Protein AF-A0A2J6X5A3-F1 (afdb_monomer)

Sequence (420 aa):
MADDEDIPESSTTSNNNDIIYSRIQQGRSIARWHLDIMNSETIDYETFIHMIHYLGEWKISQASPTNELNWMNQILEMYKSWKNWNDNGVYTPTQIQQNILNDPEIVADLKLRYLYGFEKTIKNLHPDVYDAILSYKKPNYMPFDYYSDKFWLHWATGGTSGIISGLKGSGKTSFALLLAEIAKRYGKIILTNIRIIDKDWEDSYFYSFSQLMEKLCDKALHIYEERQKGHDIPGILIIFDEMTVAGVRKKKAMSGKSLNIDEFDRLTRKFYADSLYIWHYEREIPTDIMESVNFLAHKFGDTTSSGVRKRKTGMFTFIEGNNREIYYIKEIPNTNLKYITEESAFFKMDINMSTIIDNLQNIEQEYRDAGDEFRMVRDIVRKLRTESETNEEFDENDIEPDVGAQEAMKIARNFKERGK

pLDDT: mean 76.78, std 16.76, range [34.88, 97.31]

Mean predicted aligned error: 15.99 Å

Foldseek 3Di:
DDDDDDDDPPPPVVVVVVVLVVLLVLLLVLLVLLVCLVPDQFAALVSLVVLLVQLDDPVLVPPPPPDVPVNQVVVVVVVCVVPVDPDPDDDDSVCCRPVARPDRVNSVVSSVSSVVSVVVVLVPDDPSSSVSSVPHDPADADAPVVDALCRLCVQLQALAEAEEEAAAPLQRVQVVLVNVVSCVVVQAAAAELWAFPDPVCPLRHDFEPLSVLLSLLVVLLVCQVVVVVVDHHRYYEYEYEDLVVQQQFPVRPPPLSHPPVVLVSVVRNLSRYYYYYYDHHPNRHDPVCVVRHQKYKYRFFHPDPVRVQRSQWIWIWGDDPPDIDIHIYGRRDGNPIDTDDPDDSHYGHQARPVVLVVVLVVCVVVDDDSSVSSVVSSVVSVVRNVVSVVVVVPPPPPCPPDPVVVVVVVVVVVVVVVVD

Nearest PDB structures (foldseek):
  2g88-assembly1_A  TM=3.783E-01  e=1.750E-05  Mycolicibacterium smegmatis
  8j4u-assembly1_R  TM=5.311E-01  e=4.872E-02  Escherichia coli
  4l16-assembly1_A  TM=5.020E-01  e=4.872E-02  Caenorhabditis elegans
  8xau-assembly1_E  TM=4.426E-01  e=2.444E-02  Escherichia coli
  7f6d-assembly1_F  TM=4.333E-01  e=4.600E-02  Deinococcus radiodurans R1 = ATCC 13939 = DSM 20539

Structure (mmCIF, N/CA/C/O backbone):
data_AF-A0A2J6X5A3-F1
#
_entry.id   AF-A0A2J6X5A3-F1
#
loop_
_atom_site.group_PDB
_atom_site.id
_atom_site.type_symbol
_atom_site.label_atom_id
_atom_site.label_alt_id
_atom_site.label_comp_id
_atom_site.label_asym_id
_atom_site.label_entity_id
_atom_site.label_seq_id
_atom_site.pdbx_PDB_ins_code
_atom_site.Cartn_x
_atom_site.Cartn_y
_atom_site.Cartn_z
_atom_site.occupancy
_atom_site.B_iso_or_equiv
_atom_site.auth_seq_id
_atom_site.auth_comp_id
_atom_site.auth_asym_id
_atom_site.auth_atom_id
_atom_site.pdbx_PDB_model_num
ATOM 1 N N . MET A 1 1 ? 44.557 7.732 37.537 1.00 43.28 1 MET A N 1
ATOM 2 C CA . MET A 1 1 ? 44.724 6.761 36.440 1.00 43.28 1 MET A CA 1
ATOM 3 C C . MET A 1 1 ? 43.416 6.832 35.699 1.00 43.28 1 MET A C 1
ATOM 5 O O . MET A 1 1 ? 42.404 6.541 36.314 1.00 43.28 1 MET A O 1
ATOM 9 N N . ALA A 1 2 ? 43.448 7.486 34.542 1.00 34.88 2 ALA A N 1
ATOM 10 C CA . ALA A 1 2 ? 42.262 7.883 33.803 1.00 34.88 2 ALA A CA 1
ATOM 11 C C . 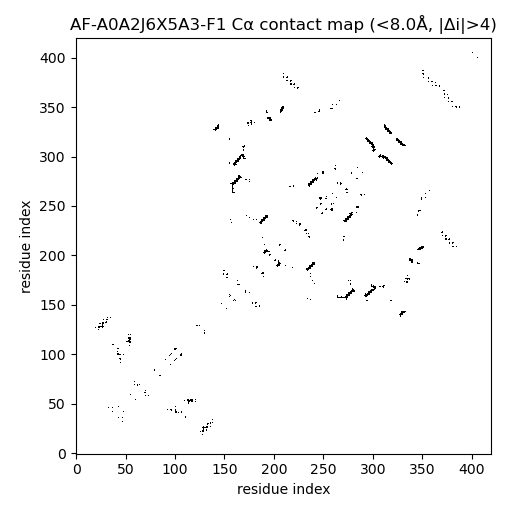ALA A 1 2 ? 41.751 6.701 32.980 1.00 34.88 2 ALA A C 1
ATOM 13 O O . ALA A 1 2 ? 42.557 5.948 32.432 1.00 34.88 2 ALA A O 1
ATOM 14 N N . ASP A 1 3 ? 40.431 6.573 32.976 1.00 42.34 3 ASP A N 1
ATOM 15 C CA . ASP A 1 3 ? 39.640 5.709 32.116 1.00 42.34 3 ASP A CA 1
ATOM 16 C C . ASP A 1 3 ? 39.803 6.164 30.659 1.00 42.34 3 ASP A C 1
ATOM 18 O O . ASP A 1 3 ? 39.672 7.357 30.380 1.00 42.34 3 ASP A O 1
ATOM 22 N N . ASP A 1 4 ? 40.092 5.230 29.751 1.00 40.94 4 ASP A N 1
ATOM 23 C CA . ASP A 1 4 ? 39.981 5.459 28.309 1.00 40.94 4 ASP A CA 1
ATOM 24 C C . ASP A 1 4 ? 38.660 4.853 27.824 1.00 40.94 4 ASP A C 1
ATOM 26 O O . ASP A 1 4 ? 38.344 3.689 28.081 1.00 40.94 4 ASP A O 1
ATOM 30 N N . GLU A 1 5 ? 37.885 5.716 27.177 1.00 42.09 5 GLU A N 1
ATOM 31 C CA . GLU A 1 5 ? 36.509 5.545 26.731 1.00 42.09 5 GLU A CA 1
ATOM 32 C C . GLU A 1 5 ? 36.398 4.596 25.524 1.00 42.09 5 GLU A C 1
ATOM 34 O O . GLU A 1 5 ? 37.063 4.777 24.501 1.00 42.09 5 GLU A O 1
ATOM 39 N N . ASP A 1 6 ? 35.480 3.630 25.614 1.00 43.91 6 ASP A N 1
ATOM 40 C CA . ASP A 1 6 ? 34.982 2.861 24.473 1.00 43.91 6 ASP A CA 1
ATOM 41 C C . ASP A 1 6 ? 34.108 3.760 23.581 1.00 43.91 6 ASP A C 1
ATOM 43 O O . ASP A 1 6 ? 33.018 4.197 23.963 1.00 43.91 6 ASP A O 1
ATOM 47 N N . ILE A 1 7 ? 34.573 4.021 22.359 1.00 46.97 7 ILE A N 1
ATOM 48 C CA . ILE A 1 7 ? 33.803 4.710 21.315 1.00 46.97 7 ILE A CA 1
ATOM 49 C C . ILE A 1 7 ? 32.896 3.679 20.612 1.00 46.97 7 ILE A C 1
ATOM 51 O O . ILE A 1 7 ? 33.401 2.663 20.132 1.00 46.97 7 ILE A O 1
ATOM 55 N N . PRO A 1 8 ? 31.574 3.909 20.479 1.00 42.66 8 PRO A N 1
ATOM 56 C CA . PRO A 1 8 ? 30.668 2.927 19.885 1.00 42.66 8 PRO A CA 1
ATOM 57 C C . PRO A 1 8 ? 30.732 2.914 18.343 1.00 42.66 8 PRO A C 1
ATOM 59 O O . PRO A 1 8 ? 30.451 3.913 17.681 1.00 42.66 8 PRO A O 1
ATOM 62 N N . GLU A 1 9 ? 31.015 1.742 17.761 1.00 44.84 9 GLU A N 1
ATOM 63 C CA . GLU A 1 9 ? 31.088 1.451 16.311 1.00 44.84 9 GLU A CA 1
ATOM 64 C C . GLU A 1 9 ? 29.723 1.420 15.567 1.00 44.84 9 GLU A C 1
ATOM 66 O O . GLU A 1 9 ? 29.628 0.914 14.450 1.00 44.84 9 GLU A O 1
ATOM 71 N N . SER A 1 10 ? 28.626 1.940 16.129 1.00 44.41 10 SER A N 1
ATOM 72 C CA . SER A 1 10 ? 27.273 1.658 15.603 1.00 44.41 10 SER A CA 1
ATOM 73 C C . SER A 1 10 ? 26.739 2.606 14.513 1.00 44.41 10 SER A C 1
ATOM 75 O O . SER A 1 10 ? 25.638 2.384 14.014 1.00 44.41 10 SER A O 1
ATOM 77 N N . SER A 1 11 ? 27.478 3.643 14.098 1.00 41.97 11 SER A N 1
ATOM 78 C CA . SER A 1 11 ? 26.962 4.680 13.176 1.00 41.97 11 SER A CA 1
ATOM 79 C C . SER A 1 11 ? 27.403 4.551 11.707 1.00 41.97 11 SER A C 1
ATOM 81 O O . SER A 1 11 ? 26.872 5.245 10.839 1.00 41.97 11 SER A O 1
ATOM 83 N N . THR A 1 12 ? 28.336 3.651 11.381 1.00 44.81 12 THR A N 1
ATOM 84 C CA . THR A 1 12 ? 28.878 3.475 10.015 1.00 44.81 12 THR A CA 1
ATOM 85 C C . THR A 1 12 ? 28.204 2.355 9.214 1.00 44.81 12 THR A C 1
ATOM 87 O O . THR A 1 12 ? 28.234 2.372 7.983 1.00 44.81 12 THR A O 1
ATOM 90 N N . THR A 1 13 ? 27.546 1.401 9.872 1.00 47.22 13 THR A N 1
ATOM 91 C CA . THR A 1 13 ? 26.927 0.220 9.243 1.00 47.22 13 THR A CA 1
ATOM 92 C C . THR A 1 13 ? 25.618 0.522 8.505 1.00 47.22 13 THR A C 1
ATOM 94 O O . THR A 1 13 ? 25.398 -0.030 7.428 1.00 47.22 13 THR A O 1
ATOM 97 N N . SER A 1 14 ? 24.782 1.438 9.010 1.00 49.19 14 SER A N 1
ATOM 98 C CA . SER A 1 14 ? 23.513 1.832 8.361 1.00 49.19 14 SER A CA 1
ATOM 99 C C . SER A 1 14 ? 23.738 2.488 6.987 1.00 49.19 14 SER A C 1
ATOM 101 O O . SER A 1 14 ? 23.137 2.068 5.998 1.00 49.19 14 SER A O 1
ATOM 103 N N . ASN A 1 15 ? 24.686 3.428 6.883 1.00 55.97 15 ASN A N 1
ATOM 104 C CA . ASN A 1 15 ? 25.014 4.089 5.612 1.00 55.97 15 ASN A CA 1
ATOM 105 C C . ASN A 1 15 ? 25.591 3.118 4.569 1.00 55.97 15 ASN A C 1
ATOM 107 O O . ASN A 1 15 ? 25.338 3.266 3.373 1.00 55.97 15 ASN A O 1
ATOM 111 N N . ASN A 1 16 ? 26.354 2.112 5.004 1.00 61.06 16 ASN A N 1
ATOM 112 C CA . ASN A 1 16 ? 26.926 1.121 4.095 1.00 61.06 16 ASN A CA 1
ATOM 113 C C . ASN A 1 16 ? 25.851 0.211 3.488 1.00 61.06 16 ASN A C 1
ATOM 115 O O . ASN A 1 16 ? 25.919 -0.089 2.296 1.00 61.06 16 ASN A O 1
ATOM 119 N N . ASN A 1 17 ? 24.830 -0.166 4.260 1.00 59.62 17 ASN A N 1
ATOM 120 C CA . ASN A 1 17 ? 23.730 -0.994 3.761 1.00 59.62 17 ASN A CA 1
ATOM 121 C C . ASN A 1 17 ? 22.896 -0.271 2.694 1.00 59.62 17 ASN A C 1
ATOM 123 O O . ASN A 1 17 ? 22.568 -0.872 1.670 1.00 59.62 17 ASN A O 1
ATOM 127 N N . ASP A 1 18 ? 22.627 1.025 2.870 1.00 62.00 18 ASP A N 1
ATOM 128 C CA . ASP A 1 18 ? 21.898 1.831 1.882 1.00 62.00 18 ASP A CA 1
ATOM 129 C C . ASP A 1 18 ? 22.688 2.008 0.577 1.00 62.00 18 ASP A C 1
ATOM 131 O O . ASP A 1 18 ? 22.131 1.931 -0.525 1.00 62.00 18 ASP A O 1
ATOM 135 N N . ILE A 1 19 ? 24.008 2.193 0.680 1.00 71.75 19 ILE A N 1
ATOM 136 C CA . ILE A 1 19 ? 24.904 2.289 -0.479 1.00 71.75 19 ILE A CA 1
ATOM 137 C C . ILE A 1 19 ? 24.942 0.961 -1.244 1.00 71.75 19 ILE A C 1
ATOM 139 O O . ILE A 1 19 ? 24.826 0.957 -2.473 1.00 71.75 19 ILE A O 1
ATOM 143 N N . ILE A 1 20 ? 25.070 -0.164 -0.535 1.00 71.44 20 ILE A N 1
ATOM 144 C CA . ILE A 1 20 ? 25.062 -1.505 -1.133 1.00 71.44 20 ILE A CA 1
ATOM 145 C C . ILE A 1 20 ? 23.710 -1.773 -1.805 1.00 71.44 20 ILE A C 1
ATOM 147 O O . ILE A 1 20 ? 23.671 -2.186 -2.965 1.00 71.44 20 ILE A O 1
ATOM 151 N N . TYR A 1 21 ? 22.594 -1.473 -1.135 1.00 65.69 21 TYR A N 1
ATOM 152 C CA . TYR A 1 21 ? 21.255 -1.643 -1.700 1.00 65.69 21 TYR A CA 1
ATOM 153 C C . TYR A 1 21 ? 21.066 -0.821 -2.983 1.00 65.69 21 TYR A C 1
ATOM 155 O O . TYR A 1 21 ? 20.619 -1.353 -4.002 1.00 65.69 21 TYR A O 1
ATOM 163 N N . SER A 1 22 ? 21.471 0.451 -2.968 1.00 75.00 22 SER A N 1
ATOM 164 C CA . SER A 1 22 ? 21.430 1.331 -4.141 1.00 75.00 22 SER A CA 1
ATOM 165 C C . SER A 1 22 ? 22.234 0.762 -5.321 1.00 75.00 22 SER A C 1
ATOM 167 O O . SER A 1 22 ? 21.741 0.713 -6.451 1.00 75.00 22 SER A O 1
ATOM 169 N N . ARG A 1 23 ? 23.437 0.232 -5.061 1.00 83.62 23 ARG A N 1
ATOM 170 C CA . ARG A 1 23 ? 24.288 -0.419 -6.073 1.00 83.62 23 ARG A CA 1
ATOM 171 C C . ARG A 1 23 ? 23.672 -1.700 -6.631 1.00 83.62 23 ARG A C 1
ATOM 173 O O . ARG A 1 23 ? 23.696 -1.912 -7.843 1.00 83.62 23 ARG A O 1
ATOM 180 N N . ILE A 1 24 ? 23.060 -2.527 -5.786 1.00 76.62 24 ILE A N 1
ATOM 181 C CA . ILE A 1 24 ? 22.346 -3.730 -6.234 1.00 76.62 24 ILE A CA 1
ATOM 182 C C . ILE A 1 24 ? 21.180 -3.346 -7.157 1.00 76.62 24 ILE A C 1
ATOM 184 O O . ILE A 1 24 ? 20.997 -3.959 -8.211 1.00 76.62 24 ILE A O 1
ATOM 188 N N . GLN A 1 25 ? 20.406 -2.313 -6.806 1.00 75.75 25 GLN A N 1
ATOM 189 C CA . GLN A 1 25 ? 19.311 -1.826 -7.652 1.00 75.75 25 GLN A CA 1
ATOM 190 C C . GLN A 1 25 ? 19.819 -1.255 -8.980 1.00 75.75 25 GLN A C 1
ATOM 192 O O . GLN A 1 25 ? 19.233 -1.525 -10.032 1.00 75.75 25 GLN A O 1
ATOM 197 N N . GLN A 1 26 ? 20.943 -0.534 -8.958 1.00 84.12 26 GLN A N 1
ATOM 198 C CA . GLN A 1 26 ? 21.616 -0.073 -10.169 1.00 84.12 26 GLN A CA 1
ATOM 199 C C . GLN A 1 26 ? 22.000 -1.254 -11.074 1.00 84.12 26 GLN A C 1
ATOM 201 O O . GLN A 1 26 ? 21.656 -1.243 -12.255 1.00 84.12 26 GLN A O 1
ATOM 206 N N . GLY A 1 27 ? 22.645 -2.292 -10.533 1.00 86.25 27 GLY A N 1
ATOM 207 C CA . GLY A 1 27 ? 23.051 -3.473 -11.303 1.00 86.25 27 GLY A CA 1
ATOM 208 C C . GLY A 1 27 ? 21.863 -4.216 -11.915 1.00 86.25 27 GLY A C 1
ATOM 209 O O . GLY A 1 27 ? 21.856 -4.509 -13.110 1.00 86.25 27 GLY A O 1
ATOM 210 N N . ARG A 1 28 ? 20.790 -4.421 -11.142 1.00 84.31 28 ARG A N 1
ATOM 211 C CA . ARG A 1 28 ? 19.542 -5.023 -11.645 1.00 84.31 28 ARG A CA 1
ATOM 212 C C . ARG A 1 28 ? 18.885 -4.191 -12.746 1.00 84.31 28 ARG A C 1
ATOM 214 O O . ARG A 1 28 ? 18.347 -4.760 -13.692 1.00 84.31 28 ARG A O 1
ATOM 221 N N . SER A 1 29 ? 18.919 -2.863 -12.634 1.00 82.69 29 SER A N 1
ATOM 222 C CA . SER A 1 29 ? 18.402 -1.955 -13.665 1.00 82.69 29 SER A CA 1
ATOM 223 C C . SER A 1 29 ? 19.201 -2.076 -14.966 1.00 82.69 29 SER A C 1
ATOM 225 O O . SER A 1 29 ? 18.613 -2.262 -16.029 1.00 82.69 29 SER A O 1
ATOM 227 N N . ILE A 1 30 ? 20.536 -2.065 -14.879 1.00 87.88 30 ILE A N 1
ATOM 228 C CA . ILE A 1 30 ? 21.437 -2.246 -16.028 1.00 87.88 30 ILE A CA 1
ATOM 229 C C . ILE A 1 30 ? 21.191 -3.604 -16.704 1.00 87.88 30 ILE A C 1
ATOM 231 O O . ILE A 1 30 ? 21.038 -3.671 -17.923 1.00 87.88 30 ILE A O 1
ATOM 235 N N . ALA A 1 31 ? 21.089 -4.683 -15.925 1.00 87.25 31 ALA A N 1
ATOM 236 C CA . ALA A 1 31 ? 20.830 -6.020 -16.453 1.00 87.25 31 ALA A CA 1
ATOM 237 C C . ALA A 1 31 ? 19.436 -6.165 -17.083 1.00 87.25 31 ALA A C 1
ATOM 239 O O . ALA A 1 31 ? 19.283 -6.843 -18.099 1.00 87.25 31 ALA A O 1
ATOM 240 N N . ARG A 1 32 ? 18.422 -5.491 -16.525 1.00 83.94 32 ARG A N 1
ATOM 241 C CA . ARG A 1 32 ? 17.085 -5.413 -17.125 1.00 83.94 32 ARG A CA 1
ATOM 242 C C . ARG A 1 32 ? 17.127 -4.727 -18.485 1.00 83.94 32 ARG A C 1
ATOM 244 O O . ARG A 1 32 ? 16.601 -5.285 -19.441 1.00 83.94 32 ARG A O 1
ATOM 251 N N . TRP A 1 33 ? 17.759 -3.555 -18.568 1.00 86.81 33 TRP A N 1
ATOM 252 C CA . TRP A 1 33 ? 17.927 -2.834 -19.830 1.00 86.81 33 TRP A CA 1
ATOM 253 C C . TRP A 1 33 ? 18.632 -3.694 -20.869 1.00 86.81 33 TRP A C 1
ATOM 255 O O . TRP A 1 33 ? 18.141 -3.817 -21.985 1.00 86.81 33 TRP A O 1
ATOM 265 N N . HIS A 1 34 ? 19.724 -4.353 -20.480 1.00 89.38 34 HIS A N 1
ATOM 266 C CA . HIS A 1 34 ? 20.427 -5.292 -21.344 1.00 89.38 34 HIS A CA 1
ATOM 267 C C . HIS A 1 34 ? 19.504 -6.392 -21.875 1.00 89.38 34 HIS A C 1
ATOM 269 O O . HIS A 1 34 ? 19.431 -6.616 -23.081 1.00 89.38 34 HIS A O 1
ATOM 275 N N . LEU A 1 35 ? 18.749 -7.047 -20.992 1.00 84.50 35 LEU A N 1
ATOM 276 C CA . LEU A 1 35 ? 17.830 -8.109 -21.383 1.00 84.50 35 LEU A CA 1
ATOM 277 C C . LEU A 1 35 ? 16.715 -7.608 -22.314 1.00 84.50 35 LEU A C 1
ATOM 279 O O . LEU A 1 35 ? 16.378 -8.291 -23.284 1.00 84.50 35 LEU A O 1
ATOM 283 N N . ASP A 1 36 ? 16.137 -6.444 -22.019 1.00 84.88 36 ASP A N 1
ATOM 284 C CA . ASP A 1 36 ? 15.068 -5.838 -22.813 1.00 84.88 36 ASP A CA 1
ATOM 285 C C . ASP A 1 36 ? 15.594 -5.437 -24.207 1.00 84.88 36 ASP A C 1
ATOM 287 O O . ASP A 1 36 ? 14.977 -5.789 -25.214 1.00 84.88 36 ASP A O 1
ATOM 291 N N . ILE A 1 37 ? 16.780 -4.819 -24.289 1.00 88.19 37 ILE A N 1
ATOM 292 C CA . ILE A 1 37 ? 17.462 -4.481 -25.551 1.00 88.19 37 ILE A CA 1
ATOM 293 C C . ILE A 1 37 ? 17.698 -5.738 -26.384 1.00 88.19 37 ILE A C 1
ATOM 295 O O . ILE A 1 37 ? 17.312 -5.789 -27.552 1.00 88.19 37 ILE A O 1
ATOM 299 N N . MET A 1 38 ? 18.311 -6.771 -25.801 1.00 88.38 38 MET A N 1
ATOM 300 C CA . MET A 1 38 ? 18.695 -7.961 -26.560 1.00 88.38 38 MET A CA 1
ATOM 301 C C . MET A 1 38 ? 17.477 -8.715 -27.106 1.00 88.38 38 MET A C 1
ATOM 303 O O . MET A 1 38 ? 17.526 -9.175 -28.246 1.00 88.38 38 MET A O 1
ATOM 307 N N . ASN A 1 39 ? 16.361 -8.748 -26.370 1.00 82.25 39 ASN A N 1
ATOM 308 C CA . ASN A 1 39 ? 15.148 -9.471 -26.771 1.00 82.25 39 ASN A CA 1
ATOM 309 C C . ASN A 1 39 ? 14.130 -8.652 -27.585 1.00 82.25 39 ASN A C 1
ATOM 311 O O . ASN A 1 39 ? 13.175 -9.232 -28.094 1.00 82.25 39 ASN A O 1
ATOM 315 N N . SER A 1 40 ? 14.280 -7.331 -27.701 1.00 82.88 40 SER A N 1
ATOM 316 C CA . SER A 1 40 ? 13.308 -6.501 -28.429 1.00 82.88 40 SER A CA 1
ATOM 317 C C . SER A 1 40 ? 13.497 -6.570 -29.947 1.00 82.88 40 SER A C 1
ATOM 319 O O . SER A 1 40 ? 14.611 -6.412 -30.423 1.00 82.88 40 SER A O 1
ATOM 321 N N . GLU A 1 41 ? 12.448 -6.735 -30.748 1.00 78.31 41 GLU A N 1
ATOM 322 C CA . GLU A 1 41 ? 12.577 -6.701 -32.220 1.00 78.31 41 GLU A CA 1
ATOM 323 C C . GLU A 1 41 ? 12.857 -5.289 -32.761 1.00 78.31 41 GLU A C 1
ATOM 325 O O . GLU A 1 41 ? 13.479 -5.129 -33.807 1.00 78.31 41 GLU A O 1
ATOM 330 N N . THR A 1 42 ? 12.447 -4.260 -32.017 1.00 83.62 42 THR A N 1
ATOM 331 C CA . THR A 1 42 ? 12.604 -2.844 -32.378 1.00 83.62 42 THR A CA 1
ATOM 332 C C . THR A 1 42 ? 13.297 -2.073 -31.263 1.00 83.62 42 THR A C 1
ATOM 334 O O . THR A 1 42 ? 13.144 -2.412 -30.090 1.00 83.62 42 THR A O 1
ATOM 337 N N . ILE A 1 43 ? 13.994 -0.991 -31.593 1.00 83.19 43 ILE A N 1
ATOM 338 C CA . ILE A 1 43 ? 14.584 -0.087 -30.601 1.00 83.19 43 ILE A CA 1
ATOM 339 C C . ILE A 1 43 ? 13.828 1.240 -30.661 1.00 83.19 43 ILE A C 1
ATOM 341 O O . ILE A 1 43 ? 13.664 1.821 -31.732 1.00 83.19 43 ILE A O 1
ATOM 345 N N . ASP A 1 44 ? 13.316 1.708 -29.525 1.00 83.88 44 ASP A N 1
ATOM 346 C CA . ASP A 1 44 ? 12.771 3.061 -29.434 1.00 83.88 44 ASP A CA 1
ATOM 347 C C . ASP A 1 44 ? 13.872 4.072 -29.087 1.00 83.88 44 ASP A C 1
ATOM 349 O O . ASP A 1 44 ? 14.975 3.712 -28.669 1.00 83.88 44 ASP A O 1
ATOM 353 N N . TYR A 1 45 ? 13.586 5.356 -29.290 1.00 77.56 45 TYR A N 1
ATOM 354 C CA . TYR A 1 45 ? 14.547 6.430 -29.052 1.00 77.56 45 TYR A CA 1
ATOM 355 C C . TYR A 1 45 ? 15.119 6.423 -27.626 1.00 77.56 45 TYR A C 1
ATOM 357 O O . TYR A 1 45 ? 16.315 6.630 -27.447 1.00 77.56 45 TYR A O 1
ATOM 365 N N . GLU A 1 46 ? 14.302 6.144 -26.609 1.00 78.31 46 GLU A N 1
ATOM 366 C CA . GLU A 1 46 ? 14.748 6.103 -25.210 1.00 78.31 46 GLU A CA 1
ATOM 367 C C . GLU A 1 46 ? 15.732 4.948 -24.966 1.00 78.31 46 GLU A C 1
ATOM 369 O O . GLU A 1 46 ? 16.807 5.146 -24.394 1.00 78.31 46 GLU A O 1
ATOM 374 N N . THR A 1 47 ? 15.410 3.760 -25.480 1.00 82.06 47 THR A N 1
ATOM 375 C CA . THR A 1 47 ? 16.288 2.585 -25.449 1.00 82.06 47 THR A CA 1
ATOM 376 C C . THR A 1 47 ? 17.588 2.858 -26.198 1.00 82.06 47 THR A C 1
ATOM 378 O O . THR A 1 47 ? 18.665 2.499 -25.725 1.00 82.06 47 THR A O 1
ATOM 381 N N . PHE A 1 48 ? 17.511 3.545 -27.338 1.00 81.38 48 PHE A N 1
ATOM 382 C CA . PHE A 1 48 ? 18.685 3.944 -28.099 1.00 81.38 48 PHE A CA 1
ATOM 383 C C . PHE A 1 48 ? 19.602 4.886 -27.301 1.00 81.38 48 PHE A C 1
ATOM 385 O O . PHE A 1 48 ? 20.804 4.630 -27.219 1.00 81.38 48 PHE A O 1
ATOM 392 N N . ILE A 1 49 ? 19.058 5.921 -26.650 1.00 78.81 49 ILE A N 1
ATOM 393 C CA . ILE A 1 49 ? 19.839 6.814 -25.774 1.00 78.81 49 ILE A CA 1
ATOM 394 C C . ILE A 1 49 ? 20.535 6.021 -24.662 1.00 78.81 49 ILE A C 1
ATOM 396 O O . ILE A 1 49 ? 21.715 6.247 -24.392 1.00 78.81 49 ILE A O 1
ATOM 400 N N . HIS A 1 50 ? 19.850 5.038 -24.073 1.00 81.56 50 HIS A N 1
ATOM 401 C CA . HIS A 1 50 ? 20.468 4.152 -23.091 1.00 81.56 50 HIS A CA 1
ATOM 402 C C . HIS A 1 50 ? 21.622 3.327 -23.686 1.00 81.56 50 HIS A C 1
ATOM 404 O O . HIS A 1 50 ? 22.698 3.250 -23.088 1.00 81.56 50 HIS A O 1
ATOM 410 N N . MET A 1 51 ? 21.423 2.723 -24.864 1.00 82.75 51 MET A N 1
ATOM 411 C CA . MET A 1 51 ? 22.426 1.890 -25.540 1.00 82.75 51 MET A CA 1
ATOM 412 C C . MET A 1 51 ? 23.729 2.646 -25.810 1.00 82.75 51 MET A C 1
ATOM 414 O O . MET A 1 51 ? 24.803 2.066 -25.652 1.00 82.75 51 MET A O 1
ATOM 418 N N . ILE A 1 52 ? 23.653 3.931 -26.175 1.00 74.69 52 ILE A N 1
ATOM 419 C CA . ILE A 1 52 ? 24.818 4.752 -26.547 1.00 74.69 52 ILE A CA 1
ATOM 420 C C . ILE A 1 52 ? 25.887 4.789 -25.455 1.00 74.69 52 ILE A C 1
ATOM 422 O O . ILE A 1 52 ? 27.076 4.738 -25.773 1.00 74.69 52 ILE A O 1
ATOM 426 N N . HIS A 1 53 ? 25.493 4.800 -24.179 1.00 73.88 53 HIS A N 1
ATOM 427 C CA . HIS A 1 53 ? 26.437 4.779 -23.056 1.00 73.88 53 HIS A CA 1
ATOM 428 C C . HIS A 1 53 ? 27.371 3.558 -23.066 1.00 73.88 53 HIS A C 1
ATOM 430 O O . HIS A 1 53 ? 28.435 3.595 -22.453 1.00 73.88 53 HIS A O 1
ATOM 436 N N . TYR A 1 54 ? 26.991 2.502 -23.787 1.00 77.75 54 TYR A N 1
ATOM 437 C CA . TYR A 1 54 ? 27.701 1.233 -23.862 1.00 77.75 54 TYR A CA 1
ATOM 438 C C . TYR A 1 54 ? 28.226 0.908 -25.263 1.00 77.75 54 TYR A C 1
ATOM 440 O O . TYR A 1 54 ? 28.827 -0.142 -25.424 1.00 77.75 54 TYR A O 1
ATOM 448 N N . LEU A 1 55 ? 28.057 1.767 -26.279 1.00 71.25 55 LEU A N 1
ATOM 449 C CA . LEU A 1 55 ? 28.552 1.494 -27.644 1.00 71.25 55 LEU A CA 1
ATOM 450 C C . LEU A 1 55 ? 30.086 1.578 -27.775 1.00 71.25 55 LEU A C 1
ATOM 452 O O . LEU A 1 55 ? 30.644 1.177 -28.794 1.00 71.25 55 LEU A O 1
ATOM 456 N N . GLY A 1 56 ? 30.787 2.045 -26.737 1.00 55.19 56 GLY A N 1
ATOM 457 C CA . GLY A 1 56 ? 32.227 1.825 -26.594 1.00 55.19 56 GLY A CA 1
ATOM 458 C C . GLY A 1 56 ? 33.135 2.581 -27.570 1.00 55.19 56 GLY A C 1
ATOM 459 O O . GLY A 1 56 ? 34.291 2.183 -27.730 1.00 55.19 56 GLY A O 1
ATOM 460 N N . GLU A 1 57 ? 32.692 3.672 -28.202 1.00 54.41 57 GLU A N 1
ATOM 461 C CA . GLU A 1 57 ? 33.613 4.488 -28.994 1.00 54.41 57 GLU A CA 1
ATOM 462 C C . GLU A 1 57 ? 34.589 5.245 -28.083 1.00 54.41 57 GLU A C 1
ATOM 464 O O . GLU A 1 57 ? 34.244 6.212 -27.407 1.00 54.41 57 GLU A O 1
ATOM 469 N N . TRP A 1 58 ? 35.852 4.818 -28.115 1.00 41.72 58 TRP A N 1
ATOM 470 C CA . TRP A 1 58 ? 36.992 5.411 -27.404 1.00 41.72 58 TRP A CA 1
ATOM 471 C C . TRP A 1 58 ? 37.104 6.946 -27.559 1.00 41.72 58 TRP A C 1
ATOM 473 O O . TRP A 1 58 ? 37.633 7.624 -26.677 1.00 41.72 58 TRP A O 1
ATOM 483 N N . LYS A 1 59 ? 36.579 7.514 -28.658 1.00 42.56 59 LYS A N 1
ATOM 484 C CA . LYS A 1 59 ? 36.515 8.967 -28.901 1.00 42.56 59 LYS A CA 1
ATOM 485 C C . LYS A 1 59 ? 35.418 9.682 -28.093 1.00 42.56 59 LYS A C 1
ATOM 487 O O . LYS A 1 59 ? 35.653 10.805 -27.656 1.00 42.56 59 LYS A O 1
ATOM 492 N N . ILE A 1 60 ? 34.289 9.021 -27.820 1.00 46.28 60 ILE A N 1
ATOM 493 C CA . ILE A 1 60 ? 33.183 9.553 -27.005 1.00 46.28 60 ILE A CA 1
ATOM 494 C C . ILE A 1 60 ? 33.553 9.519 -25.517 1.00 46.28 60 ILE A C 1
ATOM 496 O O . ILE A 1 60 ? 33.268 10.464 -24.787 1.00 46.28 60 ILE A O 1
ATOM 500 N N . SER A 1 61 ? 34.282 8.491 -25.067 1.00 41.59 61 SER A N 1
ATOM 501 C CA . SER A 1 61 ? 34.725 8.368 -23.668 1.00 41.59 61 SER A CA 1
ATOM 502 C C . SER A 1 61 ? 35.788 9.387 -23.224 1.00 41.59 61 SER A C 1
ATOM 504 O O . SER A 1 61 ? 36.025 9.516 -22.027 1.00 41.59 61 SER A O 1
ATOM 506 N N . GLN A 1 62 ? 36.441 10.102 -24.153 1.00 42.31 62 GLN A N 1
ATOM 507 C CA . GLN A 1 62 ? 37.367 11.201 -23.828 1.00 42.31 62 GLN A CA 1
ATOM 508 C C . GLN A 1 62 ? 36.719 12.594 -23.875 1.00 42.31 62 GLN A C 1
ATOM 510 O O . GLN A 1 62 ? 37.339 13.571 -23.454 1.00 42.31 62 GLN A O 1
ATOM 515 N N . ALA A 1 63 ? 35.484 12.716 -24.369 1.00 40.03 63 ALA A N 1
ATOM 516 C CA . ALA A 1 63 ? 34.767 13.981 -24.352 1.00 40.03 63 ALA A CA 1
ATOM 517 C C . ALA A 1 63 ? 34.165 14.199 -22.958 1.00 40.03 63 ALA A C 1
ATOM 519 O O . ALA A 1 63 ? 33.436 13.353 -22.446 1.00 40.03 63 ALA A O 1
ATOM 520 N N . SER A 1 64 ? 34.499 15.328 -22.332 1.00 41.66 64 SER A N 1
ATOM 521 C CA . SER A 1 64 ? 34.041 15.679 -20.986 1.00 41.66 64 SER A CA 1
ATOM 522 C C . SER A 1 64 ? 32.521 15.465 -20.833 1.00 41.66 64 SER A C 1
ATOM 524 O O . SER A 1 64 ? 31.763 16.061 -21.604 1.00 41.66 64 SER A O 1
ATOM 526 N N . PRO A 1 65 ? 32.051 14.693 -19.832 1.00 46.44 65 PRO A N 1
ATOM 527 C CA . PRO A 1 65 ? 30.631 14.362 -19.633 1.00 46.44 65 PRO A CA 1
ATOM 528 C C . PRO A 1 65 ? 29.732 15.565 -19.281 1.00 46.44 65 PRO A C 1
ATOM 530 O O . PRO A 1 65 ? 28.544 15.407 -19.029 1.00 46.44 65 PRO A O 1
ATOM 533 N N . THR A 1 66 ? 30.285 16.777 -19.258 1.00 46.84 66 THR A N 1
ATOM 534 C CA . THR A 1 66 ? 29.622 18.026 -18.867 1.00 46.84 66 THR A CA 1
ATOM 535 C C . THR A 1 66 ? 29.049 18.835 -20.036 1.00 46.84 66 THR A C 1
ATOM 537 O O . THR A 1 66 ? 28.490 19.901 -19.793 1.00 46.84 66 THR A O 1
ATOM 540 N N . ASN A 1 67 ? 29.169 18.379 -21.292 1.00 52.09 67 ASN A N 1
ATOM 541 C CA . ASN A 1 67 ? 28.684 19.131 -22.458 1.00 52.09 67 ASN A CA 1
ATOM 542 C C . ASN A 1 67 ? 27.851 18.265 -23.425 1.00 52.09 67 ASN A C 1
ATOM 544 O O . ASN A 1 67 ? 28.363 17.686 -24.385 1.00 52.09 67 ASN A O 1
ATOM 548 N N . GLU A 1 68 ? 26.545 18.210 -23.160 1.00 50.19 68 GLU A N 1
ATOM 549 C CA . GLU A 1 68 ? 25.511 17.439 -23.871 1.00 50.19 68 GLU A CA 1
ATOM 550 C C . GLU A 1 68 ? 25.489 17.698 -25.396 1.00 50.19 68 GLU A C 1
ATOM 552 O O . GLU A 1 68 ? 25.263 16.784 -26.191 1.00 50.19 68 GLU A O 1
ATOM 557 N N . LEU A 1 69 ? 25.842 18.917 -25.828 1.00 48.97 69 LEU A N 1
ATOM 558 C CA . LEU A 1 69 ? 25.878 19.318 -27.240 1.00 48.97 69 LEU A CA 1
ATOM 559 C C . LEU A 1 69 ? 27.022 18.645 -28.025 1.00 48.97 69 LEU A C 1
ATOM 561 O O . LEU A 1 69 ? 26.843 18.220 -29.165 1.00 48.97 69 LEU A O 1
ATOM 565 N N . ASN A 1 70 ? 28.201 18.508 -27.408 1.00 51.38 70 ASN A N 1
ATOM 566 C CA . ASN A 1 70 ? 29.338 17.799 -28.012 1.00 51.38 70 ASN A CA 1
ATOM 567 C C . ASN A 1 70 ? 29.083 16.292 -28.089 1.00 51.38 70 ASN A C 1
ATOM 569 O O . ASN A 1 70 ? 29.541 15.632 -29.021 1.00 51.38 70 ASN A O 1
ATOM 573 N N . TRP A 1 71 ? 28.334 15.767 -27.122 1.00 52.38 71 TRP A N 1
ATOM 574 C CA . TRP A 1 71 ? 27.954 14.365 -27.054 1.00 52.38 71 TRP A CA 1
ATOM 575 C C . TRP A 1 71 ? 26.969 13.996 -28.176 1.00 52.38 71 TRP A C 1
ATOM 577 O O . TRP A 1 71 ? 27.210 13.047 -28.922 1.00 52.38 71 TRP A O 1
ATOM 587 N N . MET A 1 72 ? 25.940 14.825 -28.401 1.00 53.25 72 MET A N 1
ATOM 588 C CA . MET A 1 72 ? 25.028 14.698 -29.546 1.00 53.25 72 MET A CA 1
ATOM 589 C C . MET A 1 72 ? 25.744 14.794 -30.901 1.00 53.25 72 MET A C 1
ATOM 591 O O . MET A 1 72 ? 25.470 13.994 -31.791 1.00 53.25 72 MET A O 1
ATOM 595 N N . ASN A 1 73 ? 26.686 15.727 -31.069 1.00 55.25 73 ASN A N 1
ATOM 596 C CA . ASN A 1 73 ? 27.403 15.892 -32.339 1.00 55.25 73 ASN A CA 1
ATOM 597 C C . ASN A 1 73 ? 28.248 14.663 -32.722 1.00 55.25 73 ASN A C 1
ATOM 599 O O . ASN A 1 73 ? 28.350 14.346 -33.904 1.00 55.25 73 ASN A O 1
ATOM 603 N N . GLN A 1 74 ? 28.816 13.940 -31.75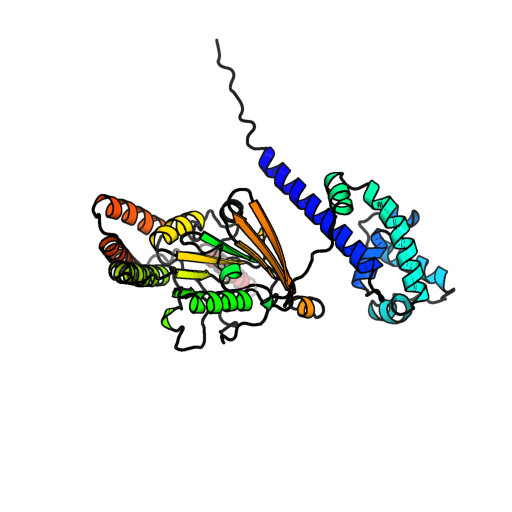2 1.00 57.38 74 GLN A N 1
ATOM 604 C CA . GLN A 1 74 ? 29.587 12.720 -32.029 1.00 57.38 74 GLN A CA 1
ATOM 605 C C . GLN A 1 74 ? 28.697 11.521 -32.374 1.00 57.38 74 GLN A C 1
ATOM 607 O O . GLN A 1 74 ? 29.030 10.757 -33.277 1.00 57.38 74 GLN A O 1
ATOM 612 N N . ILE A 1 75 ? 27.533 11.404 -31.728 1.00 57.75 75 ILE A N 1
ATOM 613 C CA . ILE A 1 75 ? 26.498 10.435 -32.115 1.00 57.75 75 ILE A CA 1
ATOM 614 C C . ILE A 1 75 ? 26.080 10.685 -33.574 1.00 57.75 75 ILE A C 1
ATOM 616 O O . ILE A 1 75 ? 25.995 9.751 -34.366 1.00 57.75 75 ILE A O 1
ATOM 620 N N . LEU A 1 76 ? 25.891 11.951 -33.960 1.00 57.50 76 LEU A N 1
ATOM 621 C CA . LEU A 1 76 ? 25.551 12.339 -35.333 1.00 57.50 76 LEU A CA 1
ATOM 622 C C . LEU A 1 76 ? 26.681 12.063 -36.344 1.00 57.50 76 LEU A C 1
ATOM 624 O O . LEU A 1 76 ? 26.398 11.646 -37.464 1.00 57.50 76 LEU A O 1
ATOM 628 N N . GLU A 1 77 ? 27.949 12.246 -35.972 1.00 58.00 77 GLU A N 1
ATOM 629 C CA . GLU A 1 77 ? 29.111 11.888 -36.807 1.00 58.00 77 GLU A CA 1
ATOM 630 C C . GLU A 1 77 ? 29.223 10.370 -37.038 1.00 58.00 77 GLU A C 1
ATOM 632 O O . GLU A 1 77 ? 29.452 9.939 -38.172 1.00 58.00 77 GLU A O 1
ATOM 637 N N . MET A 1 78 ? 28.985 9.552 -36.002 1.00 60.69 78 MET A N 1
ATOM 638 C CA . MET A 1 78 ? 28.896 8.089 -36.124 1.00 60.69 78 MET A CA 1
ATOM 639 C C . MET A 1 78 ? 27.830 7.705 -37.163 1.00 60.69 78 MET A C 1
ATOM 641 O O . MET A 1 78 ? 28.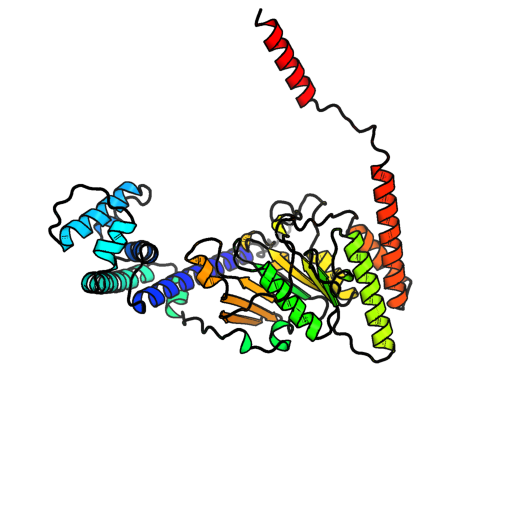084 6.886 -38.047 1.00 60.69 78 MET A O 1
ATOM 645 N N . TYR A 1 79 ? 26.679 8.382 -37.140 1.00 60.31 79 TYR A N 1
ATOM 646 C CA . TYR A 1 79 ? 25.597 8.153 -38.096 1.00 60.31 79 TYR A CA 1
ATOM 647 C C . TYR A 1 79 ? 25.902 8.587 -39.532 1.00 60.31 79 TYR A C 1
ATOM 649 O O . TYR A 1 79 ? 25.529 7.876 -40.467 1.00 60.31 79 TYR A O 1
ATOM 657 N N . LYS A 1 80 ? 26.624 9.697 -39.740 1.00 58.91 80 LYS A N 1
ATOM 658 C CA . LYS A 1 80 ? 27.065 10.115 -41.087 1.00 58.91 80 LYS A CA 1
ATOM 659 C C . LYS A 1 80 ? 27.905 9.032 -41.770 1.00 58.91 80 LYS A C 1
ATOM 661 O O . LYS A 1 80 ? 27.780 8.826 -42.979 1.00 58.91 80 LYS A O 1
ATOM 666 N N . SER A 1 81 ? 28.719 8.314 -40.991 1.00 57.31 81 SER A N 1
ATOM 667 C CA . SER A 1 81 ? 29.608 7.265 -41.499 1.00 57.31 81 SER A CA 1
ATOM 668 C C . SER A 1 81 ? 28.882 5.998 -41.974 1.00 57.31 81 SER A C 1
ATOM 670 O O . SER A 1 81 ? 29.395 5.300 -42.844 1.00 57.31 81 SER A O 1
ATOM 672 N N . TRP A 1 82 ? 27.679 5.709 -41.464 1.00 58.03 82 TRP A N 1
ATOM 673 C CA . TRP A 1 82 ? 26.953 4.468 -41.773 1.00 58.03 82 TRP A CA 1
ATOM 674 C C . TRP A 1 82 ? 26.200 4.491 -43.107 1.00 58.03 82 TRP A C 1
ATOM 676 O O . TRP A 1 82 ? 25.857 3.428 -43.620 1.00 58.03 82 TRP A O 1
ATOM 686 N N . LYS A 1 83 ? 25.965 5.667 -43.710 1.00 51.06 83 LYS A N 1
ATOM 687 C CA . LYS A 1 83 ? 25.212 5.757 -44.978 1.00 51.06 83 LYS A CA 1
ATOM 688 C C . LYS A 1 83 ? 25.745 6.736 -46.028 1.00 51.06 83 LYS A C 1
ATOM 690 O O . LYS A 1 83 ? 25.057 6.957 -47.021 1.00 51.06 83 LYS A O 1
ATOM 695 N N . ASN A 1 84 ? 26.939 7.317 -45.848 1.00 50.38 84 ASN A N 1
ATOM 696 C CA . ASN A 1 84 ? 27.419 8.436 -46.683 1.00 50.38 84 ASN A CA 1
ATOM 697 C C . ASN A 1 84 ? 26.360 9.556 -46.790 1.00 50.38 84 ASN A C 1
ATOM 699 O O . ASN A 1 84 ? 26.093 10.093 -47.867 1.00 50.38 84 ASN A O 1
ATOM 703 N N . TRP A 1 85 ? 25.692 9.866 -45.676 1.00 51.56 85 TRP A N 1
ATOM 704 C CA . TRP A 1 85 ? 24.622 10.860 -45.649 1.00 51.56 85 TRP A CA 1
ATOM 705 C C . TRP A 1 85 ? 25.195 12.275 -45.543 1.00 51.56 85 TRP A C 1
ATOM 707 O O . TRP A 1 85 ? 25.723 12.682 -44.510 1.00 51.56 85 TRP A O 1
ATOM 717 N N . ASN A 1 86 ? 25.074 13.021 -46.642 1.00 49.41 86 ASN A N 1
ATOM 718 C CA . ASN A 1 86 ? 25.493 14.415 -46.777 1.00 49.41 86 ASN A CA 1
ATOM 719 C C . ASN A 1 86 ? 24.388 15.369 -46.309 1.00 49.41 86 ASN A C 1
ATOM 721 O O . ASN A 1 86 ? 23.814 16.082 -47.131 1.00 49.41 86 ASN A O 1
ATOM 725 N N . ASP A 1 87 ? 24.084 15.395 -45.012 1.00 53.09 87 ASP A N 1
ATOM 726 C CA . ASP A 1 87 ? 23.197 16.432 -44.481 1.00 53.09 87 ASP A CA 1
ATOM 727 C C . ASP A 1 87 ? 23.764 17.090 -43.216 1.00 53.09 87 ASP A C 1
ATOM 729 O O . ASP A 1 87 ? 24.234 16.424 -42.290 1.00 53.09 87 ASP A O 1
ATOM 733 N N . ASN A 1 88 ? 23.746 18.425 -43.203 1.00 51.59 88 ASN A N 1
ATOM 734 C CA . ASN A 1 88 ? 24.365 19.284 -42.181 1.00 51.59 88 ASN A CA 1
ATOM 735 C C . ASN A 1 88 ? 23.381 19.673 -41.051 1.00 51.59 88 ASN A C 1
ATOM 737 O O . ASN A 1 88 ? 23.622 20.638 -40.327 1.00 51.59 88 ASN A O 1
ATOM 741 N N . GLY A 1 89 ? 22.251 18.970 -40.922 1.00 54.66 89 GLY A N 1
ATOM 742 C CA . GLY A 1 89 ? 21.157 19.320 -40.009 1.00 54.66 89 GLY A CA 1
ATOM 743 C C . GLY A 1 89 ? 21.199 18.645 -38.630 1.00 54.66 89 GLY A C 1
ATOM 744 O O . GLY A 1 89 ? 21.753 17.561 -38.458 1.00 54.66 89 GLY A O 1
ATOM 745 N N . VAL A 1 90 ? 20.557 19.287 -37.646 1.00 56.81 90 VAL A N 1
ATOM 746 C CA . VAL A 1 90 ? 20.232 18.705 -36.330 1.00 56.81 90 VAL A CA 1
ATOM 747 C C . VAL A 1 90 ? 19.023 17.781 -36.492 1.00 56.81 90 VAL A C 1
ATOM 749 O O . VAL A 1 90 ? 17.977 18.215 -36.974 1.00 56.81 90 VAL A O 1
ATOM 752 N N . TYR A 1 91 ? 19.148 16.521 -36.079 1.00 62.44 91 TYR A N 1
ATOM 753 C CA . TYR A 1 91 ? 18.070 15.538 -36.188 1.00 62.44 91 TYR A CA 1
ATOM 754 C C . TYR A 1 91 ? 17.148 15.593 -34.969 1.00 62.44 91 TYR A C 1
ATOM 756 O O . TYR A 1 91 ? 17.597 15.609 -33.824 1.00 62.44 91 TYR A O 1
ATOM 764 N N . THR A 1 92 ? 15.841 15.584 -35.215 1.00 70.88 92 THR A N 1
ATOM 765 C CA . THR A 1 92 ? 14.822 15.444 -34.168 1.00 70.88 92 THR A CA 1
ATOM 766 C C . THR A 1 92 ? 14.684 13.978 -33.727 1.00 70.88 92 THR A C 1
ATOM 768 O O . THR A 1 92 ? 14.933 13.074 -34.531 1.00 70.88 92 THR A O 1
ATOM 771 N N . PRO A 1 93 ? 14.213 13.701 -32.494 1.00 69.69 93 PRO A N 1
ATOM 772 C CA . PRO A 1 93 ? 13.942 12.335 -32.030 1.00 69.69 93 PRO A CA 1
ATOM 773 C C . PRO A 1 93 ? 13.050 11.529 -32.985 1.00 69.69 93 PRO A C 1
ATOM 775 O O . PRO A 1 93 ? 13.291 10.349 -33.226 1.00 69.69 93 PRO A O 1
ATOM 778 N N . THR A 1 94 ? 12.057 12.181 -33.597 1.00 73.50 94 THR A N 1
ATOM 779 C CA . THR A 1 94 ? 11.160 11.564 -34.584 1.00 73.50 94 THR A CA 1
ATOM 780 C C . THR A 1 94 ? 11.900 11.137 -35.849 1.00 73.50 94 THR A C 1
ATOM 782 O O . THR A 1 94 ? 11.666 10.040 -36.348 1.00 73.50 94 THR A O 1
ATOM 785 N N . GLN A 1 95 ? 12.821 11.967 -36.349 1.00 72.50 95 GLN A N 1
ATOM 786 C CA . GLN A 1 95 ? 13.647 11.622 -37.509 1.00 72.50 95 GLN A CA 1
ATOM 787 C C . GLN A 1 95 ? 14.604 10.472 -37.190 1.00 72.50 95 GLN A C 1
ATOM 789 O O . GLN A 1 95 ? 14.780 9.593 -38.026 1.00 72.50 95 GLN A O 1
ATOM 794 N N . ILE A 1 96 ? 15.175 10.432 -35.982 1.00 72.50 96 ILE A N 1
ATOM 795 C CA . ILE A 1 96 ? 16.024 9.315 -35.536 1.00 72.50 96 ILE A CA 1
ATOM 796 C C . ILE A 1 96 ? 15.204 8.022 -35.476 1.00 72.50 96 ILE A C 1
ATOM 798 O O . ILE A 1 96 ? 15.616 7.003 -36.025 1.00 72.50 96 ILE A O 1
ATOM 802 N N . GLN A 1 97 ? 14.004 8.061 -34.892 1.00 79.69 97 GLN A N 1
ATOM 803 C CA . GLN A 1 97 ? 13.132 6.890 -34.853 1.00 79.69 97 GLN A CA 1
ATOM 804 C C . GLN A 1 97 ? 12.776 6.397 -36.264 1.00 79.69 97 GLN A C 1
ATOM 806 O O . GLN A 1 97 ? 12.923 5.217 -36.561 1.00 79.69 97 GLN A O 1
ATOM 811 N N . GLN A 1 98 ? 12.324 7.298 -37.138 1.00 76.62 98 GLN A N 1
ATOM 812 C CA . GLN A 1 98 ? 11.813 6.941 -38.464 1.00 76.62 98 GLN A CA 1
ATOM 813 C C . GLN A 1 98 ? 12.904 6.487 -39.431 1.00 76.62 98 GLN A C 1
ATOM 815 O O . GLN A 1 98 ? 12.685 5.541 -40.183 1.00 76.62 98 GLN A O 1
ATOM 820 N N . ASN A 1 99 ? 14.058 7.151 -39.412 1.00 71.62 99 ASN A N 1
ATOM 821 C CA . ASN A 1 99 ? 15.085 6.970 -40.434 1.00 71.62 99 ASN A CA 1
ATOM 822 C C . ASN A 1 99 ? 16.188 5.988 -40.022 1.00 71.62 99 ASN A C 1
ATOM 824 O O . ASN A 1 99 ? 16.958 5.568 -40.883 1.00 71.62 99 ASN A O 1
ATOM 828 N N . ILE A 1 100 ? 16.297 5.669 -38.727 1.00 73.00 100 ILE A N 1
ATOM 829 C CA . ILE A 1 100 ? 17.403 4.877 -38.173 1.00 73.00 100 ILE A CA 1
ATOM 830 C C . ILE A 1 100 ? 16.861 3.692 -37.376 1.00 73.00 100 ILE A C 1
ATOM 832 O O . ILE A 1 100 ? 17.128 2.546 -37.714 1.00 73.00 100 ILE A O 1
ATOM 836 N N . LEU A 1 101 ? 16.079 3.950 -36.327 1.00 80.25 101 LEU A N 1
ATOM 837 C CA . LEU A 1 101 ? 15.707 2.903 -35.367 1.00 80.25 101 LEU A CA 1
ATOM 838 C C . LEU A 1 101 ? 14.594 1.961 -35.860 1.00 80.25 101 LEU A C 1
ATOM 840 O O . LEU A 1 101 ? 14.324 0.943 -35.226 1.00 80.25 101 LEU A O 1
ATOM 844 N N . ASN A 1 102 ? 13.973 2.283 -36.996 1.00 81.31 102 ASN A N 1
ATOM 845 C CA . ASN A 1 102 ? 13.028 1.413 -37.693 1.00 81.31 102 ASN A CA 1
ATOM 846 C C . ASN A 1 102 ? 13.694 0.530 -38.769 1.00 81.31 102 ASN A C 1
ATOM 848 O O . ASN A 1 102 ? 13.007 -0.308 -39.350 1.00 81.31 102 ASN A O 1
ATOM 852 N N . ASP A 1 103 ? 14.989 0.714 -39.056 1.00 82.06 103 ASP A N 1
ATOM 853 C CA . ASP A 1 103 ? 15.740 -0.107 -40.014 1.00 82.06 103 ASP A CA 1
ATOM 854 C C . ASP A 1 103 ? 16.285 -1.374 -39.312 1.00 82.06 103 ASP A C 1
ATOM 856 O O . ASP A 1 103 ? 17.129 -1.258 -38.415 1.00 82.06 103 ASP A O 1
ATOM 860 N N . PRO A 1 104 ? 15.827 -2.589 -39.681 1.00 84.06 104 PRO A N 1
ATOM 861 C CA . PRO A 1 104 ? 16.218 -3.822 -38.996 1.00 84.06 104 PRO A CA 1
ATOM 862 C C . PRO A 1 104 ? 17.717 -4.135 -39.068 1.00 84.06 104 PRO A C 1
ATOM 864 O O . PRO A 1 104 ? 18.260 -4.701 -38.117 1.00 84.06 104 PRO A O 1
ATOM 867 N N . GLU A 1 105 ? 18.396 -3.771 -40.162 1.00 81.56 105 GLU A N 1
ATOM 868 C CA . GLU A 1 105 ? 19.835 -4.026 -40.314 1.00 81.56 105 GLU A CA 1
ATOM 869 C C . GLU A 1 105 ? 20.642 -3.133 -39.366 1.00 81.56 105 GLU A C 1
ATOM 871 O O . GLU A 1 105 ? 21.558 -3.603 -38.686 1.00 81.56 105 GLU A O 1
ATOM 876 N N . ILE A 1 106 ? 20.244 -1.862 -39.245 1.00 78.88 106 ILE A N 1
ATOM 877 C CA . ILE A 1 106 ? 20.866 -0.908 -38.318 1.00 78.88 106 ILE A CA 1
ATOM 878 C C . ILE A 1 106 ? 20.609 -1.322 -36.867 1.00 78.88 106 ILE A C 1
ATOM 880 O O . ILE A 1 106 ? 21.520 -1.280 -36.042 1.00 78.88 106 ILE A O 1
ATOM 884 N N . VAL A 1 107 ? 19.388 -1.756 -36.541 1.00 82.75 107 VAL A N 1
ATOM 885 C CA . VAL A 1 107 ? 19.054 -2.250 -35.197 1.00 82.75 107 VAL A CA 1
ATOM 886 C C . VAL A 1 107 ? 19.897 -3.473 -34.828 1.00 82.75 107 VAL A C 1
ATOM 888 O O . VAL A 1 107 ? 20.390 -3.558 -33.699 1.00 82.75 107 VAL A O 1
ATOM 891 N N . ALA A 1 108 ? 20.103 -4.403 -35.763 1.00 81.25 108 ALA A N 1
ATOM 892 C CA . ALA A 1 108 ? 20.951 -5.569 -35.539 1.00 81.25 108 ALA A CA 1
ATOM 893 C C . ALA A 1 108 ? 22.419 -5.177 -35.276 1.00 81.25 108 ALA A C 1
ATOM 895 O O . ALA A 1 108 ? 23.008 -5.659 -34.304 1.00 81.25 108 ALA A O 1
ATOM 896 N N . ASP A 1 109 ? 22.989 -4.264 -36.072 1.00 80.12 109 ASP A N 1
ATOM 897 C CA . ASP A 1 109 ? 24.359 -3.762 -35.872 1.00 80.12 109 ASP A CA 1
ATOM 898 C C . ASP A 1 109 ? 24.506 -2.996 -34.544 1.00 80.12 109 ASP A C 1
ATOM 900 O O . ASP A 1 109 ? 25.445 -3.228 -33.778 1.00 80.12 109 ASP A O 1
ATOM 904 N N . LEU A 1 110 ? 23.533 -2.144 -34.202 1.00 81.62 110 LEU A N 1
ATOM 905 C CA . LEU A 1 110 ? 23.497 -1.411 -32.934 1.00 81.62 110 LEU A CA 1
ATOM 906 C C . LEU A 1 110 ? 23.509 -2.348 -31.728 1.00 81.62 110 LEU A C 1
ATOM 908 O O . LEU A 1 110 ? 24.257 -2.117 -30.777 1.00 81.62 110 LEU A O 1
ATOM 912 N N . LYS A 1 111 ? 22.704 -3.413 -31.757 1.00 86.50 111 LYS A N 1
ATOM 913 C CA . LYS A 1 111 ? 22.681 -4.422 -30.691 1.00 86.50 111 LYS A CA 1
ATOM 914 C C . LYS A 1 111 ? 24.001 -5.164 -30.569 1.00 86.50 111 LYS A C 1
ATOM 916 O O . LYS A 1 111 ? 24.453 -5.404 -29.453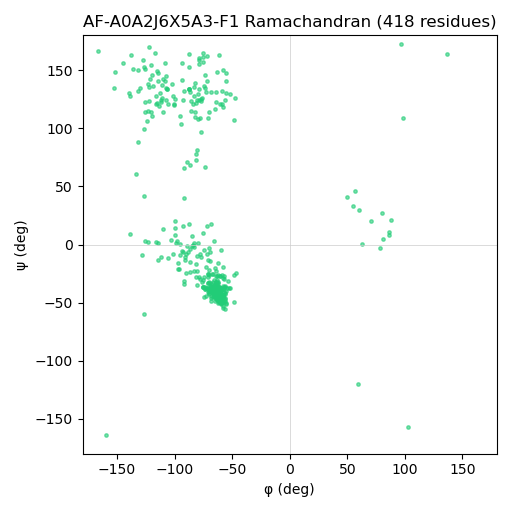 1.00 86.50 111 LYS A O 1
ATOM 921 N N . LEU A 1 112 ? 24.621 -5.509 -31.696 1.00 81.12 112 LEU A N 1
ATOM 922 C CA . LEU A 1 112 ? 25.916 -6.179 -31.710 1.00 81.12 112 LEU A CA 1
ATOM 923 C C . LEU A 1 112 ? 26.989 -5.295 -31.054 1.00 81.12 112 LEU A C 1
ATOM 925 O O . LEU A 1 112 ? 27.695 -5.736 -30.148 1.00 81.12 112 LEU A O 1
ATOM 929 N N . ARG A 1 113 ? 27.076 -4.022 -31.457 1.00 78.81 113 ARG A N 1
ATOM 930 C CA . ARG A 1 113 ? 28.007 -3.043 -30.868 1.00 78.81 113 ARG A CA 1
ATOM 931 C C . ARG A 1 113 ? 27.734 -2.808 -29.389 1.00 78.81 113 ARG A C 1
ATOM 933 O O . ARG A 1 113 ? 28.671 -2.775 -28.592 1.00 78.81 113 ARG A O 1
ATOM 940 N N . TYR A 1 114 ? 26.459 -2.679 -29.031 1.00 85.88 114 TYR A N 1
ATOM 941 C CA . TYR A 1 114 ? 26.019 -2.554 -27.649 1.00 85.88 114 TYR A CA 1
ATOM 942 C C . TYR A 1 114 ? 26.488 -3.745 -26.820 1.00 85.88 114 TYR A C 1
ATOM 944 O O . TYR A 1 114 ? 27.099 -3.531 -25.783 1.00 85.88 114 TYR A O 1
ATOM 952 N N . LEU A 1 115 ? 26.276 -4.979 -27.285 1.00 83.25 115 LEU A N 1
ATOM 953 C CA . LEU A 1 115 ? 26.700 -6.190 -26.582 1.00 83.25 115 LEU A CA 1
ATOM 954 C C . LEU A 1 115 ? 28.209 -6.172 -26.295 1.00 83.25 115 LEU A C 1
ATOM 956 O O . LEU A 1 115 ? 28.620 -6.359 -25.149 1.00 83.25 115 LEU A O 1
ATOM 960 N N . TYR A 1 116 ? 29.026 -5.865 -27.307 1.00 78.38 116 TYR A N 1
ATOM 961 C CA . TYR A 1 116 ? 30.481 -5.806 -27.154 1.00 78.38 116 TYR A CA 1
ATOM 962 C C . TYR A 1 116 ? 30.940 -4.743 -26.154 1.00 78.38 116 TYR A C 1
ATOM 964 O O . TYR A 1 116 ? 31.797 -5.007 -25.305 1.00 78.38 116 TYR A O 1
ATOM 972 N N . GLY A 1 117 ? 30.408 -3.524 -26.249 1.00 78.88 117 GLY A N 1
ATOM 973 C CA . GLY A 1 117 ? 30.818 -2.466 -25.335 1.00 78.88 117 GLY A CA 1
ATOM 974 C C . GLY A 1 117 ? 30.211 -2.628 -23.938 1.00 78.88 117 GLY A C 1
ATOM 975 O O . GLY A 1 117 ? 30.880 -2.319 -22.950 1.00 78.88 117 GLY A O 1
ATOM 976 N N . PHE A 1 118 ? 29.014 -3.205 -23.823 1.00 84.88 118 PHE A N 1
ATOM 977 C CA . PHE A 1 118 ? 28.366 -3.537 -22.556 1.00 84.88 118 PHE A CA 1
ATOM 978 C C . PHE A 1 118 ? 29.232 -4.480 -21.724 1.00 84.88 118 PHE A C 1
ATOM 980 O O . PHE A 1 118 ? 29.605 -4.119 -20.610 1.00 84.88 118 PHE A O 1
ATOM 987 N N . GLU A 1 119 ? 29.653 -5.622 -22.278 1.00 81.81 119 GLU A N 1
ATOM 988 C CA . GLU A 1 119 ? 30.511 -6.590 -21.574 1.00 81.81 119 GLU A CA 1
ATOM 989 C C . GLU A 1 119 ? 31.826 -5.976 -21.078 1.00 81.81 119 GLU A C 1
ATOM 991 O O . GLU A 1 119 ? 32.323 -6.318 -20.002 1.00 81.81 119 GLU A O 1
ATOM 996 N N . LYS A 1 120 ? 32.401 -5.051 -21.853 1.00 81.12 120 LYS A N 1
ATOM 997 C CA . LYS A 1 120 ? 33.618 -4.331 -21.469 1.00 81.12 120 LYS A CA 1
ATOM 998 C C . LYS A 1 120 ? 33.356 -3.305 -20.365 1.00 81.12 120 LYS A C 1
ATOM 1000 O O . LYS A 1 120 ? 34.201 -3.120 -19.493 1.00 81.12 120 LYS A O 1
ATOM 1005 N N . THR A 1 121 ? 32.207 -2.638 -20.408 1.00 82.88 121 THR A N 1
ATOM 1006 C CA . THR A 1 121 ? 31.847 -1.557 -19.484 1.00 82.88 121 THR A CA 1
ATOM 1007 C C . THR A 1 121 ? 31.482 -2.111 -18.115 1.00 82.88 121 THR A C 1
ATOM 1009 O O . THR A 1 121 ? 31.983 -1.614 -17.109 1.00 82.88 121 THR A O 1
ATOM 1012 N N . ILE A 1 122 ? 30.680 -3.181 -18.065 1.00 86.50 122 ILE A N 1
ATOM 1013 C CA . ILE A 1 122 ? 30.199 -3.742 -16.797 1.00 86.50 122 ILE A CA 1
ATOM 1014 C C . ILE A 1 122 ? 31.334 -4.267 -15.912 1.00 86.50 122 ILE A C 1
ATOM 1016 O O . ILE A 1 122 ? 31.241 -4.169 -14.695 1.00 86.50 122 ILE A O 1
ATOM 1020 N N . LYS A 1 123 ? 32.436 -4.742 -16.509 1.00 84.75 123 LYS A N 1
ATOM 1021 C CA . LYS A 1 123 ? 33.625 -5.221 -15.781 1.00 84.75 123 LYS A CA 1
ATOM 1022 C C . LYS A 1 123 ? 34.346 -4.124 -14.994 1.00 84.75 123 LYS A C 1
ATOM 1024 O O . LYS A 1 123 ? 35.109 -4.442 -14.091 1.00 84.75 123 LYS A O 1
ATOM 1029 N N . ASN A 1 124 ? 34.119 -2.856 -15.341 1.00 84.88 124 ASN A N 1
ATOM 1030 C CA . ASN A 1 124 ? 34.699 -1.702 -14.650 1.00 84.88 124 ASN A CA 1
ATOM 1031 C C . ASN A 1 124 ? 33.729 -1.069 -13.639 1.00 84.88 124 ASN A C 1
ATOM 1033 O O . ASN A 1 124 ? 34.058 -0.048 -13.036 1.00 84.88 124 ASN A O 1
ATOM 1037 N N . LEU A 1 125 ? 32.523 -1.624 -13.478 1.00 88.38 125 LEU A N 1
ATOM 1038 C CA . LEU A 1 125 ? 31.579 -1.168 -12.463 1.00 88.38 125 LEU A CA 1
ATOM 1039 C C . LEU A 1 125 ? 32.005 -1.659 -11.077 1.00 88.38 125 LEU A C 1
ATOM 1041 O O . LEU A 1 125 ? 32.830 -2.558 -10.930 1.00 88.38 125 LEU A O 1
ATOM 1045 N N . HIS A 1 126 ? 31.418 -1.060 -10.044 1.00 92.50 126 HIS A N 1
ATOM 1046 C CA . HIS A 1 126 ? 31.615 -1.516 -8.672 1.00 92.50 126 HIS A CA 1
ATOM 1047 C C . HIS A 1 126 ? 31.249 -3.013 -8.538 1.00 92.50 126 HIS A C 1
ATOM 1049 O O . HIS A 1 126 ? 30.229 -3.406 -9.111 1.00 92.50 126 HIS A O 1
ATOM 1055 N N . PRO A 1 127 ? 31.998 -3.830 -7.763 1.00 92.50 127 PRO A N 1
ATOM 1056 C CA . PRO A 1 127 ? 31.734 -5.265 -7.607 1.00 92.50 127 PRO A CA 1
ATOM 1057 C C . PRO A 1 127 ? 30.268 -5.608 -7.306 1.00 92.50 127 PRO A C 1
ATOM 1059 O O . PRO A 1 127 ? 29.672 -6.368 -8.056 1.00 92.50 127 PRO A O 1
ATOM 1062 N N . ASP A 1 128 ? 29.638 -4.944 -6.326 1.00 87.31 128 ASP A N 1
ATOM 1063 C CA . ASP A 1 128 ? 28.206 -5.139 -6.014 1.00 87.31 128 ASP A CA 1
ATOM 1064 C C . ASP A 1 128 ? 27.272 -4.947 -7.224 1.00 87.31 128 ASP A C 1
ATOM 1066 O O . ASP A 1 128 ? 26.271 -5.647 -7.371 1.00 87.31 128 ASP A O 1
ATOM 1070 N N . VAL A 1 129 ? 27.581 -3.978 -8.095 1.00 88.25 129 VAL A N 1
ATOM 1071 C CA . VAL A 1 129 ? 26.797 -3.685 -9.304 1.00 88.25 129 VAL A CA 1
ATOM 1072 C C . VAL A 1 129 ? 27.032 -4.781 -10.341 1.00 88.25 129 VAL A C 1
ATOM 1074 O O . VAL A 1 129 ? 26.078 -5.264 -10.947 1.00 88.25 129 VAL A O 1
ATOM 1077 N N . TYR A 1 130 ? 28.288 -5.187 -10.533 1.00 90.31 130 TYR A N 1
ATOM 1078 C CA . TYR A 1 130 ? 28.676 -6.246 -11.461 1.00 90.31 130 TYR A CA 1
ATOM 1079 C C . TYR A 1 130 ? 28.069 -7.602 -11.074 1.00 90.31 130 TYR A C 1
ATOM 1081 O O . TYR A 1 130 ? 27.422 -8.245 -11.901 1.00 90.31 130 TYR A O 1
ATOM 1089 N N . ASP A 1 131 ? 28.171 -7.996 -9.807 1.00 87.06 131 ASP A N 1
ATOM 1090 C CA . ASP A 1 131 ? 27.594 -9.240 -9.294 1.00 87.06 131 ASP A CA 1
ATOM 1091 C C . ASP A 1 131 ? 26.061 -9.223 -9.371 1.00 87.06 131 ASP A C 1
ATOM 1093 O O . ASP A 1 131 ? 25.433 -10.226 -9.728 1.00 87.06 131 ASP A O 1
ATOM 1097 N N . ALA A 1 132 ? 25.431 -8.071 -9.115 1.00 85.19 132 ALA A N 1
ATOM 1098 C CA . ALA A 1 132 ? 23.993 -7.893 -9.314 1.00 85.19 132 ALA A CA 1
ATOM 1099 C C . ALA A 1 132 ? 23.576 -8.024 -10.790 1.00 85.19 132 ALA A C 1
ATOM 1101 O O . ALA A 1 132 ? 22.479 -8.515 -11.062 1.00 85.19 132 ALA A O 1
ATOM 1102 N N . ILE A 1 133 ? 24.432 -7.624 -11.739 1.00 86.56 133 ILE A N 1
ATOM 1103 C CA . ILE A 1 133 ? 24.195 -7.833 -13.174 1.00 86.56 133 ILE A CA 1
ATOM 1104 C C . ILE A 1 133 ? 24.283 -9.321 -13.520 1.00 86.56 133 ILE A C 1
ATOM 1106 O O . ILE A 1 133 ? 23.376 -9.850 -14.159 1.00 86.56 133 ILE A O 1
ATOM 1110 N N . LEU A 1 134 ? 25.337 -10.012 -13.075 1.00 85.25 134 LEU A N 1
ATOM 1111 C CA . LEU A 1 134 ? 25.548 -11.435 -13.374 1.00 85.25 134 LEU A CA 1
ATOM 1112 C C . LEU A 1 134 ? 24.487 -12.347 -12.748 1.00 85.25 134 LEU A C 1
ATOM 1114 O O . LEU A 1 134 ? 24.099 -13.355 -13.336 1.00 85.25 134 LEU A O 1
ATOM 1118 N N . SER A 1 135 ? 24.015 -12.002 -11.552 1.00 80.75 135 SER A N 1
ATOM 1119 C CA . SER A 1 135 ? 22.979 -12.755 -10.836 1.00 80.75 135 SER A CA 1
ATOM 1120 C C . SER A 1 135 ? 21.554 -12.409 -11.279 1.00 80.75 135 SER A C 1
ATOM 1122 O O . SER A 1 135 ? 20.592 -13.013 -10.789 1.00 80.75 135 SER A O 1
ATOM 1124 N N . TYR A 1 136 ? 21.391 -11.456 -12.203 1.00 79.56 136 TYR A N 1
ATOM 1125 C CA . TYR A 1 136 ? 20.082 -11.013 -12.652 1.00 79.56 136 TYR A CA 1
ATOM 1126 C C . TYR A 1 136 ? 19.319 -12.141 -13.352 1.00 79.56 136 TYR A C 1
ATOM 1128 O O . TYR A 1 136 ? 19.731 -12.683 -14.377 1.00 79.56 136 TYR A O 1
ATOM 1136 N N . LYS A 1 137 ? 18.136 -12.444 -12.820 1.00 71.44 137 LYS A N 1
ATOM 1137 C CA . LYS A 1 137 ? 17.113 -13.247 -13.489 1.00 71.44 137 LYS A CA 1
ATOM 1138 C C . LYS A 1 137 ? 15.946 -12.333 -13.823 1.00 71.44 137 LYS A C 1
ATOM 1140 O O . LYS A 1 137 ? 15.548 -11.521 -12.983 1.00 71.44 137 LYS A O 1
ATOM 1145 N N . LYS A 1 138 ? 15.389 -12.471 -15.032 1.00 67.38 138 LYS A N 1
ATOM 1146 C CA . LYS A 1 138 ? 14.200 -11.710 -15.434 1.00 67.38 138 LYS A CA 1
ATOM 1147 C C . LYS A 1 138 ? 13.112 -11.890 -14.368 1.00 67.38 138 LYS A C 1
ATOM 1149 O O . LYS A 1 138 ? 12.810 -13.033 -14.019 1.00 67.38 138 LYS A O 1
ATOM 1154 N N . PRO A 1 139 ? 12.507 -10.802 -13.868 1.00 68.81 139 PRO A N 1
ATOM 1155 C CA . PRO A 1 139 ? 11.343 -10.904 -13.012 1.00 68.81 139 PRO A CA 1
ATOM 1156 C C . PRO A 1 139 ? 10.236 -11.691 -13.715 1.00 68.81 139 PRO A C 1
ATOM 1158 O O . PRO A 1 139 ? 9.815 -11.330 -14.818 1.00 68.81 139 PRO A O 1
ATOM 1161 N N . ASN A 1 140 ? 9.764 -12.761 -13.080 1.00 75.06 140 ASN A N 1
ATOM 1162 C CA . ASN A 1 140 ? 8.607 -13.503 -13.559 1.00 75.06 140 ASN A CA 1
ATOM 1163 C C . ASN A 1 140 ? 7.346 -12.750 -13.138 1.00 75.06 140 ASN A C 1
ATOM 1165 O O . ASN A 1 140 ? 7.011 -12.713 -11.957 1.00 75.06 140 ASN A O 1
ATOM 1169 N N . TYR A 1 141 ? 6.674 -12.132 -14.110 1.00 83.25 141 TYR A N 1
ATOM 1170 C CA . TYR A 1 141 ? 5.410 -11.446 -13.874 1.00 83.25 141 TYR A CA 1
ATOM 1171 C C . TYR A 1 141 ? 4.262 -12.444 -13.889 1.00 83.25 141 TYR A C 1
ATOM 1173 O O . TYR A 1 141 ? 3.930 -12.989 -14.946 1.00 83.25 141 TYR A O 1
ATOM 1181 N N . MET A 1 142 ? 3.619 -12.616 -12.743 1.00 86.12 142 MET A N 1
ATOM 1182 C CA . MET A 1 142 ? 2.388 -13.392 -12.646 1.00 86.12 142 MET A CA 1
ATOM 1183 C C . MET A 1 142 ? 1.167 -12.464 -12.776 1.00 86.12 142 MET A C 1
ATOM 1185 O O . MET A 1 142 ? 1.218 -11.323 -12.305 1.00 86.12 142 MET A O 1
ATOM 1189 N N . PRO A 1 143 ? 0.085 -12.886 -13.457 1.00 92.50 143 PRO A N 1
ATOM 1190 C CA . PRO A 1 143 ? -1.173 -12.137 -13.481 1.00 92.50 143 PRO A CA 1
ATOM 1191 C C . PRO A 1 143 ? -1.738 -11.911 -12.074 1.00 92.50 143 PRO A C 1
ATOM 1193 O O . PRO A 1 143 ? -1.545 -12.745 -11.195 1.00 92.50 143 PRO A O 1
ATOM 1196 N N . PHE A 1 144 ? -2.467 -10.814 -11.869 1.00 94.12 144 PHE A N 1
ATOM 1197 C CA . PHE A 1 144 ? -3.110 -10.495 -10.590 1.00 94.12 144 PHE A CA 1
ATOM 1198 C C . PHE A 1 144 ? -4.044 -11.618 -10.111 1.00 94.12 144 PHE A C 1
ATOM 1200 O O . PHE A 1 144 ? -3.923 -12.070 -8.975 1.00 94.12 144 PHE A O 1
ATOM 1207 N N . ASP A 1 145 ? -4.883 -12.135 -11.013 1.00 92.81 145 ASP A N 1
ATOM 1208 C CA . ASP A 1 145 ? -5.877 -13.183 -10.727 1.00 92.81 145 ASP A CA 1
ATOM 1209 C C . ASP A 1 145 ? -5.258 -14.560 -10.429 1.00 92.81 145 ASP A C 1
ATOM 1211 O O . ASP A 1 145 ? -5.958 -15.492 -10.041 1.00 92.81 145 ASP A O 1
ATOM 1215 N N . TYR A 1 146 ? -3.938 -14.710 -10.590 1.00 92.12 146 TYR A N 1
ATOM 1216 C CA . TYR A 1 146 ? -3.223 -15.903 -10.131 1.00 92.12 146 TYR A CA 1
ATOM 1217 C C . TYR A 1 146 ? -3.212 -16.005 -8.596 1.00 92.12 146 TYR A C 1
ATOM 1219 O O . TYR A 1 146 ? -3.081 -17.096 -8.040 1.00 92.12 146 TYR A O 1
ATOM 1227 N N . TYR A 1 147 ? -3.339 -14.872 -7.904 1.00 92.50 147 TYR A N 1
ATOM 1228 C CA . TYR A 1 147 ? -3.251 -14.783 -6.454 1.00 92.50 147 TYR A CA 1
ATOM 1229 C C . TYR A 1 147 ? -4.634 -14.667 -5.818 1.00 92.50 147 TYR A C 1
ATOM 1231 O O . TYR A 1 147 ? -5.495 -13.925 -6.281 1.00 92.50 147 TYR A O 1
ATOM 1239 N N . SER A 1 148 ? -4.832 -15.385 -4.714 1.00 93.44 148 SER A N 1
ATOM 1240 C CA . SER A 1 148 ? -6.081 -15.334 -3.944 1.00 93.44 148 SER A CA 1
ATOM 1241 C C . SER A 1 148 ? -6.212 -14.051 -3.114 1.00 93.44 148 SER A C 1
ATOM 1243 O O . SER A 1 148 ? -5.213 -13.429 -2.758 1.00 93.44 148 SER A O 1
ATOM 1245 N N . ASP A 1 149 ? -7.432 -13.715 -2.689 1.00 92.25 149 ASP A N 1
ATOM 1246 C CA . ASP A 1 149 ? -7.683 -12.628 -1.726 1.00 92.25 149 ASP A CA 1
ATOM 1247 C C . ASP A 1 149 ? -6.832 -12.784 -0.447 1.00 92.25 149 ASP A C 1
ATOM 1249 O O . ASP A 1 149 ? -6.272 -11.812 0.059 1.00 92.25 149 ASP A O 1
ATOM 1253 N N . LYS A 1 150 ? -6.634 -14.024 0.028 1.00 92.06 150 LYS A N 1
ATOM 1254 C CA . LYS A 1 150 ? -5.785 -14.320 1.193 1.00 92.06 150 LYS A CA 1
ATOM 1255 C C . LYS A 1 150 ? -4.320 -13.942 0.962 1.00 92.06 150 LYS A C 1
ATOM 1257 O O . LYS A 1 150 ? -3.669 -13.468 1.885 1.00 92.06 150 LYS A O 1
ATOM 1262 N N . PHE A 1 151 ? -3.803 -14.113 -0.255 1.00 93.75 151 PHE A N 1
ATOM 1263 C CA . PHE A 1 151 ? -2.450 -13.663 -0.589 1.00 93.75 151 PHE A CA 1
ATOM 1264 C C . PHE A 1 151 ? -2.326 -12.142 -0.462 1.00 93.75 151 PHE A C 1
ATOM 1266 O O . PHE A 1 151 ? -1.332 -11.653 0.052 1.00 93.75 151 PHE A O 1
ATOM 1273 N N . TRP A 1 152 ? -3.332 -11.372 -0.861 1.00 94.88 152 TRP A N 1
ATOM 1274 C CA . TRP A 1 152 ? -3.258 -9.910 -0.778 1.00 94.88 152 TRP A CA 1
ATOM 1275 C C . TRP A 1 152 ? -3.371 -9.358 0.646 1.00 94.88 152 TRP A C 1
ATOM 1277 O O . TRP A 1 152 ? -2.957 -8.226 0.894 1.00 94.88 152 TRP A O 1
ATOM 1287 N N . LEU A 1 153 ? -3.901 -10.156 1.575 1.00 94.44 153 LEU A N 1
ATOM 1288 C CA . LEU A 1 153 ? -4.183 -9.746 2.951 1.00 94.44 153 LEU A CA 1
ATOM 1289 C C . LEU A 1 153 ? -3.340 -10.462 4.008 1.00 94.44 153 LEU A C 1
ATOM 1291 O O . LEU A 1 153 ? -3.534 -10.189 5.187 1.00 94.44 153 LEU A O 1
ATOM 1295 N N . HIS A 1 154 ? -2.423 -11.365 3.643 1.00 92.12 154 HIS A N 1
ATOM 1296 C CA . HIS A 1 154 ? -1.691 -12.149 4.650 1.00 92.12 154 HIS A CA 1
ATOM 1297 C C . HIS A 1 154 ? -0.791 -11.303 5.557 1.00 92.12 154 HIS A C 1
ATOM 1299 O O . HIS A 1 154 ? -0.513 -11.718 6.674 1.00 92.12 154 HIS A O 1
ATOM 1305 N N . TRP A 1 155 ? -0.388 -10.113 5.111 1.00 93.25 155 TRP A N 1
ATOM 1306 C CA . TRP A 1 155 ? 0.318 -9.147 5.949 1.00 93.25 155 TRP A CA 1
ATOM 1307 C C . TRP A 1 155 ? -0.592 -8.513 7.012 1.00 93.25 155 TRP A C 1
ATOM 1309 O O . TRP A 1 155 ? -0.129 -8.247 8.114 1.00 93.25 155 TRP A O 1
ATOM 1319 N N . ALA A 1 156 ? -1.881 -8.316 6.706 1.00 93.25 156 ALA A N 1
ATOM 1320 C CA . ALA A 1 156 ? -2.846 -7.555 7.502 1.00 93.25 156 ALA A CA 1
ATOM 1321 C C . ALA A 1 156 ? -3.418 -8.390 8.663 1.00 93.25 156 ALA A C 1
ATOM 1323 O O . ALA A 1 156 ? -4.564 -8.859 8.629 1.00 93.25 156 ALA A O 1
ATOM 1324 N N . THR A 1 157 ? -2.590 -8.613 9.683 1.00 86.81 157 THR A N 1
ATOM 1325 C CA . THR A 1 157 ? -2.864 -9.527 10.810 1.00 86.81 157 THR A CA 1
ATOM 1326 C C . THR A 1 157 ? -3.284 -8.833 12.111 1.00 86.81 157 THR A C 1
ATOM 1328 O O . THR A 1 157 ? -3.527 -9.506 13.112 1.00 86.81 157 THR A O 1
ATOM 1331 N N . GLY A 1 158 ? -3.446 -7.509 12.095 1.00 82.88 158 GLY A N 1
ATOM 1332 C CA . GLY A 1 158 ? -3.803 -6.677 13.241 1.00 82.88 158 GLY A CA 1
ATOM 1333 C C . GLY A 1 158 ? -2.577 -6.014 13.871 1.00 82.88 158 GLY A C 1
ATOM 1334 O O . GLY A 1 158 ? -1.776 -6.662 14.549 1.00 82.88 158 GLY A O 1
ATOM 1335 N N . GLY A 1 159 ? -2.461 -4.696 13.700 1.00 83.69 159 GLY A N 1
ATOM 1336 C CA . GLY A 1 159 ? -1.320 -3.897 14.148 1.00 83.69 159 GLY A CA 1
ATOM 1337 C C . GLY A 1 159 ? -0.117 -3.979 13.213 1.00 83.69 159 GLY A C 1
ATOM 1338 O O . GLY A 1 159 ? 1.016 -3.874 13.680 1.00 83.69 159 GLY A O 1
ATOM 1339 N N . THR A 1 160 ? -0.358 -4.236 11.927 1.00 90.69 160 THR A N 1
ATOM 1340 C CA . THR A 1 160 ? 0.671 -4.234 10.880 1.00 90.69 160 THR A CA 1
ATOM 1341 C C . THR A 1 160 ? 0.514 -3.030 9.969 1.00 90.69 160 THR A C 1
ATOM 1343 O O . THR A 1 160 ? -0.583 -2.481 9.828 1.00 90.69 160 THR A O 1
ATOM 1346 N N . SER A 1 161 ? 1.606 -2.636 9.321 1.00 92.31 161 SER A N 1
ATOM 1347 C CA . SER A 1 161 ? 1.595 -1.529 8.375 1.00 92.31 161 SER A CA 1
ATOM 1348 C C . SER A 1 161 ? 2.009 -1.963 6.974 1.00 92.31 161 SER A C 1
ATOM 1350 O O . SER A 1 161 ? 2.820 -2.869 6.761 1.00 92.31 161 SER A O 1
ATOM 1352 N N . GLY A 1 162 ? 1.398 -1.311 5.995 1.00 94.75 162 GLY A N 1
ATOM 1353 C CA . GLY A 1 162 ? 1.627 -1.499 4.579 1.00 94.75 162 GLY A CA 1
ATOM 1354 C C . GLY A 1 162 ? 1.823 -0.159 3.887 1.00 94.75 162 GLY A C 1
ATOM 1355 O O . GLY A 1 162 ? 1.269 0.865 4.286 1.00 94.75 162 GLY A O 1
ATOM 1356 N N . ILE A 1 163 ? 2.601 -0.157 2.813 1.00 94.50 163 ILE A N 1
ATOM 1357 C CA . ILE A 1 163 ? 2.922 1.039 2.040 1.00 94.50 163 ILE A CA 1
ATOM 1358 C C . ILE A 1 163 ? 2.673 0.771 0.566 1.00 94.50 163 ILE A C 1
ATOM 1360 O O . ILE A 1 163 ? 3.130 -0.229 0.019 1.00 94.50 163 ILE A O 1
ATOM 1364 N N . ILE A 1 164 ? 2.021 1.716 -0.106 1.00 95.38 164 ILE A N 1
ATOM 1365 C CA . ILE A 1 164 ? 1.927 1.773 -1.560 1.00 95.38 164 ILE A CA 1
ATOM 1366 C C . ILE A 1 164 ? 2.686 3.003 -2.059 1.00 95.38 164 ILE A C 1
ATOM 1368 O O . ILE A 1 164 ? 2.336 4.143 -1.760 1.00 95.38 164 ILE A O 1
ATOM 1372 N N . SER A 1 165 ? 3.705 2.778 -2.880 1.00 92.12 165 SER A N 1
ATOM 1373 C CA . SER A 1 165 ? 4.563 3.802 -3.468 1.00 92.12 165 SER A CA 1
ATOM 1374 C C . SER A 1 165 ? 4.456 3.826 -4.999 1.00 92.12 165 SER A C 1
ATOM 1376 O O . SER A 1 165 ? 3.900 2.926 -5.640 1.00 92.12 165 SER A O 1
ATOM 1378 N N . GLY A 1 166 ? 4.950 4.903 -5.615 1.00 87.56 166 GLY A N 1
ATOM 1379 C CA . GLY A 1 166 ? 5.012 5.053 -7.070 1.00 87.56 166 GLY A CA 1
ATOM 1380 C C . GLY A 1 166 ? 4.599 6.437 -7.567 1.00 87.56 166 GLY A C 1
ATOM 1381 O O . GLY A 1 166 ? 3.945 7.220 -6.872 1.00 87.56 166 GLY A O 1
ATOM 1382 N N . LEU A 1 167 ? 4.941 6.730 -8.820 1.00 86.56 167 LEU A N 1
ATOM 1383 C CA . LEU A 1 167 ? 4.752 8.052 -9.421 1.00 86.56 167 LEU A CA 1
ATOM 1384 C C . LEU A 1 167 ? 3.277 8.489 -9.481 1.00 86.56 167 LEU A C 1
ATOM 1386 O O . LEU A 1 167 ? 2.334 7.698 -9.339 1.00 86.56 167 LEU A O 1
ATOM 1390 N N . LYS A 1 168 ? 3.045 9.791 -9.680 1.00 85.50 168 LYS A N 1
ATOM 1391 C CA . LYS A 1 168 ? 1.692 10.314 -9.923 1.00 85.50 168 LYS A CA 1
ATOM 1392 C C . LYS A 1 168 ? 1.102 9.635 -11.166 1.00 85.50 168 LYS A C 1
ATOM 1394 O O . LYS A 1 168 ? 1.763 9.516 -12.193 1.00 85.50 168 LYS A O 1
ATOM 1399 N N . GLY A 1 169 ? -0.139 9.161 -11.060 1.00 83.88 169 GLY A N 1
ATOM 1400 C CA . GLY A 1 169 ? -0.816 8.444 -12.147 1.00 83.88 169 GLY A CA 1
ATOM 1401 C C . GLY A 1 169 ? -0.456 6.958 -12.293 1.00 83.88 169 GLY A C 1
ATOM 1402 O O . GLY A 1 169 ? -0.966 6.325 -13.211 1.00 83.88 169 GLY A O 1
ATOM 1403 N N . SER A 1 170 ? 0.348 6.366 -11.399 1.00 89.25 170 SER A N 1
ATOM 1404 C CA . SER A 1 170 ? 0.695 4.929 -11.448 1.00 89.25 170 SER A CA 1
ATOM 1405 C C . SER A 1 170 ? -0.430 3.970 -11.007 1.00 89.25 170 SER A C 1
ATOM 1407 O O . SER A 1 170 ? -0.285 2.747 -11.092 1.00 89.25 170 SER A O 1
ATOM 1409 N N . GLY A 1 171 ? -1.558 4.512 -10.528 1.00 91.12 171 GLY A N 1
ATOM 1410 C CA . GLY A 1 171 ? -2.720 3.742 -10.069 1.00 91.12 171 GLY A CA 1
ATOM 1411 C C . GLY A 1 171 ? -2.693 3.320 -8.594 1.00 91.12 171 GLY A C 1
ATOM 1412 O O . GLY A 1 171 ? -3.391 2.379 -8.244 1.00 91.12 171 GLY A O 1
ATOM 1413 N N . LYS A 1 172 ? -1.908 3.984 -7.728 1.00 93.44 172 LYS A N 1
ATOM 1414 C CA . LYS A 1 172 ? -1.814 3.664 -6.284 1.00 93.44 172 LYS A CA 1
ATOM 1415 C C . LYS A 1 172 ? -3.154 3.701 -5.558 1.00 93.44 172 LYS A C 1
ATOM 1417 O O . LYS A 1 172 ? -3.538 2.690 -4.994 1.00 93.44 172 LYS A O 1
ATOM 1422 N N . THR A 1 173 ? -3.874 4.822 -5.630 1.00 93.25 173 THR A N 1
ATOM 1423 C CA . THR A 1 173 ? -5.186 4.995 -4.989 1.00 93.25 173 THR A CA 1
ATOM 1424 C C . THR A 1 173 ? -6.177 3.938 -5.475 1.00 93.25 173 THR A C 1
ATOM 1426 O O . THR A 1 173 ? -6.800 3.258 -4.670 1.00 93.25 173 THR A O 1
ATOM 1429 N N . SER A 1 174 ? -6.236 3.693 -6.791 1.00 94.44 174 SER A N 1
ATOM 1430 C CA . SER A 1 174 ? -7.066 2.617 -7.351 1.00 94.44 174 SER A CA 1
ATOM 1431 C C . SER A 1 174 ? -6.665 1.236 -6.828 1.00 94.44 174 SER A C 1
ATOM 1433 O O . SER A 1 174 ? -7.533 0.392 -6.649 1.00 94.44 174 SER A O 1
ATOM 1435 N N . PHE A 1 175 ? -5.374 0.971 -6.629 1.00 96.56 175 PHE A N 1
ATOM 1436 C CA . PHE A 1 175 ? -4.912 -0.304 -6.090 1.00 96.56 175 PHE A CA 1
ATOM 1437 C C . PHE A 1 175 ? -5.202 -0.433 -4.586 1.00 96.56 175 PHE A C 1
ATOM 1439 O O . PHE A 1 175 ? -5.613 -1.496 -4.139 1.00 96.56 175 PHE A O 1
ATOM 1446 N N . ALA A 1 176 ? -5.057 0.644 -3.813 1.00 96.75 176 ALA A N 1
ATOM 1447 C CA . ALA A 1 176 ? -5.425 0.673 -2.399 1.00 96.75 176 ALA A CA 1
ATOM 1448 C C . ALA A 1 176 ? -6.923 0.396 -2.206 1.00 96.75 176 ALA A C 1
ATOM 1450 O O . ALA A 1 176 ? -7.304 -0.397 -1.353 1.00 96.75 176 ALA A O 1
ATOM 1451 N N . LEU A 1 177 ? -7.769 0.983 -3.053 1.00 96.38 177 LEU A N 1
ATOM 1452 C CA . LEU A 1 177 ? -9.207 0.723 -3.061 1.00 96.38 177 LEU A CA 1
ATOM 1453 C C . LEU A 1 177 ? -9.552 -0.690 -3.550 1.00 96.38 177 LEU A C 1
ATOM 1455 O O . LEU A 1 177 ? -10.468 -1.308 -3.019 1.00 96.38 177 LEU A O 1
ATOM 1459 N N . LEU A 1 178 ? -8.780 -1.253 -4.483 1.00 97.00 178 LEU A N 1
ATOM 1460 C CA . LEU A 1 178 ? -8.903 -2.668 -4.842 1.00 97.00 178 LEU A CA 1
ATOM 1461 C C . LEU A 1 178 ? -8.570 -3.578 -3.644 1.00 97.00 178 LEU A C 1
ATOM 1463 O O . LEU A 1 178 ? -9.295 -4.537 -3.383 1.00 97.00 178 LEU A O 1
ATOM 1467 N N . LEU A 1 179 ? -7.516 -3.262 -2.879 1.00 97.31 179 LEU A N 1
ATOM 1468 C CA . LEU A 1 179 ? -7.216 -3.950 -1.619 1.00 97.31 179 LEU A CA 1
ATOM 1469 C C . LEU A 1 179 ? -8.331 -3.758 -0.585 1.00 97.31 179 LEU A C 1
ATOM 1471 O O . LEU A 1 179 ? -8.637 -4.701 0.136 1.00 97.31 179 LEU A O 1
ATOM 1475 N N . ALA A 1 180 ? -8.979 -2.592 -0.544 1.00 97.00 180 ALA A N 1
ATOM 1476 C CA . ALA A 1 180 ? -10.142 -2.353 0.307 1.00 97.00 180 ALA A CA 1
ATOM 1477 C C . ALA A 1 180 ? -11.323 -3.262 -0.066 1.00 97.00 180 ALA A C 1
ATOM 1479 O O . ALA A 1 180 ? -11.950 -3.844 0.817 1.00 97.00 180 ALA A O 1
ATOM 1480 N N . GLU A 1 181 ? -11.619 -3.426 -1.360 1.00 96.25 181 GLU A N 1
ATOM 1481 C CA . GLU A 1 181 ? -12.647 -4.363 -1.836 1.00 96.25 181 GLU A CA 1
ATOM 1482 C C . GLU A 1 181 ? -12.320 -5.805 -1.427 1.00 96.25 181 GLU A C 1
ATOM 1484 O O . GLU A 1 181 ? -13.196 -6.526 -0.950 1.00 96.25 181 GLU A O 1
ATOM 1489 N N . ILE A 1 182 ? -11.057 -6.216 -1.586 1.00 96.62 182 ILE A N 1
ATOM 1490 C CA . ILE A 1 182 ? -10.561 -7.536 -1.172 1.00 96.62 182 ILE A CA 1
ATOM 1491 C C . ILE A 1 182 ? -10.709 -7.722 0.346 1.00 96.62 182 ILE A C 1
ATOM 1493 O O . ILE A 1 182 ? -11.272 -8.717 0.800 1.00 96.62 182 ILE A O 1
ATOM 1497 N N . ALA A 1 183 ? -10.275 -6.741 1.138 1.00 96.06 183 ALA A N 1
ATOM 1498 C CA . ALA A 1 183 ? -10.382 -6.741 2.594 1.00 96.06 183 ALA A CA 1
ATOM 1499 C C . ALA A 1 183 ? -11.841 -6.814 3.067 1.00 96.06 183 ALA A C 1
ATOM 1501 O O . ALA A 1 183 ? -12.154 -7.602 3.961 1.00 96.06 183 ALA A O 1
ATOM 1502 N N . LYS A 1 184 ? -12.749 -6.074 2.420 1.00 94.31 184 LYS A N 1
ATOM 1503 C CA . LYS A 1 184 ? -14.188 -6.109 2.714 1.00 94.31 184 LYS A CA 1
ATOM 1504 C C . LYS A 1 184 ? -14.799 -7.480 2.411 1.00 94.31 184 LYS A C 1
ATOM 1506 O O . LYS A 1 184 ? -15.564 -7.984 3.229 1.00 94.31 184 LYS A O 1
ATOM 1511 N N . ARG A 1 185 ? -14.429 -8.130 1.296 1.00 93.56 185 ARG A N 1
ATOM 1512 C CA . ARG A 1 185 ? -14.849 -9.520 1.002 1.00 93.56 185 ARG A CA 1
ATOM 1513 C C . ARG A 1 185 ? -14.343 -10.520 2.037 1.00 93.56 185 ARG A C 1
ATOM 1515 O O . ARG A 1 185 ? -15.030 -11.494 2.323 1.00 93.56 185 ARG A O 1
ATOM 1522 N N . TYR A 1 186 ? -13.170 -10.261 2.609 1.00 90.81 186 TYR A N 1
ATOM 1523 C CA . TYR A 1 186 ? -12.605 -11.055 3.696 1.00 90.81 186 TYR A CA 1
ATOM 1524 C C . TYR A 1 186 ? -13.205 -10.714 5.074 1.00 90.81 186 TYR A C 1
ATOM 1526 O O . TYR A 1 186 ? -12.803 -11.298 6.070 1.00 90.81 186 TYR A O 1
ATOM 1534 N N . GLY A 1 187 ? -14.162 -9.781 5.156 1.00 91.81 187 GLY A N 1
ATOM 1535 C CA . GLY A 1 187 ? -14.857 -9.419 6.394 1.00 91.81 187 GLY A CA 1
ATOM 1536 C C . GLY A 1 187 ? -14.164 -8.352 7.245 1.00 91.81 187 GLY A C 1
ATOM 1537 O O . GLY A 1 187 ? -14.611 -8.097 8.363 1.00 91.81 187 GLY A O 1
ATOM 1538 N N . LYS A 1 188 ? -13.092 -7.710 6.756 1.00 94.69 188 LYS A N 1
ATOM 1539 C CA . LYS A 1 188 ? -12.493 -6.560 7.451 1.00 94.69 188 LYS A CA 1
ATOM 1540 C C . LYS A 1 188 ? -13.372 -5.319 7.300 1.00 94.69 188 LYS A C 1
ATOM 1542 O O . LYS A 1 188 ? -13.982 -5.078 6.256 1.00 94.69 188 LYS A O 1
ATOM 1547 N N . ILE A 1 189 ? -13.382 -4.495 8.341 1.00 95.75 189 ILE A N 1
ATOM 1548 C CA . ILE A 1 189 ? -14.001 -3.167 8.325 1.00 95.75 189 ILE A CA 1
ATOM 1549 C C . ILE A 1 189 ? -13.004 -2.180 7.711 1.00 95.75 189 ILE A C 1
ATOM 1551 O O . ILE A 1 189 ? -11.829 -2.204 8.066 1.00 95.75 189 ILE A O 1
ATOM 1555 N N . ILE A 1 190 ? -13.447 -1.304 6.807 1.00 96.75 190 ILE A N 1
ATOM 1556 C CA . ILE A 1 190 ? -12.555 -0.342 6.143 1.00 96.75 190 ILE A CA 1
ATOM 1557 C C . ILE A 1 190 ? -12.791 1.070 6.668 1.00 96.75 190 ILE A C 1
ATOM 1559 O O . ILE A 1 190 ? -13.939 1.511 6.747 1.00 96.75 190 ILE A O 1
ATOM 1563 N N . LEU A 1 191 ? -11.703 1.785 6.952 1.00 96.12 191 LEU A N 1
ATOM 1564 C CA . LEU A 1 191 ? -11.671 3.224 7.208 1.00 96.12 191 LEU A CA 1
ATOM 1565 C C . LEU A 1 191 ? -10.720 3.878 6.196 1.00 96.12 191 LEU A C 1
ATOM 1567 O O . LEU A 1 191 ? -9.632 3.365 5.958 1.00 96.12 191 LEU A O 1
ATOM 1571 N N . THR A 1 192 ? -11.090 4.999 5.580 1.00 94.00 192 THR A N 1
ATOM 1572 C CA . THR A 1 192 ? -10.223 5.681 4.605 1.00 94.00 192 THR A CA 1
ATOM 1573 C C . THR A 1 192 ? -10.458 7.189 4.534 1.00 94.00 192 THR A C 1
ATOM 1575 O O . THR A 1 192 ? -11.586 7.649 4.681 1.00 94.00 192 THR A O 1
ATOM 1578 N N . ASN A 1 193 ? -9.411 7.966 4.243 1.00 91.56 193 ASN A N 1
ATOM 1579 C CA . ASN A 1 193 ? -9.539 9.384 3.879 1.00 91.56 193 ASN A CA 1
ATOM 1580 C C . ASN A 1 193 ? -9.826 9.617 2.384 1.00 91.56 193 ASN A C 1
ATOM 1582 O O . ASN A 1 193 ? -9.832 10.758 1.924 1.00 91.56 193 ASN A O 1
ATOM 1586 N N . ILE A 1 194 ? -10.069 8.556 1.611 1.00 91.19 194 ILE A N 1
ATOM 1587 C CA . ILE A 1 194 ? -10.491 8.645 0.213 1.00 91.19 194 ILE A CA 1
ATOM 1588 C C . ILE A 1 194 ? -12.018 8.618 0.167 1.00 91.19 194 ILE A C 1
ATOM 1590 O O . ILE A 1 194 ? -12.654 7.680 0.648 1.00 91.19 194 ILE A O 1
ATOM 1594 N N . ARG A 1 195 ? -12.634 9.630 -0.446 1.00 89.81 195 ARG A N 1
ATOM 1595 C CA . ARG A 1 195 ? -14.094 9.711 -0.534 1.00 89.81 195 ARG A CA 1
ATOM 1596 C C . ARG A 1 195 ? -14.635 8.786 -1.626 1.00 89.81 195 ARG A C 1
ATOM 1598 O O . ARG A 1 195 ? -14.477 9.054 -2.819 1.00 89.81 195 ARG A O 1
ATOM 1605 N N . ILE A 1 196 ? -15.293 7.709 -1.204 1.00 91.56 196 ILE A N 1
ATOM 1606 C CA . ILE A 1 196 ? -15.931 6.713 -2.075 1.00 91.56 196 ILE A CA 1
ATOM 1607 C C . ILE A 1 196 ? -17.396 7.107 -2.307 1.00 91.56 196 ILE A C 1
ATOM 1609 O O . ILE A 1 196 ? -18.124 7.435 -1.373 1.00 91.56 196 ILE A O 1
ATOM 1613 N N . ILE A 1 197 ? -17.834 7.083 -3.565 1.00 90.81 197 ILE A N 1
ATOM 1614 C CA . ILE A 1 197 ? -19.191 7.435 -4.001 1.00 90.81 197 ILE A CA 1
ATOM 1615 C C . ILE A 1 197 ? -20.045 6.162 -4.019 1.00 90.81 197 ILE A C 1
ATOM 1617 O O . ILE A 1 197 ? -20.453 5.674 -5.075 1.00 90.81 197 ILE A O 1
ATOM 1621 N N . ASP A 1 198 ? -20.261 5.597 -2.836 1.00 89.38 198 ASP A N 1
ATOM 1622 C CA . ASP A 1 198 ? -21.068 4.399 -2.615 1.00 89.38 198 ASP A CA 1
ATOM 1623 C C . ASP A 1 198 ? -21.647 4.433 -1.192 1.00 89.38 198 ASP A C 1
ATOM 1625 O O . ASP A 1 198 ? -20.934 4.734 -0.234 1.00 89.38 198 ASP A O 1
ATOM 1629 N N . LYS A 1 199 ? -22.941 4.126 -1.054 1.00 86.19 199 LYS A N 1
ATOM 1630 C CA . LYS A 1 199 ? -23.645 4.141 0.237 1.00 86.19 199 LYS A CA 1
ATOM 1631 C C . LYS A 1 199 ? -23.080 3.107 1.203 1.00 86.19 199 LYS A C 1
ATOM 1633 O O . LYS A 1 199 ? -23.002 3.368 2.397 1.00 86.19 199 LYS A O 1
ATOM 1638 N N . ASP A 1 200 ? -22.603 1.976 0.685 1.00 87.19 200 ASP A N 1
ATOM 1639 C CA . ASP A 1 200 ? -22.041 0.900 1.508 1.00 87.19 200 ASP A CA 1
ATOM 1640 C C . ASP A 1 200 ? -20.682 1.267 2.136 1.00 87.19 200 ASP A C 1
ATOM 1642 O O . ASP A 1 200 ? -20.090 0.455 2.856 1.00 87.19 200 ASP A O 1
ATOM 1646 N N . TRP A 1 201 ? -20.157 2.455 1.822 1.00 91.25 201 TRP A N 1
ATOM 1647 C CA . TRP A 1 201 ? -18.853 2.968 2.245 1.00 91.25 201 TRP A CA 1
ATOM 1648 C C . TRP A 1 201 ? -18.939 4.334 2.935 1.00 91.25 201 TRP A C 1
ATOM 1650 O O . TRP A 1 201 ? -17.908 4.895 3.302 1.00 91.25 201 TRP A O 1
ATOM 1660 N N . GLU A 1 202 ? -20.142 4.875 3.140 1.00 85.50 202 GLU A N 1
ATOM 1661 C CA . GLU A 1 202 ? -20.335 6.209 3.724 1.00 85.50 202 GLU A CA 1
ATOM 1662 C C . GLU A 1 202 ? -19.726 6.307 5.135 1.00 85.50 202 GLU A C 1
ATOM 1664 O O . GLU A 1 202 ? -19.017 7.261 5.460 1.00 85.50 202 GLU A O 1
ATOM 1669 N N . ASP A 1 203 ? -19.876 5.248 5.934 1.00 87.88 203 ASP A N 1
ATOM 1670 C CA . ASP A 1 203 ? -19.301 5.156 7.278 1.00 87.88 203 ASP A CA 1
ATOM 1671 C C . ASP A 1 203 ? -17.773 4.986 7.301 1.00 87.88 203 ASP A C 1
ATOM 1673 O O . ASP A 1 203 ? -17.163 5.156 8.362 1.00 87.88 203 ASP A O 1
ATOM 1677 N N . SER A 1 204 ? -17.140 4.673 6.168 1.00 91.75 204 SER A N 1
ATOM 1678 C CA . SER A 1 204 ? -15.693 4.451 6.079 1.00 91.75 204 SER A CA 1
ATOM 1679 C C . SER A 1 204 ? -14.887 5.746 6.007 1.00 91.75 204 SER A C 1
ATOM 1681 O O . SER A 1 204 ? -13.707 5.732 6.348 1.00 91.75 204 SER A O 1
ATOM 1683 N N . TYR A 1 205 ? -15.490 6.853 5.568 1.00 92.56 205 TYR A N 1
ATOM 1684 C CA . TYR A 1 205 ? -14.757 8.091 5.310 1.00 92.56 205 TYR A CA 1
ATOM 1685 C C . TYR A 1 205 ? -14.346 8.823 6.597 1.00 92.56 205 TYR A C 1
ATOM 1687 O O . TYR A 1 205 ? -15.160 8.975 7.512 1.00 92.56 205 TYR A O 1
ATOM 1695 N N . PHE A 1 206 ? -13.108 9.323 6.648 1.00 91.25 206 PHE A N 1
ATOM 1696 C CA . PHE A 1 206 ? -12.631 10.254 7.675 1.00 91.25 206 PHE A CA 1
ATOM 1697 C C . PHE A 1 206 ? -11.796 11.398 7.077 1.00 91.25 206 PHE A C 1
ATOM 1699 O O . PHE A 1 206 ? -11.132 11.216 6.062 1.00 91.25 206 PHE A O 1
ATOM 1706 N N . TYR A 1 207 ? -11.789 12.570 7.718 1.00 87.12 207 TYR A N 1
ATOM 1707 C CA . TYR A 1 207 ? -11.001 13.739 7.281 1.00 87.12 207 TYR A CA 1
ATOM 1708 C C . TYR A 1 207 ? -10.116 14.348 8.383 1.00 87.12 207 TYR A C 1
ATOM 1710 O O . TYR A 1 207 ? -9.283 15.216 8.110 1.00 87.12 207 TYR A O 1
ATOM 1718 N N . SER A 1 208 ? -10.267 13.909 9.634 1.00 85.81 208 SER A N 1
ATOM 1719 C CA . SER A 1 208 ? -9.440 14.357 10.757 1.00 85.81 208 SER A CA 1
ATOM 1720 C C . SER A 1 208 ? -9.043 13.209 11.677 1.00 85.81 208 SER A C 1
ATOM 1722 O O . SER A 1 208 ? -9.633 12.124 11.638 1.00 85.81 208 SER A O 1
ATOM 1724 N N . PHE A 1 209 ? -8.024 13.447 12.500 1.00 86.56 209 PHE A N 1
ATOM 1725 C CA . PHE A 1 209 ? -7.518 12.458 13.439 1.00 86.56 209 PHE A CA 1
ATOM 1726 C C . PHE A 1 209 ? -8.540 12.138 14.538 1.00 86.56 209 PHE A C 1
ATOM 1728 O O . PHE A 1 209 ? -8.762 10.962 14.819 1.00 86.56 209 PHE A O 1
ATOM 1735 N N . SER A 1 210 ? -9.241 13.135 15.090 1.00 88.19 210 SER A N 1
ATOM 1736 C CA . SER A 1 210 ? -10.321 12.895 16.059 1.00 88.19 210 SER A CA 1
ATOM 1737 C C . SER A 1 210 ? -11.437 12.018 15.480 1.00 88.19 210 SER A C 1
ATOM 1739 O O . SER A 1 210 ? -11.838 11.031 16.098 1.00 88.19 210 SER A O 1
ATOM 1741 N N . GLN A 1 211 ? -11.884 12.304 14.252 1.00 91.69 211 GLN A N 1
ATOM 1742 C CA . GLN A 1 211 ? -12.931 11.530 13.589 1.00 91.69 211 GLN A CA 1
ATOM 1743 C C . GLN A 1 211 ? -12.483 10.092 13.295 1.00 91.69 211 GLN A C 1
ATOM 1745 O O . GLN A 1 211 ? -13.266 9.155 13.469 1.00 91.69 211 GLN A O 1
ATOM 1750 N N . LEU A 1 212 ? -11.230 9.913 12.862 1.00 92.56 212 LEU A N 1
ATOM 1751 C CA . LEU A 1 212 ? -10.633 8.593 12.690 1.00 92.56 212 LEU A CA 1
ATOM 1752 C C . LEU A 1 212 ? -10.648 7.819 14.010 1.00 92.56 212 LEU A C 1
ATOM 1754 O O . LEU A 1 212 ? -11.110 6.682 14.030 1.00 92.56 212 LEU A O 1
ATOM 1758 N N . MET A 1 213 ? -10.181 8.430 15.100 1.00 91.62 213 MET A N 1
ATOM 1759 C CA . MET A 1 213 ? -10.094 7.772 16.402 1.00 91.62 213 MET A CA 1
ATOM 1760 C C . MET A 1 213 ? -11.468 7.403 16.966 1.00 91.62 213 MET A C 1
ATOM 1762 O O . MET A 1 213 ? -11.623 6.300 17.486 1.00 91.62 213 MET A O 1
ATOM 1766 N N . GLU A 1 214 ? -12.485 8.258 16.817 1.00 92.69 214 GLU A N 1
ATOM 1767 C CA . GLU A 1 214 ? -13.857 7.916 17.215 1.00 92.69 214 GLU A CA 1
ATOM 1768 C C . GLU A 1 214 ? -14.380 6.694 16.455 1.00 92.69 214 GLU A C 1
ATOM 1770 O O . GLU A 1 214 ? -14.830 5.725 17.069 1.00 92.69 214 GLU A O 1
ATOM 1775 N N . LYS A 1 215 ? -14.259 6.706 15.120 1.00 94.50 215 LYS A N 1
ATOM 1776 C CA . LYS A 1 215 ? -14.672 5.574 14.279 1.00 94.50 215 LYS A CA 1
ATOM 1777 C C . LYS A 1 215 ? -13.887 4.315 14.629 1.00 94.50 215 LYS A C 1
ATOM 1779 O O . LYS A 1 215 ? -14.472 3.239 14.712 1.00 94.50 215 LYS A O 1
ATOM 1784 N N . LEU A 1 216 ? -12.582 4.439 14.851 1.00 93.81 216 LEU A N 1
ATOM 1785 C CA . LEU A 1 216 ? -11.715 3.329 15.219 1.00 93.81 216 LEU A CA 1
ATOM 1786 C C . LEU A 1 216 ? -12.168 2.685 16.537 1.00 93.81 216 LEU A C 1
ATOM 1788 O O . LEU A 1 216 ? -12.328 1.468 16.583 1.00 93.81 216 LEU A O 1
ATOM 1792 N N . CYS A 1 217 ? -12.462 3.491 17.562 1.00 92.94 217 CYS A N 1
ATOM 1793 C CA . CYS A 1 217 ? -12.974 3.005 18.845 1.00 92.94 217 CYS A CA 1
ATOM 1794 C C . CYS A 1 217 ? -14.343 2.325 18.697 1.00 92.94 217 CYS A C 1
ATOM 1796 O O . CYS A 1 217 ? -14.538 1.229 19.218 1.00 92.94 217 CYS A O 1
ATOM 1798 N N . ASP A 1 218 ? -15.277 2.925 17.951 1.00 93.94 218 ASP A N 1
ATOM 1799 C CA . ASP A 1 218 ? -16.613 2.351 17.739 1.00 93.94 218 ASP A CA 1
ATOM 1800 C C . ASP A 1 218 ? -16.545 0.996 17.012 1.00 93.94 218 ASP A C 1
ATOM 1802 O O . ASP A 1 218 ? -17.243 0.044 17.374 1.00 93.94 218 ASP A O 1
ATOM 1806 N N . LYS A 1 219 ? -15.684 0.875 15.994 1.00 94.94 219 LYS A N 1
ATOM 1807 C CA . LYS A 1 219 ? -15.509 -0.383 15.252 1.00 94.94 219 LYS A CA 1
ATOM 1808 C C . LYS A 1 219 ? -14.739 -1.429 16.062 1.00 94.94 219 LYS A C 1
ATOM 1810 O O . LYS A 1 219 ? -15.094 -2.604 15.989 1.00 94.94 219 LYS A O 1
ATOM 1815 N N . ALA A 1 220 ? -13.745 -1.028 16.855 1.00 93.44 220 ALA A N 1
ATOM 1816 C CA . ALA A 1 220 ? -13.026 -1.931 17.753 1.00 93.44 220 ALA A CA 1
ATOM 1817 C C . ALA A 1 220 ? -13.942 -2.491 18.853 1.00 93.44 220 ALA A C 1
ATOM 1819 O O . ALA A 1 220 ? -13.920 -3.697 19.104 1.00 93.44 220 ALA A O 1
ATOM 1820 N N . LEU A 1 221 ? -14.813 -1.655 19.430 1.00 93.19 221 LEU A N 1
ATOM 1821 C CA . LEU A 1 221 ? -15.836 -2.085 20.384 1.00 93.19 221 LEU A CA 1
ATOM 1822 C C . LEU A 1 221 ? -16.803 -3.093 19.753 1.00 93.19 221 LEU A C 1
ATOM 1824 O O . LEU A 1 221 ? -17.044 -4.150 20.329 1.00 93.19 221 LEU A O 1
ATOM 1828 N N . HIS A 1 222 ? -17.298 -2.815 18.544 1.00 93.25 222 HIS A N 1
ATOM 1829 C CA . HIS A 1 222 ? -18.140 -3.761 17.812 1.00 93.25 222 HIS A CA 1
ATOM 1830 C C . HIS A 1 222 ? -17.428 -5.106 17.578 1.00 93.25 222 HIS A C 1
ATOM 1832 O O . HIS A 1 222 ? -18.007 -6.162 17.819 1.00 93.25 222 HIS A O 1
ATOM 1838 N N . ILE A 1 223 ? -16.158 -5.088 17.154 1.00 93.25 223 ILE A N 1
ATOM 1839 C CA . ILE A 1 223 ? -15.353 -6.310 16.985 1.00 93.25 223 ILE A CA 1
ATOM 1840 C C . ILE A 1 223 ? -15.241 -7.083 18.300 1.00 93.25 223 ILE A C 1
ATOM 1842 O O . ILE A 1 223 ? -15.403 -8.302 18.304 1.00 93.25 223 ILE A O 1
ATOM 1846 N N . TYR A 1 224 ? -14.966 -6.390 19.404 1.00 91.88 224 TYR A N 1
ATOM 1847 C CA . TYR A 1 224 ? -14.872 -7.003 20.724 1.00 91.88 224 TYR A CA 1
ATOM 1848 C C . TYR A 1 224 ? -16.185 -7.685 21.123 1.00 91.88 224 TYR A C 1
ATOM 1850 O O . TYR A 1 224 ? -16.185 -8.870 21.451 1.00 91.88 224 TYR A O 1
ATOM 1858 N N . GLU A 1 225 ? -17.310 -6.975 21.025 1.00 92.94 225 GLU A N 1
ATOM 1859 C CA . GLU A 1 225 ? -18.634 -7.491 21.385 1.00 92.94 225 GLU A CA 1
ATOM 1860 C C . GLU A 1 225 ? -19.045 -8.701 20.530 1.00 92.94 225 GLU A C 1
ATOM 1862 O O . GLU A 1 225 ? -19.602 -9.668 21.050 1.00 92.94 225 GLU A O 1
ATOM 1867 N N . GLU A 1 226 ? -18.743 -8.693 19.232 1.00 93.81 226 GLU A N 1
ATOM 1868 C CA . GLU A 1 226 ? -19.031 -9.816 18.334 1.00 93.81 226 GLU A CA 1
ATOM 1869 C C . GLU A 1 226 ? -18.130 -11.029 18.617 1.00 93.81 226 GLU A C 1
ATOM 1871 O O . GLU A 1 226 ? -18.611 -12.166 18.631 1.00 93.81 226 GLU A O 1
ATOM 1876 N N . ARG A 1 227 ? -16.855 -10.809 18.963 1.00 92.50 227 ARG A N 1
ATOM 1877 C CA . ARG A 1 227 ? -15.949 -11.884 19.403 1.00 92.50 227 ARG A CA 1
ATOM 1878 C C . ARG A 1 227 ? -16.401 -12.530 20.708 1.00 92.50 227 ARG A C 1
ATOM 1880 O O . ARG A 1 227 ? -16.323 -13.751 20.826 1.00 92.50 227 ARG A O 1
ATOM 1887 N N . GLN A 1 228 ? -16.948 -11.757 21.649 1.00 90.94 228 GLN A N 1
ATOM 1888 C CA . GLN A 1 228 ? -17.552 -12.305 22.874 1.00 90.94 228 GLN A CA 1
ATOM 1889 C C . GLN A 1 228 ? -18.775 -13.192 22.583 1.00 90.94 228 GLN A C 1
ATOM 1891 O O . GLN A 1 228 ? -19.063 -14.121 23.335 1.00 90.94 228 GLN A O 1
ATOM 1896 N N . LYS A 1 229 ? -19.474 -12.956 21.464 1.00 93.69 229 LYS A N 1
ATOM 1897 C CA . LYS A 1 229 ? -20.579 -13.804 20.979 1.00 93.69 229 LYS A CA 1
ATOM 1898 C C . LYS A 1 229 ? -20.102 -15.007 20.151 1.00 93.69 229 LYS A C 1
ATOM 1900 O O . LYS A 1 229 ? -20.929 -15.805 19.718 1.00 93.69 229 LYS A O 1
ATOM 1905 N N . GLY A 1 230 ? -18.793 -15.158 19.940 1.00 92.06 230 GLY A N 1
ATOM 1906 C CA . GLY A 1 230 ? -18.195 -16.240 19.156 1.00 92.06 230 GLY A CA 1
ATOM 1907 C C . GLY A 1 230 ? -18.102 -15.970 17.651 1.00 92.06 230 GLY A C 1
ATOM 1908 O O . GLY A 1 230 ? -17.806 -16.894 16.896 1.00 92.06 230 GLY A O 1
ATOM 1909 N N . HIS A 1 231 ? -18.348 -14.738 17.196 1.00 90.69 231 HIS A N 1
ATOM 1910 C CA . HIS A 1 231 ? -18.145 -14.353 15.800 1.00 90.69 231 HIS A CA 1
ATOM 1911 C C . HIS A 1 231 ? -16.699 -13.896 15.573 1.00 90.69 231 HIS A C 1
ATOM 1913 O O . HIS A 1 231 ? -16.162 -13.089 16.331 1.00 90.69 231 HIS A O 1
ATOM 1919 N N . ASP A 1 232 ? -16.063 -14.381 14.508 1.00 87.25 232 ASP A N 1
ATOM 1920 C CA . ASP A 1 232 ? -14.699 -13.981 14.162 1.00 87.25 232 ASP A CA 1
ATOM 1921 C C . ASP A 1 232 ? -14.712 -12.830 13.152 1.00 87.25 232 ASP A C 1
ATOM 1923 O O . ASP A 1 232 ? -14.994 -13.022 11.968 1.00 87.25 232 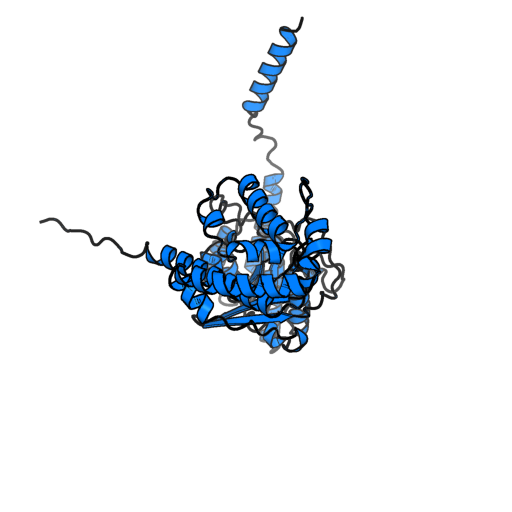ASP A O 1
ATOM 1927 N N . ILE A 1 233 ? -14.428 -11.617 13.635 1.00 87.81 233 ILE A N 1
ATOM 1928 C CA . ILE A 1 233 ? -14.230 -10.444 12.779 1.00 87.81 233 ILE A CA 1
ATOM 1929 C C . ILE A 1 233 ? -12.717 -10.199 12.616 1.00 87.81 233 ILE A C 1
ATOM 1931 O O . ILE A 1 233 ? -12.036 -9.933 13.615 1.00 87.81 233 ILE A O 1
ATOM 1935 N N . PRO A 1 234 ? -12.177 -10.224 11.381 1.00 84.44 234 PRO A N 1
ATOM 1936 C CA . PRO A 1 234 ? -10.734 -10.174 11.109 1.00 84.44 234 PRO A CA 1
ATOM 1937 C C . PRO A 1 234 ? -10.070 -8.794 11.282 1.00 84.44 234 PRO A C 1
ATOM 1939 O O . PRO A 1 234 ? -8.905 -8.613 10.918 1.00 84.44 234 PRO A O 1
ATOM 1942 N N . GLY A 1 235 ? -10.779 -7.817 11.850 1.00 93.62 235 GLY A N 1
ATOM 1943 C CA . GLY A 1 235 ? -10.230 -6.513 12.221 1.00 93.62 235 GLY A CA 1
ATOM 1944 C C . GLY A 1 235 ? -10.581 -5.379 11.259 1.00 93.62 235 GLY A C 1
ATOM 1945 O O . GLY A 1 235 ? -11.584 -5.425 10.541 1.00 93.62 235 GLY A O 1
ATOM 1946 N N . ILE A 1 236 ? -9.748 -4.341 11.279 1.00 96.69 236 ILE A N 1
ATOM 1947 C CA . ILE A 1 236 ? -9.952 -3.074 10.571 1.00 96.69 236 ILE A CA 1
ATOM 1948 C C . ILE A 1 236 ? -8.770 -2.832 9.622 1.00 96.69 236 ILE A C 1
ATOM 1950 O O . ILE A 1 236 ? -7.633 -3.129 9.971 1.00 96.69 236 ILE A O 1
ATOM 1954 N N . LEU A 1 237 ? -9.018 -2.283 8.434 1.00 97.06 237 LEU A N 1
ATOM 1955 C CA . LEU A 1 237 ? -7.984 -1.748 7.545 1.00 97.06 237 LEU A CA 1
ATOM 1956 C C . LEU A 1 237 ? -8.186 -0.238 7.391 1.00 97.06 237 LEU A C 1
ATOM 1958 O O . LEU A 1 237 ? -9.245 0.204 6.938 1.00 97.06 237 LEU A O 1
ATOM 1962 N N . ILE A 1 238 ? -7.171 0.541 7.754 1.00 96.25 238 ILE A N 1
ATOM 1963 C CA . ILE A 1 238 ? -7.145 1.998 7.639 1.00 96.25 238 ILE A CA 1
ATOM 1964 C C . ILE A 1 238 ? -6.320 2.369 6.408 1.00 96.25 238 ILE A C 1
ATOM 1966 O O . ILE A 1 238 ? -5.186 1.924 6.275 1.00 96.25 238 ILE A O 1
ATOM 1970 N N . ILE A 1 239 ? -6.861 3.189 5.510 1.00 95.06 239 ILE A N 1
ATOM 1971 C CA . ILE A 1 239 ? -6.164 3.637 4.298 1.00 95.06 239 ILE A CA 1
ATOM 1972 C C . ILE A 1 239 ? -5.961 5.147 4.344 1.00 95.06 239 ILE A C 1
ATOM 1974 O O . ILE A 1 239 ? -6.936 5.903 4.364 1.00 95.06 239 ILE A O 1
ATOM 1978 N N . PHE A 1 240 ? -4.701 5.565 4.278 1.00 90.94 240 PHE A N 1
ATOM 1979 C CA . PHE A 1 240 ? -4.297 6.961 4.171 1.00 90.94 240 PHE A CA 1
ATOM 1980 C C . PHE A 1 240 ? -3.721 7.254 2.784 1.00 90.94 240 PHE A C 1
ATOM 1982 O O . PHE A 1 240 ? -2.647 6.759 2.433 1.00 90.94 240 PHE A O 1
ATOM 1989 N N . ASP A 1 241 ? -4.408 8.087 2.004 1.00 86.88 241 ASP A N 1
ATOM 1990 C CA . ASP A 1 241 ? -3.867 8.674 0.780 1.00 86.88 241 ASP A CA 1
ATOM 1991 C C . ASP A 1 241 ? -3.109 9.980 1.055 1.00 86.88 241 ASP A C 1
ATOM 1993 O O . ASP A 1 241 ? -3.394 10.692 2.018 1.00 86.88 241 ASP A O 1
ATOM 1997 N N . GLU A 1 242 ? -2.144 10.283 0.186 1.00 75.75 242 GLU A N 1
ATOM 1998 C CA . GLU A 1 242 ? -1.359 11.524 0.164 1.00 75.75 242 GLU A CA 1
ATOM 1999 C C . GLU A 1 242 ? -0.602 11.872 1.466 1.00 75.75 242 GLU A C 1
ATOM 2001 O O . GLU A 1 242 ? -0.522 13.035 1.874 1.00 75.75 242 GLU A O 1
ATOM 2006 N N . MET A 1 243 ? 0.089 10.901 2.076 1.00 71.81 243 MET A N 1
ATOM 2007 C CA . MET A 1 243 ? 0.901 11.134 3.291 1.00 71.81 243 MET A CA 1
ATOM 2008 C C . MET A 1 243 ? 1.982 12.222 3.123 1.00 71.81 243 MET A C 1
ATOM 2010 O O . MET A 1 243 ? 2.346 12.923 4.069 1.00 71.81 243 MET A O 1
ATOM 2014 N N . THR A 1 244 ? 2.455 12.429 1.890 1.00 60.66 244 THR A N 1
ATOM 2015 C CA . THR A 1 244 ? 3.375 13.510 1.504 1.00 60.66 244 THR A CA 1
ATOM 2016 C C . THR A 1 244 ? 2.796 14.921 1.759 1.00 60.66 244 THR A C 1
ATOM 2018 O O . THR A 1 244 ? 3.572 15.872 1.938 1.00 60.66 244 THR A O 1
ATOM 2021 N N . VAL A 1 245 ? 1.465 15.082 1.743 1.00 55.81 245 VAL A N 1
ATOM 2022 C CA . VAL A 1 245 ? 0.734 16.346 1.969 1.00 55.81 245 VAL A CA 1
ATOM 2023 C C . VAL A 1 245 ? 0.359 16.515 3.444 1.00 55.81 245 VAL A C 1
ATOM 2025 O O . VAL A 1 245 ? 0.439 17.631 3.953 1.00 55.81 245 VAL A O 1
ATOM 2028 N N . ALA A 1 246 ? 0.103 15.419 4.167 1.00 51.78 246 ALA A N 1
ATOM 2029 C CA . ALA A 1 246 ? -0.204 15.391 5.605 1.00 51.78 246 ALA A CA 1
ATOM 2030 C C . ALA A 1 246 ? 0.978 15.773 6.537 1.00 51.78 246 ALA A C 1
ATOM 2032 O O . ALA A 1 246 ? 0.979 15.472 7.727 1.00 51.78 246 ALA A O 1
ATOM 2033 N N . GLY A 1 247 ? 2.026 16.421 6.013 1.00 50.16 247 GLY A N 1
ATOM 2034 C CA . GLY A 1 247 ? 3.181 16.881 6.792 1.00 50.16 247 GLY A CA 1
ATOM 2035 C C . GLY A 1 247 ? 4.201 15.794 7.151 1.00 50.16 247 GLY A C 1
ATOM 2036 O O . GLY A 1 247 ? 5.264 16.121 7.678 1.00 50.16 247 GLY A O 1
ATOM 2037 N N . VAL A 1 248 ? 3.946 14.531 6.798 1.00 54.16 248 VAL A N 1
ATOM 2038 C CA . VAL A 1 248 ? 4.815 13.390 7.112 1.00 54.16 248 VAL A CA 1
ATOM 2039 C C . VAL A 1 248 ? 5.856 13.187 6.007 1.00 54.16 248 VAL A C 1
ATOM 2041 O O . VAL A 1 248 ? 5.795 12.273 5.186 1.00 54.16 248 VAL A O 1
ATOM 2044 N N . ARG A 1 249 ? 6.822 14.110 5.944 1.00 53.28 249 ARG A N 1
ATOM 2045 C CA . ARG A 1 249 ? 8.031 13.974 5.114 1.00 53.28 249 ARG A CA 1
ATOM 2046 C C . ARG A 1 249 ? 9.256 13.869 6.010 1.00 53.28 249 ARG A C 1
ATOM 2048 O O . ARG A 1 249 ? 9.340 14.591 7.002 1.00 53.28 249 ARG A O 1
ATOM 2055 N N . LYS A 1 250 ? 10.277 13.121 5.572 1.00 50.19 250 LYS A N 1
ATOM 2056 C CA . LYS A 1 250 ? 11.597 13.011 6.237 1.00 50.19 250 LYS A CA 1
ATOM 2057 C C . LYS A 1 250 ? 12.227 14.358 6.662 1.00 50.19 250 LYS A C 1
ATOM 2059 O O . LYS A 1 250 ? 13.013 14.394 7.595 1.00 50.19 250 LYS A O 1
ATOM 2064 N N . LYS A 1 251 ? 11.869 15.483 6.019 1.00 43.22 251 LYS A N 1
ATOM 2065 C CA . LYS A 1 251 ? 12.354 16.843 6.352 1.00 43.22 251 LYS A CA 1
ATOM 2066 C C . LYS A 1 251 ? 11.471 17.663 7.318 1.00 43.22 251 LYS A C 1
ATOM 2068 O O . LYS A 1 251 ? 11.870 18.768 7.665 1.00 43.22 251 LYS A O 1
ATOM 2073 N N . LYS A 1 252 ? 10.287 17.185 7.726 1.00 45.84 252 LYS A N 1
ATOM 2074 C CA . LYS A 1 252 ? 9.334 17.922 8.592 1.00 45.84 252 LYS A CA 1
ATOM 2075 C C . LYS A 1 252 ? 8.947 17.203 9.894 1.00 45.84 252 LYS A C 1
ATOM 2077 O O . LYS A 1 252 ? 8.207 17.781 10.680 1.00 45.84 252 LYS A O 1
ATOM 2082 N N . ALA A 1 253 ? 9.508 16.026 10.172 1.00 46.25 253 ALA A N 1
ATOM 2083 C CA . ALA A 1 253 ? 9.224 15.235 11.378 1.00 46.25 253 ALA A CA 1
ATOM 2084 C C . ALA A 1 253 ? 9.545 15.935 12.726 1.00 46.25 253 ALA A C 1
ATOM 2086 O O . ALA A 1 253 ? 9.227 15.400 13.778 1.00 46.25 253 ALA A O 1
ATOM 2087 N N . MET A 1 254 ? 10.140 17.136 12.719 1.00 36.69 254 MET A N 1
ATOM 2088 C CA . MET A 1 254 ? 10.499 17.890 13.930 1.00 36.69 254 MET A CA 1
ATOM 2089 C C . MET A 1 254 ? 9.493 18.979 14.350 1.00 36.69 254 MET A C 1
ATOM 2091 O O . MET A 1 254 ? 9.766 19.695 15.306 1.00 36.69 254 MET A O 1
ATOM 2095 N N . SER A 1 255 ? 8.351 19.158 13.669 1.00 43.41 255 SER A N 1
ATOM 2096 C CA . SER A 1 255 ? 7.465 20.310 13.940 1.00 43.41 255 SER A CA 1
ATOM 2097 C C . SER A 1 255 ? 6.240 20.035 14.826 1.00 43.41 255 SER A C 1
ATOM 2099 O O . SER A 1 255 ? 5.365 20.895 14.884 1.00 43.41 255 SER A O 1
ATOM 2101 N N . GLY A 1 256 ? 6.102 18.858 15.451 1.00 45.44 256 GLY A N 1
ATOM 2102 C CA . GLY A 1 256 ? 4.986 18.529 16.367 1.00 45.44 256 GLY A CA 1
ATOM 2103 C C . GLY A 1 256 ? 3.570 18.528 15.754 1.00 45.44 256 GLY A C 1
ATOM 2104 O O . GLY A 1 256 ? 2.602 18.257 16.451 1.00 45.44 256 GLY A O 1
ATOM 2105 N N . LYS A 1 257 ? 3.438 18.816 14.450 1.00 50.28 257 LYS A N 1
ATOM 2106 C CA . LYS A 1 257 ? 2.178 18.874 13.674 1.00 50.28 257 LYS A CA 1
ATOM 2107 C C . LYS A 1 257 ? 2.047 17.728 12.658 1.00 50.28 257 LYS A C 1
ATOM 2109 O O . LYS A 1 257 ? 1.239 17.805 11.738 1.00 50.28 257 LYS A O 1
ATOM 2114 N N . SER A 1 258 ? 2.885 16.703 12.772 1.00 59.06 258 SER A N 1
ATOM 2115 C CA . SER A 1 258 ? 2.912 15.538 11.884 1.00 59.06 258 SER A CA 1
ATOM 2116 C C . SER A 1 258 ? 2.511 14.287 12.653 1.00 59.06 258 SER A C 1
ATOM 2118 O O . SER A 1 258 ? 2.950 14.116 13.788 1.00 59.06 258 SER A O 1
ATOM 2120 N N . LEU A 1 259 ? 1.733 13.399 12.031 1.00 64.31 259 LEU A N 1
ATOM 2121 C CA . LEU A 1 259 ? 1.454 12.074 12.584 1.00 64.31 259 LEU A CA 1
ATOM 2122 C C . LEU A 1 259 ? 2.779 11.323 12.797 1.00 64.31 259 LEU A C 1
ATOM 2124 O O . LEU A 1 259 ? 3.511 11.083 11.833 1.00 64.31 259 LEU A O 1
ATOM 2128 N N . ASN A 1 260 ? 3.090 10.966 14.045 1.00 74.81 260 ASN A N 1
ATOM 2129 C CA . ASN A 1 260 ? 4.164 10.022 14.344 1.00 74.81 260 ASN A CA 1
ATOM 2130 C C . ASN A 1 260 ? 3.652 8.606 14.035 1.00 74.81 260 ASN A C 1
ATOM 2132 O O . ASN A 1 260 ? 2.916 8.008 14.815 1.00 74.81 260 ASN A O 1
ATOM 2136 N N . ILE A 1 261 ? 3.979 8.109 12.844 1.00 77.31 261 ILE A N 1
ATOM 2137 C CA . ILE A 1 261 ? 3.436 6.844 12.334 1.00 77.31 261 ILE A CA 1
ATOM 2138 C C . ILE A 1 261 ? 3.812 5.667 13.230 1.00 77.31 261 ILE A C 1
ATOM 2140 O O . ILE A 1 261 ? 2.963 4.819 13.455 1.00 77.31 261 ILE A O 1
ATOM 2144 N N . ASP A 1 262 ? 5.009 5.646 13.814 1.00 77.00 262 ASP A N 1
ATOM 2145 C CA . ASP A 1 262 ? 5.421 4.542 14.686 1.00 77.00 262 ASP A CA 1
ATOM 2146 C C . ASP A 1 262 ? 4.567 4.470 15.961 1.00 77.00 262 ASP A C 1
ATOM 2148 O O . ASP A 1 262 ? 4.174 3.390 16.408 1.00 77.00 262 ASP A O 1
ATOM 2152 N N . GLU A 1 263 ? 4.250 5.623 16.555 1.00 79.00 263 GLU A N 1
ATOM 2153 C CA . GLU A 1 263 ? 3.339 5.711 17.703 1.00 79.00 263 GLU A CA 1
ATOM 2154 C C . GLU A 1 263 ? 1.908 5.337 17.314 1.00 79.00 263 GLU A C 1
ATOM 2156 O O . GLU A 1 263 ? 1.240 4.593 18.037 1.00 79.00 263 GLU A O 1
ATOM 2161 N N . PHE A 1 264 ? 1.453 5.804 16.153 1.00 83.81 264 PHE A N 1
ATOM 2162 C CA . PHE A 1 264 ? 0.133 5.476 15.636 1.00 83.81 264 PHE A CA 1
ATOM 2163 C C . PHE A 1 264 ? -0.004 3.982 15.305 1.00 83.81 264 PHE A C 1
ATOM 2165 O O . PHE A 1 264 ? -0.992 3.360 15.680 1.00 83.81 264 PHE A O 1
ATOM 2172 N N . ASP A 1 265 ? 0.987 3.350 14.683 1.00 83.06 265 ASP A N 1
ATOM 2173 C CA . ASP A 1 265 ? 0.947 1.920 14.371 1.00 83.06 265 ASP A CA 1
ATOM 2174 C C . ASP A 1 265 ? 0.955 1.072 15.654 1.00 83.06 265 ASP A C 1
ATOM 2176 O O . ASP A 1 265 ? 0.197 0.105 15.771 1.00 83.06 265 ASP A O 1
ATOM 2180 N N . ARG A 1 266 ? 1.694 1.486 16.693 1.00 80.56 266 ARG A N 1
ATOM 2181 C CA . ARG A 1 266 ? 1.587 0.862 18.028 1.00 80.56 266 ARG A CA 1
ATOM 2182 C C . ARG A 1 266 ? 0.180 0.980 18.606 1.00 80.56 266 ARG A C 1
ATOM 2184 O O . ARG A 1 266 ? -0.317 0.019 19.194 1.00 80.56 266 ARG A O 1
ATOM 2191 N N . LEU A 1 267 ? -0.452 2.137 18.426 1.00 82.75 267 LEU A N 1
ATOM 2192 C CA . LEU A 1 267 ? -1.816 2.407 18.863 1.00 82.75 267 LEU A CA 1
ATOM 2193 C C . LEU A 1 267 ? -2.829 1.518 18.118 1.00 82.75 267 LEU A C 1
ATOM 2195 O O . LEU A 1 267 ? -3.645 0.856 18.756 1.00 82.75 267 LEU A O 1
ATOM 2199 N N . THR A 1 268 ? -2.751 1.428 16.786 1.00 87.50 268 THR A N 1
ATOM 2200 C CA . THR A 1 268 ? -3.692 0.643 15.955 1.00 87.50 268 THR A CA 1
ATOM 2201 C C . THR A 1 268 ? -3.746 -0.840 16.318 1.00 87.50 268 THR A C 1
ATOM 2203 O O . THR A 1 268 ? -4.814 -1.454 16.230 1.00 87.50 268 THR A O 1
ATOM 2206 N N . ARG A 1 269 ? -2.647 -1.405 16.836 1.00 85.50 269 ARG A N 1
ATOM 2207 C CA . ARG A 1 269 ? -2.605 -2.782 17.347 1.00 85.50 269 ARG A CA 1
ATOM 2208 C C . ARG A 1 269 ? -3.644 -3.048 18.437 1.00 85.50 269 ARG A C 1
ATOM 2210 O O . ARG A 1 269 ? -4.215 -4.136 18.477 1.00 85.50 269 ARG A O 1
ATOM 2217 N N . LYS A 1 270 ? -3.916 -2.061 19.296 1.00 85.38 270 LYS A N 1
ATOM 2218 C CA . LYS A 1 270 ? -4.924 -2.153 20.368 1.00 85.38 270 LYS A CA 1
ATOM 2219 C C . LYS A 1 270 ? -6.351 -2.175 19.821 1.00 85.38 270 LYS A C 1
ATOM 2221 O O . LYS A 1 270 ? -7.228 -2.777 20.425 1.00 85.38 270 LYS A O 1
ATOM 2226 N N . PHE A 1 271 ? -6.560 -1.595 18.642 1.00 88.94 271 PHE A N 1
ATOM 2227 C CA . PHE A 1 271 ? -7.862 -1.487 17.984 1.00 88.94 271 PHE A CA 1
ATOM 2228 C C . PHE A 1 271 ? -8.088 -2.546 16.895 1.00 88.94 271 PHE A C 1
ATOM 2230 O O . PHE A 1 271 ? -9.010 -2.416 16.092 1.00 88.94 271 PHE A O 1
ATOM 2237 N N . TYR A 1 272 ? -7.257 -3.596 16.845 1.00 91.06 272 TYR A N 1
ATOM 2238 C CA . TYR A 1 272 ? -7.306 -4.638 15.808 1.00 91.06 272 TYR A CA 1
ATOM 2239 C C . TYR A 1 272 ? -7.209 -4.077 14.380 1.00 91.06 272 TYR A C 1
ATOM 2241 O O . TYR A 1 272 ? -7.834 -4.611 13.457 1.00 91.06 272 TYR A O 1
ATOM 2249 N N . ALA A 1 273 ? -6.464 -2.985 14.206 1.00 94.75 273 ALA A N 1
ATOM 2250 C CA . ALA A 1 273 ? -6.379 -2.263 12.950 1.00 94.75 273 ALA A CA 1
ATOM 2251 C C . ALA A 1 273 ? -5.013 -2.422 12.283 1.00 94.75 273 ALA A C 1
ATOM 2253 O O . ALA A 1 273 ? -3.985 -2.452 12.951 1.00 94.75 273 ALA A O 1
ATOM 2254 N N . ASP A 1 274 ? -5.032 -2.526 10.960 1.00 95.06 274 ASP A N 1
ATOM 2255 C CA . ASP A 1 274 ? -3.866 -2.469 10.086 1.00 95.06 274 ASP A CA 1
ATOM 2256 C C . ASP A 1 274 ? -3.867 -1.135 9.334 1.00 95.06 274 ASP A C 1
ATOM 2258 O O . ASP A 1 274 ? -4.932 -0.645 8.942 1.00 95.06 274 AS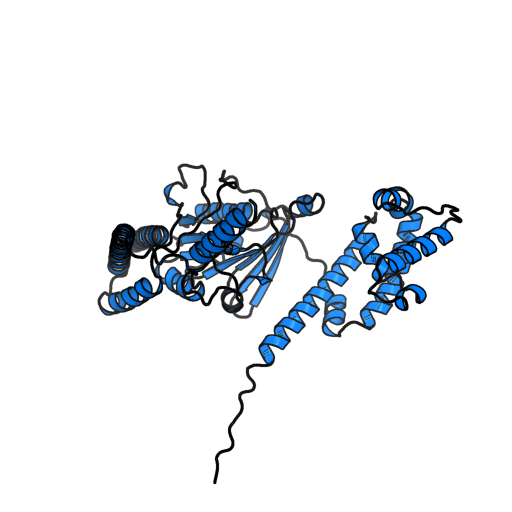P A O 1
ATOM 2262 N N . SER A 1 275 ? -2.690 -0.569 9.090 1.00 94.69 275 SER A N 1
ATOM 2263 C CA . SER A 1 275 ? -2.533 0.708 8.388 1.00 94.69 275 SER A CA 1
ATOM 2264 C C . SER A 1 275 ? -1.990 0.491 6.977 1.00 94.69 275 SER A C 1
ATOM 2266 O O . SER A 1 275 ? -1.016 -0.227 6.780 1.00 94.69 275 SER A O 1
ATOM 2268 N N . LEU A 1 276 ? -2.574 1.144 5.976 1.00 95.56 276 LEU A N 1
ATOM 2269 C CA . LEU A 1 276 ? -2.090 1.173 4.599 1.00 95.56 276 LEU A CA 1
ATOM 2270 C C . LEU A 1 276 ? -1.875 2.618 4.163 1.00 95.56 276 LEU A C 1
ATOM 2272 O O . LEU A 1 276 ? -2.818 3.396 4.023 1.00 95.56 276 LEU A O 1
ATOM 2276 N N . TYR A 1 277 ? -0.627 2.964 3.900 1.00 93.12 277 TYR A N 1
ATOM 2277 C CA . TYR A 1 277 ? -0.225 4.321 3.575 1.00 93.12 277 TYR A CA 1
ATOM 2278 C C . TYR A 1 277 ? 0.148 4.465 2.105 1.00 93.12 277 TYR A C 1
ATOM 2280 O O . TYR A 1 277 ? 0.827 3.609 1.539 1.00 93.12 277 TYR A O 1
ATOM 2288 N N . ILE A 1 278 ? -0.226 5.579 1.485 1.00 91.75 278 ILE A N 1
ATOM 2289 C CA . ILE A 1 278 ? 0.105 5.865 0.089 1.00 91.75 278 ILE A CA 1
ATOM 2290 C C . ILE A 1 278 ? 1.089 7.040 0.015 1.00 91.75 278 ILE A C 1
ATOM 2292 O O . ILE A 1 278 ? 0.797 8.155 0.451 1.00 91.75 278 ILE A O 1
ATOM 2296 N N . TRP A 1 279 ? 2.250 6.800 -0.602 1.00 87.81 279 TRP A N 1
ATOM 2297 C CA . TRP A 1 279 ? 3.280 7.810 -0.875 1.00 87.81 279 TRP A CA 1
ATOM 2298 C C . TRP A 1 279 ? 3.568 7.956 -2.369 1.00 87.81 279 TRP A C 1
ATOM 2300 O O . TRP A 1 279 ? 3.419 7.029 -3.167 1.00 87.81 279 TRP A O 1
ATOM 2310 N N . HIS A 1 280 ? 4.049 9.135 -2.769 1.00 82.69 280 HIS A N 1
ATOM 2311 C CA . HIS A 1 280 ? 4.503 9.366 -4.144 1.00 82.69 280 HIS A CA 1
ATOM 2312 C C . HIS A 1 280 ? 5.916 8.842 -4.408 1.00 82.69 280 HIS A C 1
ATOM 2314 O O . HIS A 1 280 ? 6.199 8.365 -5.507 1.00 82.69 280 HIS A O 1
ATOM 2320 N N . TYR A 1 281 ? 6.807 8.920 -3.419 1.00 77.12 281 TYR A N 1
ATOM 2321 C CA . TYR A 1 281 ? 8.208 8.555 -3.588 1.00 77.12 281 TYR A CA 1
ATOM 2322 C C . TYR A 1 281 ? 8.725 7.800 -2.368 1.00 77.12 281 TYR A C 1
ATOM 2324 O O . TYR A 1 281 ? 8.620 8.290 -1.251 1.00 77.12 281 TYR A O 1
ATOM 2332 N N . GLU A 1 282 ? 9.369 6.655 -2.589 1.00 75.44 282 GLU A N 1
ATOM 2333 C CA . GLU A 1 282 ? 9.940 5.838 -1.504 1.00 75.44 282 GLU A CA 1
ATOM 2334 C C . GLU A 1 282 ? 10.991 6.597 -0.692 1.00 75.44 282 GLU A C 1
ATOM 2336 O O . GLU A 1 282 ? 11.018 6.514 0.527 1.00 75.44 282 GLU A O 1
ATOM 2341 N N . ARG A 1 283 ? 11.801 7.435 -1.352 1.00 72.19 283 ARG A N 1
ATOM 2342 C CA . ARG A 1 283 ? 12.813 8.278 -0.691 1.00 72.19 283 ARG A CA 1
ATOM 2343 C C . ARG A 1 283 ? 12.247 9.301 0.304 1.00 72.19 283 ARG A C 1
ATOM 2345 O O . ARG A 1 283 ? 13.018 9.921 1.030 1.00 72.19 283 ARG A O 1
ATOM 2352 N N . GLU A 1 284 ? 10.941 9.574 0.262 1.00 71.38 284 GLU A N 1
ATOM 2353 C CA . GLU A 1 284 ? 10.287 10.500 1.196 1.00 71.38 284 GLU A CA 1
ATOM 2354 C C . GLU A 1 284 ? 9.854 9.819 2.493 1.00 71.38 284 GLU A C 1
ATOM 2356 O O . GLU A 1 284 ? 9.582 10.523 3.471 1.00 71.38 284 GLU A O 1
ATOM 2361 N N . ILE A 1 285 ? 9.819 8.485 2.493 1.00 74.81 285 ILE A N 1
ATOM 2362 C CA . ILE A 1 285 ? 9.400 7.670 3.623 1.00 74.81 285 ILE A CA 1
ATOM 2363 C C . ILE A 1 285 ? 10.545 7.657 4.652 1.00 74.81 285 ILE A C 1
ATOM 2365 O O . ILE A 1 285 ? 11.696 7.386 4.289 1.00 74.81 285 ILE A O 1
ATOM 2369 N N . PRO A 1 286 ? 10.278 8.016 5.918 1.00 74.69 286 PRO A N 1
ATOM 2370 C CA . PRO A 1 286 ? 11.247 7.871 7.001 1.00 74.69 286 PRO A CA 1
ATOM 2371 C C . PRO A 1 286 ? 11.762 6.432 7.136 1.00 74.69 286 PRO A C 1
ATOM 2373 O O . PRO A 1 286 ? 11.040 5.476 6.860 1.00 74.69 286 PRO A O 1
ATOM 2376 N N . THR A 1 287 ? 13.024 6.292 7.549 1.00 76.31 287 THR A N 1
ATOM 2377 C CA . THR A 1 287 ? 13.695 4.986 7.644 1.00 76.31 287 THR A CA 1
ATOM 2378 C C . THR A 1 287 ? 13.007 4.082 8.666 1.00 76.31 287 THR A C 1
ATOM 2380 O O . THR A 1 287 ? 12.717 2.939 8.336 1.00 76.31 287 THR A O 1
ATOM 2383 N N . ASP A 1 288 ? 12.644 4.624 9.829 1.00 72.81 288 ASP A N 1
ATOM 2384 C CA . ASP A 1 288 ? 12.010 3.872 10.922 1.00 72.81 288 ASP A CA 1
ATOM 2385 C C . ASP A 1 288 ? 10.694 3.199 10.478 1.00 72.81 288 ASP A C 1
ATOM 2387 O O . ASP A 1 288 ? 10.447 2.028 10.761 1.00 72.81 288 ASP A O 1
ATOM 2391 N N . ILE A 1 289 ? 9.912 3.890 9.642 1.00 78.12 289 ILE A N 1
ATOM 2392 C CA . ILE A 1 289 ? 8.673 3.361 9.049 1.00 78.12 289 ILE A CA 1
ATOM 2393 C C . ILE A 1 289 ? 8.969 2.272 8.008 1.00 78.12 289 ILE A C 1
ATOM 2395 O O . ILE A 1 289 ? 8.263 1.273 7.914 1.00 78.12 289 ILE A O 1
ATOM 2399 N N . MET A 1 290 ? 10.015 2.447 7.195 1.00 80.62 290 MET A N 1
ATOM 2400 C CA . MET A 1 290 ? 10.423 1.428 6.219 1.00 80.62 290 MET A CA 1
ATOM 2401 C C . MET A 1 290 ? 10.956 0.153 6.885 1.00 80.62 290 MET A C 1
ATOM 2403 O O . MET A 1 290 ? 10.915 -0.910 6.266 1.00 80.62 290 MET A O 1
ATOM 2407 N N . GLU A 1 291 ? 11.480 0.250 8.106 1.00 78.25 291 GLU A N 1
ATOM 2408 C CA . GLU A 1 291 ? 11.964 -0.894 8.881 1.00 78.25 291 GLU A CA 1
ATOM 2409 C C . GLU A 1 291 ? 10.835 -1.645 9.596 1.00 78.25 291 GLU A C 1
ATOM 2411 O O . GLU A 1 291 ? 10.950 -2.855 9.794 1.00 78.25 291 GLU A O 1
ATOM 2416 N N . SER A 1 292 ? 9.739 -0.963 9.942 1.00 79.50 292 SER A N 1
ATOM 2417 C CA . SER A 1 292 ? 8.602 -1.547 10.667 1.00 79.50 292 SER A CA 1
ATOM 2418 C C . SER A 1 292 ? 7.500 -2.130 9.770 1.00 79.50 292 SER A C 1
ATOM 2420 O O . SER A 1 292 ? 6.656 -2.884 10.252 1.00 79.50 292 SER A O 1
ATOM 2422 N N . VAL A 1 293 ? 7.516 -1.826 8.470 1.00 89.62 293 VAL A N 1
ATOM 2423 C CA . VAL A 1 293 ? 6.465 -2.210 7.518 1.00 89.62 293 VAL A CA 1
ATOM 2424 C C . VAL A 1 293 ? 6.453 -3.708 7.175 1.00 89.62 293 VAL A C 1
ATOM 2426 O O . VAL A 1 293 ? 7.489 -4.331 6.941 1.00 89.62 293 VAL A O 1
ATOM 2429 N N . ASN A 1 294 ? 5.256 -4.286 7.058 1.00 93.69 294 ASN A N 1
ATOM 2430 C CA . ASN A 1 294 ? 5.037 -5.690 6.688 1.00 93.69 294 ASN A CA 1
ATOM 2431 C C . ASN A 1 294 ? 4.741 -5.888 5.195 1.00 93.69 294 ASN A C 1
ATOM 2433 O O . ASN A 1 294 ? 4.920 -6.982 4.658 1.00 93.69 294 ASN A O 1
ATOM 2437 N N . PHE A 1 295 ? 4.290 -4.838 4.509 1.00 95.62 295 PHE A N 1
ATOM 2438 C CA . PHE A 1 295 ? 3.921 -4.886 3.098 1.00 95.62 295 PHE A CA 1
ATOM 2439 C C . PHE A 1 295 ? 4.400 -3.651 2.335 1.00 95.62 295 PHE A C 1
ATOM 2441 O O . PHE A 1 295 ? 4.090 -2.522 2.699 1.00 95.62 295 PHE A O 1
ATOM 2448 N N . LEU A 1 296 ? 5.112 -3.854 1.228 1.00 94.88 296 LEU A N 1
ATOM 2449 C CA . LEU A 1 296 ? 5.528 -2.787 0.317 1.00 94.88 296 LEU A CA 1
ATOM 2450 C C . LEU A 1 296 ? 5.004 -3.064 -1.088 1.00 94.88 296 LEU A C 1
ATOM 2452 O O . LEU A 1 296 ? 5.340 -4.073 -1.699 1.00 94.88 296 LEU A O 1
ATOM 2456 N N . ALA A 1 297 ? 4.247 -2.134 -1.649 1.00 94.81 297 ALA A N 1
ATOM 2457 C CA . ALA A 1 297 ? 3.740 -2.198 -3.009 1.00 94.81 297 ALA A CA 1
ATOM 2458 C C . ALA A 1 297 ? 4.249 -1.014 -3.827 1.00 94.81 297 ALA A C 1
ATOM 2460 O O . ALA A 1 297 ? 3.793 0.112 -3.664 1.00 94.81 297 ALA A O 1
ATOM 2461 N N . HIS A 1 298 ? 5.132 -1.269 -4.784 1.00 93.69 298 HIS A N 1
ATOM 2462 C CA . HIS A 1 298 ? 5.550 -0.275 -5.758 1.00 93.69 298 HIS A CA 1
ATOM 2463 C C . HIS A 1 298 ? 4.722 -0.402 -7.040 1.00 93.69 298 HIS A C 1
ATOM 2465 O O . HIS A 1 298 ? 4.875 -1.353 -7.814 1.00 93.69 298 HIS A O 1
ATOM 2471 N N . LYS A 1 299 ? 3.851 0.575 -7.310 1.00 92.81 299 LYS A N 1
ATOM 2472 C CA . LYS A 1 299 ? 3.070 0.638 -8.553 1.00 92.81 299 LYS A CA 1
ATOM 2473 C C . LYS A 1 299 ? 3.881 1.290 -9.667 1.00 92.81 299 LYS A C 1
ATOM 2475 O O . LYS A 1 299 ? 4.233 2.465 -9.582 1.00 92.81 299 LYS A O 1
ATOM 2480 N N . PHE A 1 300 ? 4.087 0.546 -10.753 1.00 87.19 300 PHE A N 1
ATOM 2481 C CA . PHE A 1 300 ? 4.751 1.054 -11.951 1.00 87.19 300 PHE A CA 1
ATOM 2482 C C . PHE A 1 300 ? 3.818 1.911 -12.818 1.00 87.19 300 PHE A C 1
ATOM 2484 O O . PHE A 1 300 ? 2.592 1.797 -12.752 1.00 87.19 300 PHE A O 1
ATOM 2491 N N . GLY A 1 301 ? 4.424 2.732 -13.678 1.00 84.06 301 GLY A N 1
ATOM 2492 C CA . GLY A 1 301 ? 3.731 3.627 -14.603 1.00 84.06 301 GLY A CA 1
ATOM 2493 C C . GLY A 1 301 ? 3.599 5.054 -14.078 1.00 84.06 301 GLY A C 1
ATOM 2494 O O . GLY A 1 301 ? 3.926 5.347 -12.932 1.00 84.06 301 GLY A O 1
ATOM 2495 N N . ASP A 1 302 ? 3.121 5.943 -14.939 1.00 82.38 302 ASP A N 1
ATOM 2496 C CA . ASP A 1 302 ? 2.937 7.366 -14.653 1.00 82.38 302 ASP A CA 1
ATOM 2497 C C . ASP A 1 302 ? 1.926 7.989 -15.643 1.00 82.38 302 ASP A C 1
ATOM 2499 O O . ASP A 1 302 ? 1.129 7.287 -16.286 1.00 82.38 302 ASP A O 1
ATOM 2503 N N . THR A 1 303 ? 1.901 9.319 -15.733 1.00 79.25 303 THR A N 1
ATOM 2504 C CA . THR A 1 303 ? 1.039 10.088 -16.642 1.00 79.25 303 THR A CA 1
ATOM 2505 C C . THR A 1 303 ? 1.498 10.113 -18.103 1.00 79.25 303 THR A C 1
ATOM 2507 O O . THR A 1 303 ? 0.725 10.547 -18.951 1.00 79.25 303 THR A O 1
ATOM 2510 N N . THR A 1 304 ? 2.708 9.653 -18.421 1.00 71.75 304 THR A N 1
ATOM 2511 C CA . THR A 1 304 ? 3.259 9.627 -19.784 1.00 71.75 304 THR A CA 1
ATOM 2512 C C . THR A 1 304 ? 2.705 8.464 -20.613 1.00 71.75 304 THR A C 1
ATOM 2514 O O . THR A 1 304 ? 2.247 7.451 -20.081 1.00 71.75 304 THR A O 1
ATOM 2517 N N . SER A 1 305 ? 2.773 8.574 -21.942 1.00 60.12 305 SER A N 1
ATOM 2518 C CA . SER A 1 305 ? 2.258 7.560 -22.876 1.00 60.12 305 SER A CA 1
ATOM 2519 C C . SER A 1 305 ? 2.911 6.179 -22.701 1.00 60.12 305 SER A C 1
ATOM 2521 O O . SER A 1 305 ? 2.229 5.157 -22.804 1.00 60.12 305 SER A O 1
ATOM 2523 N N . SER A 1 306 ? 4.214 6.130 -22.403 1.00 62.69 306 SER A N 1
ATOM 2524 C CA . SER A 1 306 ? 4.937 4.890 -22.089 1.00 62.69 306 SER A CA 1
ATOM 2525 C C . SER A 1 306 ? 4.579 4.371 -20.690 1.00 62.69 306 SER A C 1
ATOM 2527 O O . SER A 1 306 ? 4.382 3.165 -20.504 1.00 62.69 306 SER A O 1
ATOM 2529 N N . GLY A 1 307 ? 4.400 5.270 -19.720 1.00 63.22 307 GLY A N 1
ATOM 2530 C CA . GLY A 1 307 ? 3.992 4.937 -18.358 1.00 63.22 307 GLY A CA 1
ATOM 2531 C C . GLY A 1 307 ? 2.572 4.383 -18.239 1.00 63.22 307 GLY A C 1
ATOM 2532 O O . GLY A 1 307 ? 2.343 3.500 -17.411 1.00 63.22 307 GLY A O 1
ATOM 2533 N N . VAL A 1 308 ? 1.630 4.802 -19.093 1.00 68.38 308 VAL A N 1
ATOM 2534 C CA . VAL A 1 308 ? 0.246 4.282 -19.111 1.00 68.38 308 VAL A CA 1
ATOM 2535 C C . VAL A 1 308 ? 0.220 2.762 -19.289 1.00 68.38 308 VAL A C 1
ATOM 2537 O O . VAL A 1 308 ? -0.516 2.073 -18.580 1.00 68.38 308 VAL A O 1
ATOM 2540 N N . ARG A 1 309 ? 1.071 2.216 -20.169 1.00 69.00 309 ARG A N 1
ATOM 2541 C CA . ARG A 1 309 ? 1.155 0.766 -20.427 1.00 69.00 309 ARG A CA 1
ATOM 2542 C C . ARG A 1 309 ? 1.614 -0.029 -19.199 1.00 69.00 309 ARG A C 1
ATOM 2544 O O . ARG A 1 309 ? 1.245 -1.189 -19.052 1.00 69.00 309 ARG A O 1
ATOM 2551 N N . LYS A 1 310 ? 2.379 0.595 -18.296 1.00 80.12 310 LYS A N 1
ATOM 2552 C CA . LYS A 1 310 ? 2.919 -0.035 -17.079 1.00 80.12 310 LYS A CA 1
ATOM 2553 C C . LYS A 1 310 ? 1.997 0.098 -15.858 1.00 80.12 310 LYS A C 1
ATOM 2555 O O . LYS A 1 310 ? 2.234 -0.582 -14.862 1.00 80.12 310 LYS A O 1
ATOM 2560 N N . ARG A 1 311 ? 0.905 0.876 -15.928 1.00 84.44 311 ARG A N 1
ATOM 2561 C CA . ARG A 1 311 ? -0.026 1.099 -14.796 1.00 84.44 311 ARG A CA 1
ATOM 2562 C C . ARG A 1 311 ? -0.667 -0.168 -14.243 1.00 84.44 311 ARG A C 1
ATOM 2564 O O . ARG A 1 311 ? -1.006 -0.209 -13.068 1.00 84.44 311 ARG A O 1
ATOM 2571 N N . LYS A 1 312 ? -0.807 -1.219 -15.050 1.00 90.12 312 LYS A N 1
ATOM 2572 C CA . LYS A 1 312 ? -1.347 -2.516 -14.608 1.00 90.12 312 LYS A CA 1
ATOM 2573 C C . LYS A 1 312 ? -0.281 -3.458 -14.048 1.00 90.12 312 LYS A C 1
ATOM 2575 O O . LYS A 1 312 ? -0.497 -4.662 -13.989 1.00 90.12 312 LYS A O 1
ATOM 2580 N N . THR A 1 313 ? 0.884 -2.933 -13.682 1.00 91.81 313 THR A N 1
ATOM 2581 C CA . THR A 1 313 ? 1.982 -3.724 -13.125 1.00 91.81 313 THR A CA 1
ATOM 2582 C C . THR A 1 313 ? 2.480 -3.134 -11.807 1.00 91.81 313 THR A C 1
ATOM 2584 O O . THR A 1 313 ? 2.244 -1.956 -11.503 1.00 91.81 313 THR A O 1
ATOM 2587 N N . GLY A 1 314 ? 3.139 -3.959 -11.002 1.00 91.81 314 GLY A N 1
ATOM 2588 C CA . GLY A 1 314 ? 3.743 -3.540 -9.743 1.00 91.81 314 GLY A CA 1
ATOM 2589 C C . GLY A 1 314 ? 4.698 -4.583 -9.176 1.00 91.81 314 GLY A C 1
ATOM 2590 O O . GLY A 1 314 ? 4.727 -5.727 -9.635 1.00 91.81 314 GLY A O 1
ATOM 2591 N N . MET A 1 315 ? 5.481 -4.160 -8.192 1.00 93.19 315 MET A N 1
ATOM 2592 C CA . MET A 1 315 ? 6.334 -5.013 -7.372 1.00 93.19 315 MET A CA 1
ATOM 2593 C C . MET A 1 315 ? 5.792 -5.007 -5.947 1.00 93.19 315 MET A C 1
ATOM 2595 O O . MET A 1 315 ? 5.534 -3.943 -5.396 1.00 93.19 315 MET A O 1
ATOM 2599 N N . PHE A 1 316 ? 5.625 -6.186 -5.368 1.00 94.06 316 PHE A N 1
ATOM 2600 C CA . PHE A 1 316 ? 4.986 -6.392 -4.076 1.00 94.06 316 PHE A CA 1
ATOM 2601 C C . PHE A 1 316 ? 5.936 -7.171 -3.191 1.00 94.06 316 PHE A C 1
ATOM 2603 O O . PHE A 1 316 ? 6.395 -8.240 -3.582 1.00 94.06 316 PHE A O 1
ATOM 2610 N N . THR A 1 317 ? 6.270 -6.614 -2.038 1.00 93.94 317 THR A N 1
ATOM 2611 C CA . THR A 1 317 ? 7.167 -7.223 -1.066 1.00 93.94 317 THR A CA 1
ATOM 2612 C C . THR A 1 317 ? 6.399 -7.491 0.209 1.00 93.94 317 THR A C 1
ATOM 2614 O O . THR A 1 317 ? 5.779 -6.575 0.746 1.00 93.94 317 THR A O 1
ATOM 2617 N N . PHE A 1 318 ? 6.470 -8.722 0.690 1.00 91.56 318 PHE A N 1
ATOM 2618 C CA . PHE A 1 318 ? 5.970 -9.104 2.003 1.00 91.56 318 PHE A CA 1
ATOM 2619 C C . PHE A 1 318 ? 7.162 -9.334 2.922 1.00 91.56 318 PHE A C 1
ATOM 2621 O O . PHE A 1 318 ? 8.164 -9.929 2.509 1.00 91.56 318 PHE A O 1
ATOM 2628 N N . ILE A 1 319 ? 7.082 -8.779 4.128 1.00 90.38 319 ILE A N 1
ATOM 2629 C CA . ILE A 1 319 ? 8.173 -8.747 5.096 1.00 90.38 319 ILE A CA 1
ATOM 2630 C C . ILE A 1 319 ? 7.708 -9.453 6.368 1.00 90.38 319 ILE A C 1
ATOM 2632 O O . ILE A 1 319 ? 6.816 -8.978 7.074 1.00 90.38 319 ILE A O 1
ATOM 2636 N N . GLU A 1 320 ? 8.349 -10.581 6.663 1.00 83.00 320 GLU A N 1
ATOM 2637 C CA . GLU A 1 320 ? 8.118 -11.379 7.868 1.00 83.00 320 GLU A CA 1
ATOM 2638 C C . GLU A 1 320 ? 9.453 -11.601 8.588 1.00 83.00 320 GLU A C 1
ATOM 2640 O O . GLU A 1 320 ? 10.277 -12.438 8.203 1.00 83.00 320 GLU A O 1
ATOM 2645 N N . GLY A 1 321 ? 9.700 -10.806 9.631 1.00 77.25 321 GLY A N 1
ATOM 2646 C CA . GLY A 1 321 ? 10.993 -10.780 10.314 1.00 77.25 321 GLY A CA 1
ATOM 2647 C C . GLY A 1 321 ? 12.120 -10.406 9.347 1.00 77.25 321 GLY A C 1
ATOM 2648 O O . GLY A 1 321 ? 12.096 -9.342 8.735 1.00 77.25 321 GLY A O 1
ATOM 2649 N N . ASN A 1 322 ? 13.096 -11.300 9.182 1.00 74.50 322 ASN A N 1
ATOM 2650 C CA . ASN A 1 322 ? 14.224 -11.091 8.266 1.00 74.50 322 ASN A CA 1
ATOM 2651 C C . ASN A 1 322 ? 13.946 -11.569 6.831 1.00 74.50 322 ASN A C 1
ATOM 2653 O O . ASN A 1 322 ? 14.778 -11.362 5.945 1.00 74.50 322 ASN A O 1
ATOM 2657 N N . ASN A 1 323 ? 12.806 -12.220 6.587 1.00 76.75 323 ASN A N 1
ATOM 2658 C CA . ASN A 1 323 ? 12.459 -12.732 5.269 1.00 76.75 323 ASN A CA 1
ATOM 2659 C C . ASN A 1 323 ? 11.741 -11.655 4.457 1.00 76.75 323 ASN A C 1
ATOM 2661 O O . ASN A 1 323 ? 10.827 -10.990 4.944 1.00 76.75 323 ASN A O 1
ATOM 2665 N N . ARG A 1 324 ? 12.157 -11.498 3.196 1.00 85.81 324 ARG A N 1
ATOM 2666 C CA . ARG A 1 324 ? 11.518 -10.608 2.223 1.00 85.81 324 ARG A CA 1
ATOM 2667 C C . ARG A 1 324 ? 11.154 -11.393 0.978 1.00 85.81 324 ARG A C 1
ATOM 2669 O O . ARG A 1 324 ? 12.036 -11.837 0.242 1.00 85.81 324 ARG A O 1
ATOM 2676 N N . GLU A 1 325 ? 9.863 -11.523 0.723 1.00 85.50 325 GLU A N 1
ATOM 2677 C CA . GLU A 1 325 ? 9.351 -12.173 -0.478 1.00 85.50 325 GLU A CA 1
ATOM 2678 C C . GLU A 1 325 ? 8.924 -11.122 -1.492 1.00 85.50 325 GLU A C 1
ATOM 2680 O O . GLU A 1 325 ? 8.065 -10.298 -1.196 1.00 85.50 325 GLU A O 1
ATOM 2685 N N . ILE A 1 326 ? 9.525 -11.136 -2.685 1.00 88.62 326 ILE A N 1
ATOM 2686 C CA . ILE A 1 326 ? 9.266 -10.137 -3.727 1.00 88.62 326 ILE A CA 1
ATOM 2687 C C . ILE A 1 326 ? 8.536 -10.790 -4.897 1.00 88.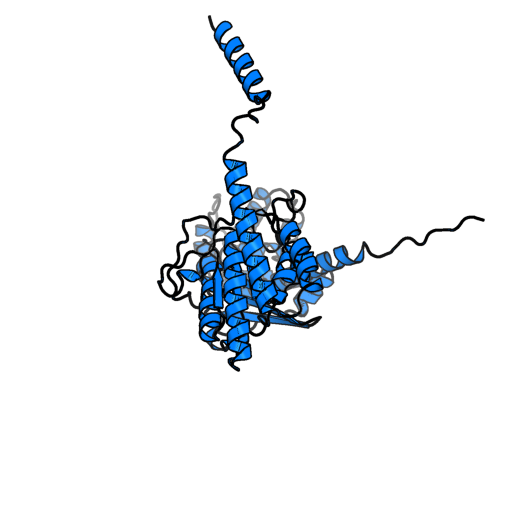62 326 ILE A C 1
ATOM 2689 O O . ILE A 1 326 ? 9.049 -11.710 -5.536 1.00 88.62 326 ILE A O 1
ATOM 2693 N N . TYR A 1 327 ? 7.380 -10.235 -5.235 1.00 87.38 327 TYR A N 1
ATOM 2694 C CA . TYR A 1 327 ? 6.520 -10.669 -6.323 1.00 87.38 327 TYR A CA 1
ATOM 2695 C C . TYR A 1 327 ? 6.359 -9.559 -7.3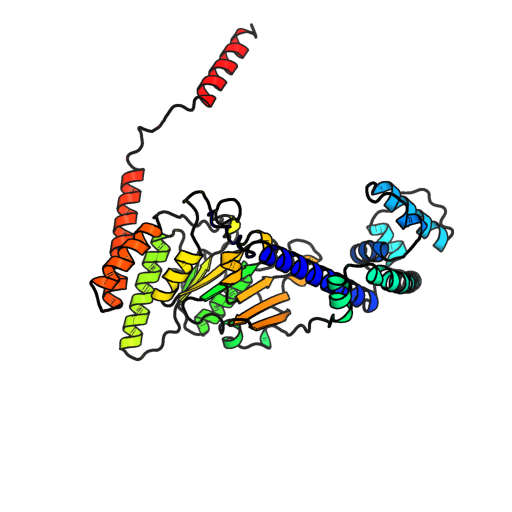58 1.00 87.38 327 TYR A C 1
ATOM 2697 O O . TYR A 1 327 ? 6.142 -8.393 -7.027 1.00 87.38 327 TYR A O 1
ATOM 2705 N N . TYR A 1 328 ? 6.435 -9.925 -8.634 1.00 89.12 328 TYR A N 1
ATOM 2706 C CA . TYR A 1 328 ? 6.180 -9.015 -9.746 1.00 89.12 328 TYR A CA 1
ATOM 2707 C C . TYR A 1 328 ? 4.851 -9.389 -10.378 1.00 89.12 328 TYR A C 1
ATOM 2709 O O . TYR A 1 328 ? 4.642 -10.533 -10.779 1.00 89.12 328 TYR A O 1
ATOM 2717 N N . ILE A 1 329 ? 3.947 -8.420 -10.451 1.00 90.50 329 ILE A N 1
ATOM 2718 C CA . ILE A 1 329 ? 2.547 -8.676 -10.782 1.00 90.50 329 ILE A CA 1
ATOM 2719 C C . ILE A 1 329 ? 2.168 -7.845 -11.993 1.00 90.50 329 ILE A C 1
ATOM 2721 O O . ILE A 1 329 ? 2.559 -6.678 -12.113 1.00 90.50 329 ILE A O 1
ATOM 2725 N N . LYS A 1 330 ? 1.419 -8.458 -12.906 1.00 92.12 330 LYS A N 1
ATOM 2726 C CA . LYS A 1 330 ? 0.855 -7.818 -14.098 1.00 92.12 330 LYS A CA 1
ATOM 2727 C C . LYS A 1 330 ? -0.661 -7.958 -14.131 1.00 92.12 330 LYS A C 1
ATOM 2729 O O . LYS A 1 330 ? -1.235 -8.709 -13.355 1.00 92.12 330 LYS A O 1
ATOM 2734 N N . GLU A 1 331 ? -1.287 -7.239 -15.058 1.00 91.81 331 GLU A N 1
ATOM 2735 C CA . GLU A 1 331 ? -2.736 -7.288 -15.290 1.00 91.81 331 GLU A CA 1
ATOM 2736 C C . GLU A 1 331 ? -3.561 -6.881 -14.056 1.00 91.81 331 GLU A C 1
ATOM 2738 O O . GLU A 1 331 ? -4.695 -7.309 -13.901 1.00 91.81 331 GLU A O 1
ATOM 2743 N N . ILE A 1 332 ? -3.016 -6.002 -13.203 1.00 95.25 332 ILE A N 1
ATOM 2744 C CA . ILE A 1 332 ? -3.729 -5.461 -12.037 1.00 95.25 332 ILE A CA 1
ATOM 2745 C C . ILE A 1 332 ? -5.009 -4.753 -12.522 1.00 95.25 332 ILE A C 1
ATOM 2747 O O . ILE A 1 332 ? -4.901 -3.824 -13.342 1.00 95.25 332 ILE A O 1
ATOM 2751 N N . PRO A 1 333 ? -6.204 -5.175 -12.067 1.00 94.56 333 PRO A N 1
ATOM 2752 C CA . PRO A 1 333 ? -7.453 -4.536 -12.448 1.00 94.56 333 PRO A CA 1
ATOM 2753 C C . PRO A 1 333 ? -7.589 -3.168 -11.769 1.00 94.56 333 PRO A C 1
ATOM 2755 O O . PRO A 1 333 ? -6.901 -2.850 -10.799 1.00 94.56 333 PRO A O 1
ATOM 2758 N N . ASN A 1 334 ? -8.484 -2.335 -12.295 1.00 92.75 334 ASN A N 1
ATOM 2759 C CA . ASN A 1 334 ? -8.907 -1.145 -11.562 1.00 92.75 334 ASN A CA 1
ATOM 2760 C C . ASN A 1 334 ? -9.868 -1.566 -10.442 1.00 92.75 334 ASN A C 1
ATOM 2762 O O . ASN A 1 334 ? -10.511 -2.609 -10.544 1.00 92.75 334 ASN A O 1
ATOM 2766 N N . THR A 1 335 ? -9.992 -0.732 -9.411 1.00 94.31 335 THR A N 1
ATOM 2767 C CA . THR A 1 335 ? -11.065 -0.893 -8.420 1.00 94.31 335 THR A CA 1
ATOM 2768 C C . THR A 1 335 ? -12.431 -0.723 -9.090 1.00 94.31 335 THR A C 1
ATOM 2770 O O . THR A 1 335 ? -12.558 0.056 -10.042 1.00 94.31 335 THR A O 1
ATOM 2773 N N . ASN A 1 336 ? -13.455 -1.424 -8.598 1.00 93.75 336 ASN A N 1
ATOM 2774 C CA . ASN A 1 336 ? -14.836 -1.181 -9.033 1.00 93.75 336 ASN A CA 1
ATOM 2775 C C . ASN A 1 336 ? -15.465 0.024 -8.320 1.00 93.75 336 ASN A C 1
ATOM 2777 O O . ASN A 1 336 ? -16.544 0.479 -8.707 1.00 93.75 336 ASN A O 1
ATOM 2781 N N . LEU A 1 337 ? -14.802 0.550 -7.287 1.00 92.62 337 LEU A N 1
ATOM 2782 C CA . LEU A 1 337 ? -15.277 1.685 -6.514 1.00 92.62 337 LEU A CA 1
ATOM 2783 C C . LEU A 1 337 ? -15.128 2.978 -7.315 1.00 92.62 337 LEU A C 1
ATOM 2785 O O . LEU A 1 337 ? -14.085 3.265 -7.905 1.00 92.62 337 LEU A O 1
ATOM 2789 N N . LYS A 1 338 ? -16.176 3.800 -7.297 1.00 92.12 338 LYS A N 1
ATOM 2790 C CA . LYS A 1 338 ? -16.107 5.184 -7.771 1.00 92.12 338 LYS A CA 1
ATOM 2791 C C . LYS A 1 338 ? -15.641 6.058 -6.617 1.00 92.12 338 LYS A C 1
ATOM 2793 O O . LYS A 1 338 ? -16.191 5.961 -5.526 1.00 92.12 338 LYS A O 1
ATOM 2798 N N . TYR A 1 339 ? -14.656 6.914 -6.846 1.00 89.56 339 TYR A N 1
ATOM 2799 C CA . TYR A 1 339 ? -14.084 7.768 -5.808 1.00 89.56 339 TYR A CA 1
ATOM 2800 C C . TYR A 1 339 ? -13.682 9.128 -6.376 1.00 89.56 339 TYR A C 1
ATOM 2802 O O . TYR A 1 339 ? -13.464 9.269 -7.582 1.00 89.56 339 TYR A O 1
ATOM 2810 N N . ILE A 1 340 ? -13.620 10.132 -5.505 1.00 82.44 340 ILE A N 1
ATOM 2811 C CA . ILE A 1 340 ? -13.269 11.504 -5.880 1.00 82.44 340 ILE A CA 1
ATOM 2812 C C . ILE A 1 340 ? -11.744 11.650 -5.865 1.00 82.44 340 ILE A C 1
ATOM 2814 O O . ILE A 1 340 ? -11.104 11.379 -4.855 1.00 82.44 340 ILE A O 1
ATOM 2818 N N . THR A 1 341 ? -11.166 12.067 -6.995 1.00 69.00 341 THR A N 1
ATOM 2819 C CA . THR A 1 341 ? -9.712 12.280 -7.163 1.00 69.00 341 THR A CA 1
ATOM 2820 C C . THR A 1 341 ? -9.296 13.748 -7.200 1.00 69.00 341 THR A C 1
ATOM 2822 O O . THR A 1 341 ? -8.104 14.038 -7.236 1.00 69.00 341 THR A O 1
ATOM 2825 N N . GLU A 1 342 ? -10.258 14.665 -7.315 1.00 62.56 342 GLU A N 1
ATOM 2826 C CA . GLU A 1 342 ? -10.003 16.101 -7.511 1.00 62.56 342 GLU A CA 1
ATOM 2827 C C . GLU A 1 342 ? -9.884 16.869 -6.188 1.00 62.56 342 GLU A C 1
ATOM 2829 O O . GLU A 1 342 ? -9.226 17.906 -6.137 1.00 62.56 342 GLU A O 1
ATOM 2834 N N . GLU A 1 343 ? -10.483 16.348 -5.116 1.00 59.00 343 GLU A N 1
ATOM 2835 C CA . GLU A 1 343 ? -10.325 16.874 -3.762 1.00 59.00 343 GLU A CA 1
ATOM 2836 C C . GLU A 1 343 ? -8.992 16.368 -3.194 1.00 59.00 343 GLU A C 1
ATOM 2838 O O . GLU A 1 343 ? -8.714 15.170 -3.238 1.00 59.00 343 GLU A O 1
ATOM 2843 N N . SER A 1 344 ? -8.156 17.269 -2.663 1.00 61.12 344 SER A N 1
ATOM 2844 C CA . SER A 1 344 ? -6.990 16.856 -1.872 1.00 61.12 344 SER A CA 1
ATOM 2845 C C . SER A 1 344 ? -7.475 15.964 -0.733 1.00 61.12 344 SER A C 1
ATOM 2847 O O . SER A 1 344 ? -8.405 16.371 -0.027 1.00 61.12 344 SER A O 1
ATOM 2849 N N . ALA A 1 345 ? -6.859 14.797 -0.531 1.00 61.44 345 ALA A N 1
ATOM 2850 C CA . ALA A 1 345 ? -7.212 13.879 0.554 1.00 61.44 345 ALA A CA 1
ATOM 2851 C C . ALA A 1 345 ? -6.711 14.446 1.896 1.00 61.44 345 ALA A C 1
ATOM 2853 O O . ALA A 1 345 ? -5.761 13.955 2.504 1.00 61.44 345 ALA A O 1
ATOM 2854 N N . PHE A 1 346 ? -7.305 15.563 2.320 1.00 66.06 346 PHE A N 1
ATOM 2855 C CA . PHE A 1 346 ? -6.857 16.339 3.464 1.00 66.06 346 PHE A CA 1
ATOM 2856 C C . PHE A 1 346 ? -7.084 15.550 4.752 1.00 66.06 346 PHE A C 1
ATOM 2858 O O . PHE A 1 346 ? -8.172 15.033 4.994 1.00 66.06 346 PHE A O 1
ATOM 2865 N N . PHE A 1 347 ? -6.046 15.481 5.580 1.00 76.19 347 PHE A N 1
ATOM 2866 C CA . PHE A 1 347 ? -6.088 14.843 6.887 1.00 76.19 347 PHE A CA 1
ATOM 2867 C C . PHE A 1 347 ? -5.656 15.860 7.950 1.00 76.19 347 PHE A C 1
ATOM 2869 O O . PHE A 1 347 ? -4.480 16.228 8.018 1.00 76.19 347 PHE A O 1
ATOM 2876 N N . LYS A 1 348 ? -6.615 16.360 8.746 1.00 78.44 348 LYS A N 1
ATOM 2877 C CA . LYS A 1 348 ? -6.357 17.336 9.823 1.00 78.44 348 LYS A CA 1
ATOM 2878 C C . LYS A 1 348 ? -5.861 16.608 11.076 1.00 78.44 348 LYS A C 1
ATOM 2880 O O . LYS A 1 348 ? -6.587 15.793 11.638 1.00 78.44 348 LYS A O 1
ATOM 2885 N N . MET A 1 349 ? -4.667 16.960 11.553 1.00 78.31 349 MET A N 1
ATOM 2886 C CA . MET A 1 349 ? -4.212 16.633 12.912 1.00 78.31 349 MET A CA 1
ATOM 2887 C C . MET A 1 349 ? -4.818 17.649 13.890 1.00 78.31 349 MET A C 1
ATOM 2889 O O . MET A 1 349 ? -4.194 18.659 14.204 1.00 78.31 349 MET A O 1
ATOM 2893 N N . ASP A 1 350 ? -6.073 17.431 14.277 1.00 77.50 350 ASP A N 1
ATOM 2894 C CA . ASP A 1 350 ? -6.879 18.334 15.111 1.00 77.50 350 ASP A CA 1
ATOM 2895 C C . ASP A 1 350 ? -6.693 18.126 16.620 1.00 77.50 350 ASP A C 1
ATOM 2897 O O . ASP A 1 350 ? -6.877 19.063 17.389 1.00 77.50 350 ASP A O 1
ATOM 2901 N N . ILE A 1 351 ? -6.270 16.936 17.041 1.00 81.12 351 ILE A N 1
ATOM 2902 C CA . ILE A 1 351 ? -5.922 16.629 18.433 1.00 81.12 351 ILE A CA 1
ATOM 2903 C C . ILE A 1 351 ? -4.509 16.047 18.520 1.00 81.12 351 ILE A C 1
ATOM 2905 O O . ILE A 1 351 ? -4.023 15.405 17.585 1.00 81.12 351 ILE A O 1
ATOM 2909 N N . ASN A 1 352 ? -3.836 16.268 19.652 1.00 80.56 352 ASN A N 1
ATOM 2910 C CA . ASN A 1 352 ? -2.497 15.733 19.873 1.00 80.56 352 ASN A CA 1
ATOM 2911 C C . ASN A 1 352 ? -2.563 14.236 20.219 1.00 80.56 352 ASN A C 1
ATOM 2913 O O . ASN A 1 352 ? -3.210 13.829 21.182 1.00 80.56 352 ASN A O 1
ATOM 2917 N N . MET A 1 353 ? -1.857 13.420 19.439 1.00 81.31 353 MET A N 1
ATOM 2918 C CA . MET A 1 353 ? -1.777 11.976 19.635 1.00 81.31 353 MET A CA 1
ATOM 2919 C C . MET A 1 353 ? -1.113 11.586 20.958 1.00 81.31 353 MET A C 1
ATOM 2921 O O . MET A 1 353 ? -1.558 10.618 21.573 1.00 81.31 353 MET A O 1
ATOM 2925 N N . SER A 1 354 ? -0.111 12.339 21.431 1.00 80.19 354 SER A N 1
ATOM 2926 C CA . SER A 1 354 ? 0.562 12.024 22.698 1.00 80.19 354 SER A CA 1
ATOM 2927 C C . SER A 1 354 ? -0.423 12.056 23.866 1.00 80.19 354 SER A C 1
ATOM 2929 O O . SER A 1 354 ? -0.433 11.153 24.693 1.00 80.19 354 SER A O 1
ATOM 2931 N N . THR A 1 355 ? -1.351 13.019 23.861 1.00 81.12 355 THR A N 1
ATOM 2932 C CA . THR A 1 355 ? -2.415 13.119 24.865 1.00 81.12 355 THR A CA 1
ATOM 2933 C C . THR A 1 355 ? -3.304 11.876 24.875 1.00 81.12 355 THR A C 1
ATOM 2935 O O . THR A 1 355 ? -3.694 11.421 25.945 1.00 81.12 355 THR A O 1
ATOM 2938 N N . ILE A 1 356 ? -3.616 11.288 23.716 1.00 82.19 356 ILE A N 1
ATOM 2939 C CA . ILE A 1 356 ? -4.412 10.051 23.653 1.00 82.19 356 ILE A CA 1
ATOM 2940 C C . ILE A 1 356 ? -3.620 8.873 24.227 1.00 82.19 356 ILE A C 1
ATOM 2942 O O . ILE A 1 356 ? -4.170 8.093 25.001 1.00 82.19 356 ILE A O 1
ATOM 2946 N N . ILE A 1 357 ? -2.338 8.755 23.872 1.00 82.12 357 ILE A N 1
ATOM 2947 C CA . ILE A 1 357 ? -1.459 7.673 24.336 1.00 82.12 357 ILE A CA 1
ATOM 2948 C C . ILE A 1 357 ? -1.287 7.722 25.859 1.00 82.12 357 ILE A C 1
ATOM 2950 O O . ILE A 1 357 ? -1.439 6.693 26.516 1.00 82.12 357 ILE A O 1
ATOM 2954 N N . ASP A 1 358 ? -1.036 8.903 26.423 1.00 82.81 358 ASP A N 1
ATOM 2955 C CA . ASP A 1 358 ? -0.879 9.084 27.870 1.00 82.81 358 ASP A CA 1
ATOM 2956 C C . ASP A 1 358 ? -2.162 8.692 28.620 1.00 82.81 358 ASP A C 1
ATOM 2958 O O . ASP A 1 358 ? -2.122 8.000 29.637 1.00 82.81 358 ASP A O 1
ATOM 2962 N N . ASN A 1 359 ? -3.329 9.083 28.092 1.00 81.75 359 ASN A N 1
ATOM 2963 C CA . ASN A 1 359 ? -4.613 8.708 28.684 1.00 81.75 359 ASN A CA 1
ATOM 2964 C C . ASN A 1 359 ? -4.888 7.202 28.573 1.00 81.75 359 ASN A C 1
ATOM 2966 O O . ASN A 1 359 ? -5.385 6.608 29.525 1.00 81.75 359 ASN A O 1
ATOM 2970 N N . LEU A 1 360 ? -4.534 6.572 27.452 1.00 81.31 360 LEU A N 1
ATOM 2971 C CA . LEU A 1 360 ? -4.649 5.123 27.274 1.00 81.31 360 LEU A CA 1
ATOM 2972 C C . LEU A 1 360 ? -3.837 4.342 28.303 1.00 81.31 360 LEU A C 1
ATOM 2974 O O . LEU A 1 360 ? -4.351 3.391 28.881 1.00 81.31 360 LEU A O 1
ATOM 2978 N N . GLN A 1 361 ? -2.597 4.758 28.569 1.00 79.94 361 GLN A N 1
ATOM 2979 C CA . GLN A 1 361 ? -1.754 4.106 29.574 1.00 79.94 361 GLN A CA 1
ATOM 2980 C C . GLN A 1 361 ? -2.369 4.170 30.976 1.00 79.94 361 GLN A C 1
ATOM 2982 O O . GLN A 1 361 ? -2.265 3.204 31.730 1.00 79.94 361 GLN A O 1
ATOM 2987 N N . ASN A 1 362 ? -3.028 5.281 31.317 1.00 81.00 362 ASN A N 1
ATOM 2988 C CA . ASN A 1 362 ? -3.729 5.421 32.593 1.00 81.00 362 ASN A CA 1
ATOM 2989 C C . ASN A 1 362 ? -4.979 4.529 32.649 1.00 81.00 362 ASN A C 1
ATOM 2991 O O . ASN A 1 362 ? -5.200 3.844 33.644 1.00 81.00 362 ASN A O 1
ATOM 2995 N N . ILE A 1 363 ? -5.762 4.478 31.566 1.00 81.81 363 ILE A N 1
ATOM 2996 C CA . ILE A 1 363 ? -6.966 3.639 31.478 1.00 81.81 363 ILE A CA 1
ATOM 2997 C C . ILE A 1 363 ? -6.603 2.149 31.587 1.00 81.81 363 ILE A C 1
ATOM 2999 O O . ILE A 1 363 ? -7.248 1.430 32.346 1.00 81.81 363 ILE A O 1
ATOM 3003 N N . GLU A 1 364 ? -5.550 1.684 30.907 1.00 78.06 364 GLU A N 1
ATOM 3004 C CA . GLU A 1 364 ? -5.094 0.282 30.987 1.00 78.06 364 GLU A CA 1
ATOM 3005 C C . GLU A 1 364 ? -4.678 -0.134 32.412 1.00 78.06 364 GLU A C 1
ATOM 3007 O O . GLU A 1 364 ? -4.742 -1.310 32.767 1.00 78.06 364 GLU A O 1
ATOM 3012 N N . GLN A 1 365 ? -4.235 0.811 33.249 1.00 76.81 365 GLN A N 1
ATOM 3013 C CA . GLN A 1 365 ? -3.901 0.526 34.649 1.00 76.81 365 GLN A CA 1
ATOM 3014 C C . GLN A 1 365 ? -5.145 0.409 35.539 1.00 76.81 365 GLN A C 1
ATOM 3016 O O . GLN A 1 365 ? -5.122 -0.318 36.535 1.00 76.81 365 GLN A O 1
ATOM 3021 N N . GLU A 1 366 ? -6.218 1.121 35.197 1.00 77.62 366 GLU A N 1
ATOM 3022 C CA . GLU A 1 366 ? -7.441 1.206 35.998 1.00 77.62 366 GLU A CA 1
ATOM 3023 C C . GLU A 1 366 ? -8.491 0.153 35.611 1.00 77.62 366 GLU A C 1
ATOM 3025 O O . GLU A 1 366 ? -9.201 -0.358 36.484 1.00 77.62 366 GLU A O 1
ATOM 3030 N N . TYR A 1 367 ? -8.574 -0.215 34.331 1.00 71.62 367 TYR A N 1
ATOM 3031 C CA . TYR A 1 367 ? -9.615 -1.087 33.784 1.00 71.62 367 TYR A CA 1
ATOM 3032 C C . TYR A 1 367 ? -9.034 -2.409 33.276 1.00 71.62 367 TYR A C 1
ATOM 3034 O O . TYR A 1 367 ? -7.885 -2.497 32.863 1.00 71.62 367 TYR A O 1
ATOM 3042 N N . ARG A 1 368 ? -9.832 -3.482 33.360 1.00 67.69 368 ARG A N 1
ATOM 3043 C CA . ARG A 1 368 ? -9.440 -4.829 32.895 1.00 67.69 368 ARG A CA 1
ATOM 3044 C C . ARG A 1 368 ? -10.222 -5.309 31.672 1.00 67.69 368 ARG A C 1
ATOM 3046 O O . ARG A 1 368 ? -9.882 -6.360 31.134 1.00 67.69 368 ARG A O 1
ATOM 3053 N N . ASP A 1 369 ? -11.285 -4.604 31.284 1.00 82.00 369 ASP A N 1
ATOM 3054 C CA . ASP A 1 369 ? -12.138 -4.961 30.149 1.00 82.00 369 ASP A CA 1
ATOM 3055 C C . ASP A 1 369 ? -11.872 -4.027 28.964 1.00 82.00 369 ASP A C 1
ATOM 3057 O O . ASP A 1 369 ? -12.070 -2.817 29.061 1.00 82.00 369 ASP A O 1
ATOM 3061 N N . ALA A 1 370 ? -11.467 -4.602 27.830 1.00 78.06 370 ALA A N 1
ATOM 3062 C CA . ALA A 1 370 ? -11.126 -3.849 26.622 1.00 78.06 370 ALA A CA 1
ATOM 3063 C C . ALA A 1 370 ? -12.315 -3.055 26.043 1.00 78.06 370 ALA A C 1
ATOM 3065 O O . ALA A 1 370 ? -12.124 -2.040 25.374 1.00 78.06 370 ALA A O 1
ATOM 3066 N N . GLY A 1 371 ? -13.556 -3.488 26.293 1.00 81.75 371 GLY A N 1
ATOM 3067 C CA . GLY A 1 371 ? -14.747 -2.766 25.854 1.00 81.75 371 GLY A CA 1
ATOM 3068 C C . GLY A 1 371 ? -14.906 -1.424 26.569 1.00 81.75 371 GLY A C 1
ATOM 3069 O O . GLY A 1 371 ? -15.234 -0.419 25.930 1.00 81.75 371 GLY A O 1
ATOM 3070 N N . ASP A 1 372 ? -14.633 -1.386 27.873 1.00 83.44 372 ASP A N 1
ATOM 3071 C CA . ASP A 1 372 ? -14.643 -0.145 28.652 1.00 83.44 372 ASP A CA 1
ATOM 3072 C C . ASP A 1 372 ? -13.495 0.785 28.237 1.00 83.44 372 ASP A C 1
ATOM 3074 O O . ASP A 1 372 ? -13.717 1.988 28.075 1.00 83.44 372 ASP A O 1
ATOM 3078 N N . GLU A 1 373 ? -12.313 0.232 27.943 1.00 84.69 373 GLU A N 1
ATOM 3079 C CA . GLU A 1 373 ? -11.173 0.996 27.419 1.00 84.69 373 GLU A CA 1
ATOM 3080 C C . GLU A 1 373 ? -11.549 1.756 26.136 1.00 84.69 373 GLU A C 1
ATOM 3082 O O . GLU A 1 373 ? -11.383 2.976 26.056 1.00 84.69 373 GLU A O 1
ATOM 3087 N N . PHE A 1 374 ? -12.137 1.074 25.145 1.00 87.56 374 PHE A N 1
ATOM 3088 C CA . PHE A 1 374 ? -12.530 1.710 23.881 1.00 87.56 374 PHE A CA 1
ATOM 3089 C C . PHE A 1 374 ? -13.570 2.820 24.069 1.00 87.56 374 PHE A C 1
ATOM 3091 O O . PHE A 1 374 ? -13.502 3.855 23.400 1.00 87.56 374 PHE A O 1
ATOM 3098 N N . ARG A 1 375 ? -14.528 2.632 24.986 1.00 87.94 375 ARG A N 1
ATOM 3099 C CA . ARG A 1 375 ? -15.548 3.648 25.294 1.00 87.94 375 ARG A CA 1
ATOM 3100 C C . ARG A 1 375 ? -14.918 4.891 25.912 1.00 87.94 375 ARG A C 1
ATOM 3102 O O . ARG A 1 375 ? -15.224 5.996 25.471 1.00 87.94 375 ARG A O 1
ATOM 3109 N N . MET A 1 376 ? -14.008 4.714 26.868 1.00 87.38 376 MET A N 1
ATOM 3110 C CA . MET A 1 376 ? -13.334 5.831 27.532 1.00 87.38 376 MET A CA 1
ATOM 3111 C C . MET A 1 376 ? -12.448 6.623 26.580 1.00 87.38 376 MET A C 1
ATOM 3113 O O . MET A 1 376 ? -12.506 7.851 26.570 1.00 87.38 376 MET A O 1
ATOM 3117 N N . VAL A 1 377 ? -11.680 5.941 25.730 1.00 86.44 377 VAL A N 1
ATOM 3118 C CA . VAL A 1 377 ? -10.833 6.609 24.732 1.00 86.44 377 VAL A CA 1
ATOM 3119 C C . VAL A 1 377 ? -11.679 7.447 23.784 1.00 86.44 377 VAL A C 1
ATOM 3121 O O . VAL A 1 377 ? -11.356 8.608 23.537 1.00 86.44 377 VAL A O 1
ATOM 3124 N N . ARG A 1 378 ? -12.797 6.900 23.294 1.00 89.56 378 ARG A N 1
ATOM 3125 C CA . ARG A 1 378 ? -13.736 7.645 22.447 1.00 89.56 378 ARG A CA 1
ATOM 3126 C C . ARG A 1 378 ? -14.266 8.894 23.149 1.00 89.56 378 ARG A C 1
ATOM 3128 O O . ARG A 1 378 ? -14.337 9.957 22.533 1.00 89.56 378 ARG A O 1
ATOM 3135 N N . ASP A 1 379 ? -14.638 8.780 24.418 1.00 88.75 379 ASP A N 1
ATOM 3136 C CA . ASP A 1 379 ? -15.194 9.899 25.179 1.00 88.75 379 ASP A CA 1
ATOM 3137 C C . ASP A 1 379 ? -14.132 10.986 25.445 1.00 88.75 379 ASP A C 1
ATOM 3139 O O . ASP A 1 379 ? -14.431 12.178 25.339 1.00 88.75 379 ASP A O 1
ATOM 3143 N N . ILE A 1 380 ? -12.871 10.598 25.674 1.00 88.25 380 ILE A N 1
ATOM 3144 C CA . ILE A 1 380 ? -11.729 11.524 25.755 1.00 88.25 380 ILE A CA 1
ATOM 3145 C C . ILE A 1 380 ? -11.502 12.234 24.420 1.00 88.25 380 ILE A C 1
ATOM 3147 O O . ILE A 1 380 ? -11.363 13.454 24.398 1.00 88.25 380 ILE A O 1
ATOM 3151 N N . VAL A 1 381 ? -11.501 11.501 23.303 1.00 88.06 381 VAL A N 1
ATOM 3152 C CA . VAL A 1 381 ? -11.337 12.081 21.960 1.00 88.06 381 VAL A CA 1
ATOM 3153 C C . VAL A 1 381 ? -12.424 13.119 21.678 1.00 88.06 381 VAL A C 1
ATOM 3155 O O . VAL A 1 381 ? -12.114 14.217 21.215 1.00 88.06 381 VAL A O 1
ATOM 3158 N N . ARG A 1 382 ? -13.683 12.818 22.019 1.00 90.19 382 ARG A N 1
ATOM 3159 C CA . ARG A 1 382 ? -14.801 13.763 21.880 1.00 90.19 382 ARG A CA 1
ATOM 3160 C C . ARG A 1 382 ? -14.600 15.015 22.719 1.00 90.19 382 ARG A C 1
ATOM 3162 O O . ARG A 1 382 ? -14.791 16.116 22.210 1.00 90.19 382 ARG A O 1
ATOM 3169 N N . LYS A 1 383 ? -14.184 14.851 23.977 1.00 88.19 383 LYS A N 1
ATOM 3170 C CA . LYS A 1 383 ? -13.899 15.970 24.879 1.00 88.19 383 LYS A CA 1
ATOM 3171 C C . LYS A 1 383 ? -12.785 16.866 24.327 1.00 88.19 383 LYS A C 1
ATOM 3173 O O . LYS A 1 383 ? -12.978 18.074 24.244 1.00 88.19 383 LYS A O 1
ATOM 3178 N N . LEU A 1 384 ? -11.668 16.278 23.893 1.00 86.38 384 LEU A N 1
ATOM 3179 C CA . LEU A 1 384 ? -10.537 17.013 23.315 1.00 86.38 384 LEU A CA 1
ATOM 3180 C C . LEU A 1 384 ? -10.929 17.763 22.039 1.00 86.38 384 LEU A C 1
ATOM 3182 O O . LEU A 1 384 ? -10.503 18.900 21.846 1.00 86.38 384 LEU A O 1
ATOM 3186 N N . ARG A 1 385 ? -11.768 17.160 21.184 1.00 85.12 385 ARG A N 1
ATOM 3187 C CA . ARG A 1 385 ? -12.289 17.839 19.991 1.00 85.12 385 ARG A CA 1
ATOM 3188 C C . ARG A 1 385 ? -13.100 19.073 20.378 1.00 85.12 385 ARG A C 1
ATOM 3190 O O . ARG A 1 385 ? -12.821 20.153 19.867 1.00 85.12 385 ARG A O 1
ATOM 3197 N N . THR A 1 386 ? -14.044 18.937 21.309 1.00 85.75 386 THR A N 1
ATOM 3198 C CA . THR A 1 386 ? -14.859 20.070 21.772 1.00 85.75 386 THR A CA 1
ATOM 3199 C C . THR A 1 386 ? -14.000 21.176 22.385 1.00 85.75 386 THR A C 1
ATOM 3201 O O . THR A 1 386 ? -14.211 22.337 22.060 1.00 85.75 386 THR A O 1
ATOM 3204 N N . GLU A 1 387 ? -12.997 20.833 23.201 1.00 83.06 387 GLU A N 1
ATOM 3205 C CA . GLU A 1 387 ? -12.063 21.812 23.780 1.00 83.06 387 GLU A CA 1
ATOM 3206 C C . GLU A 1 387 ? -11.264 22.557 22.699 1.00 83.06 387 GLU A C 1
ATOM 3208 O O . GLU A 1 387 ? -11.099 23.776 22.783 1.00 83.06 387 GLU A O 1
ATOM 3213 N N . SER A 1 388 ? -10.810 21.851 21.657 1.00 74.12 388 SER A N 1
ATOM 3214 C CA . SER A 1 388 ? -10.099 22.462 20.527 1.00 74.12 388 SER A CA 1
ATOM 3215 C C . SER A 1 388 ? -10.981 23.413 19.710 1.00 74.12 388 SER A C 1
ATOM 3217 O O . SER A 1 388 ? -10.529 24.498 19.358 1.00 74.12 388 SER A O 1
ATOM 3219 N N . GLU A 1 389 ? -12.251 23.057 19.487 1.00 72.31 389 GLU A N 1
ATOM 3220 C CA . GLU A 1 389 ? -13.230 23.899 18.786 1.00 72.31 389 GLU A CA 1
ATOM 3221 C C . GLU A 1 389 ? -13.560 25.162 19.599 1.00 72.31 389 GLU A C 1
ATOM 3223 O O . GLU A 1 389 ? -13.609 26.255 19.043 1.00 72.31 389 GLU A O 1
ATOM 3228 N N . THR A 1 390 ? -13.696 25.051 20.927 1.00 65.44 390 THR A N 1
ATOM 3229 C CA . THR A 1 390 ? -13.926 26.217 21.802 1.00 65.44 390 THR A CA 1
ATOM 3230 C C . THR A 1 390 ? -12.710 27.133 21.953 1.00 65.44 390 THR A C 1
ATOM 3232 O O . THR A 1 390 ? -12.882 28.328 22.177 1.00 65.44 390 THR A O 1
ATOM 3235 N N . ASN A 1 391 ? -11.489 26.604 21.830 1.00 57.75 391 ASN A N 1
ATOM 3236 C CA . ASN A 1 391 ? -10.269 27.414 21.866 1.00 57.75 391 ASN A CA 1
ATOM 3237 C C . ASN A 1 391 ? -10.002 28.125 20.526 1.00 57.75 391 ASN A C 1
ATOM 3239 O O . ASN A 1 391 ? -9.414 29.202 20.533 1.00 57.75 391 ASN A O 1
ATOM 3243 N N . GLU A 1 392 ? -10.460 27.578 19.390 1.00 53.84 392 GLU A N 1
ATOM 3244 C CA . GLU A 1 392 ? -10.416 28.265 18.086 1.00 53.84 392 GLU A CA 1
ATOM 3245 C C . GLU A 1 392 ? -11.405 29.462 18.019 1.00 53.84 392 GLU A C 1
ATOM 3247 O O . GLU A 1 392 ? -11.177 30.388 17.243 1.00 53.84 392 GLU A O 1
ATOM 3252 N N . GLU A 1 393 ? -12.454 29.513 18.858 1.00 43.91 393 GLU A N 1
ATOM 3253 C CA . GLU A 1 393 ? -13.401 30.650 18.947 1.00 43.91 393 GLU A CA 1
ATOM 3254 C C . GLU A 1 393 ? -12.934 31.814 19.855 1.00 43.91 393 GLU A C 1
ATOM 3256 O O . GLU A 1 393 ? -13.632 32.823 19.964 1.00 43.91 393 GLU A O 1
ATOM 3261 N N . PHE A 1 394 ? -11.753 31.728 20.482 1.00 39.47 394 PHE A N 1
ATOM 3262 C CA . PHE A 1 394 ? -11.257 32.727 21.445 1.00 39.47 394 PHE A CA 1
ATOM 3263 C C . PHE A 1 394 ? -9.857 33.267 21.126 1.00 39.47 394 PHE A C 1
ATOM 3265 O O . PHE A 1 394 ? -9.054 33.493 22.030 1.00 39.47 394 PHE A O 1
ATOM 3272 N N . ASP A 1 395 ? -9.580 33.546 19.850 1.00 39.12 395 ASP A N 1
ATOM 3273 C CA . ASP A 1 395 ? -8.338 34.218 19.458 1.00 39.12 395 ASP A CA 1
ATOM 3274 C C . ASP A 1 395 ? -8.552 35.374 18.460 1.00 39.12 395 ASP A C 1
ATOM 3276 O O . ASP A 1 395 ? -8.066 35.382 17.333 1.00 39.12 395 ASP A O 1
ATOM 3280 N N . GLU A 1 396 ? -9.318 36.388 18.883 1.00 39.28 396 GLU A N 1
ATOM 3281 C CA . GLU A 1 396 ? -9.304 37.723 18.254 1.00 39.28 396 GLU A CA 1
ATOM 3282 C C . GLU A 1 396 ? -8.157 38.614 18.785 1.00 39.28 396 GLU A C 1
ATOM 3284 O O . GLU A 1 396 ? -8.037 39.766 18.364 1.00 39.28 396 GLU A O 1
ATOM 3289 N N . ASN A 1 397 ? -7.302 38.115 19.693 1.00 41.94 397 ASN A N 1
ATOM 3290 C CA . ASN A 1 397 ? -6.292 38.930 20.378 1.00 41.94 397 ASN A CA 1
ATOM 3291 C C . ASN A 1 397 ? -4.823 38.593 20.053 1.00 41.94 397 ASN A C 1
ATOM 3293 O O . ASN A 1 397 ? -3.993 39.467 20.297 1.00 41.94 397 ASN A O 1
ATOM 3297 N N . ASP A 1 398 ? -4.489 37.466 19.411 1.00 38.78 398 ASP A N 1
ATOM 3298 C CA . ASP A 1 398 ? -3.122 37.207 18.908 1.00 38.78 398 ASP A CA 1
ATOM 3299 C C . ASP A 1 398 ? -2.903 37.654 17.446 1.00 38.78 398 ASP A C 1
ATOM 3301 O O . ASP A 1 398 ? -2.176 37.034 16.665 1.00 38.78 398 ASP A O 1
ATOM 3305 N N . ILE A 1 399 ? -3.452 38.814 17.063 1.00 41.72 399 ILE A N 1
ATOM 3306 C CA . ILE A 1 399 ? -2.866 39.587 15.957 1.00 41.72 399 ILE A CA 1
ATOM 3307 C C . ILE A 1 399 ? -1.690 40.384 16.531 1.00 41.72 399 ILE A C 1
ATOM 3309 O O . ILE A 1 399 ? -1.780 41.596 16.747 1.00 41.72 399 ILE A O 1
ATOM 3313 N N . GLU A 1 400 ? -0.552 39.720 16.746 1.00 40.19 400 GLU A N 1
ATOM 3314 C CA . GLU A 1 400 ? 0.716 40.444 16.703 1.00 40.19 400 GLU A CA 1
ATOM 3315 C C . GLU A 1 400 ? 0.844 41.043 15.292 1.00 40.19 400 GLU A C 1
ATOM 3317 O O . GLU A 1 400 ? 0.789 40.312 14.296 1.00 40.19 400 GLU A O 1
ATOM 3322 N N . PRO A 1 401 ? 0.962 42.375 15.151 1.00 39.56 401 PRO A N 1
ATOM 3323 C CA . PRO A 1 401 ? 1.087 42.975 13.840 1.00 39.56 401 PRO A CA 1
ATOM 3324 C C . PRO A 1 401 ? 2.405 42.513 13.221 1.00 39.56 401 PRO A C 1
ATOM 3326 O O . PRO A 1 401 ? 3.478 42.837 13.727 1.00 39.56 401 PRO A O 1
ATOM 3329 N N . ASP A 1 402 ? 2.306 41.781 12.111 1.00 49.31 402 ASP A N 1
ATOM 3330 C CA . ASP A 1 402 ? 3.442 41.375 11.289 1.00 49.31 402 ASP A CA 1
ATOM 3331 C C . ASP A 1 402 ? 4.334 42.596 11.007 1.00 49.31 402 ASP A C 1
ATOM 3333 O O . ASP A 1 402 ? 3.982 43.517 10.254 1.00 49.31 402 ASP A O 1
ATOM 3337 N N . VAL A 1 403 ? 5.495 42.611 11.662 1.00 52.09 403 VAL A N 1
ATOM 3338 C CA . VAL A 1 403 ? 6.499 43.676 11.578 1.00 52.09 403 VAL A CA 1
ATOM 3339 C C . VAL A 1 403 ? 6.937 43.869 10.119 1.00 52.09 403 VAL A C 1
ATOM 3341 O O . VAL A 1 403 ? 7.185 44.999 9.694 1.00 52.09 403 VAL A O 1
ATOM 3344 N N . GLY A 1 404 ? 6.906 42.804 9.306 1.00 48.09 404 GLY A N 1
ATOM 3345 C CA . GLY A 1 404 ? 7.194 42.855 7.874 1.00 48.09 404 GLY A CA 1
ATOM 3346 C C . GLY A 1 404 ? 6.125 43.591 7.060 1.00 48.09 404 GLY A C 1
ATOM 3347 O O . GLY A 1 404 ? 6.457 44.340 6.136 1.00 48.09 404 GLY A O 1
ATOM 3348 N N . ALA A 1 405 ? 4.846 43.466 7.427 1.00 50.47 405 ALA A N 1
ATOM 3349 C CA . ALA A 1 405 ? 3.748 44.167 6.761 1.00 50.47 405 ALA A CA 1
ATOM 3350 C C . ALA A 1 405 ? 3.751 45.676 7.072 1.00 50.47 405 ALA A C 1
ATOM 3352 O O . ALA A 1 405 ? 3.499 46.499 6.184 1.00 50.47 405 ALA A O 1
ATOM 3353 N N . GLN A 1 406 ? 4.101 46.064 8.304 1.00 52.75 406 GLN A N 1
ATOM 3354 C CA . GLN A 1 406 ? 4.254 47.477 8.670 1.00 52.75 406 GLN A CA 1
ATOM 3355 C C . GLN A 1 406 ? 5.466 48.125 7.984 1.00 52.75 406 GLN A C 1
ATOM 3357 O O . GLN A 1 406 ? 5.381 49.270 7.526 1.00 52.75 406 GLN A O 1
ATOM 3362 N N . GLU A 1 407 ? 6.574 47.396 7.848 1.00 54.72 407 GLU A N 1
ATOM 3363 C CA . GLU A 1 407 ? 7.779 47.878 7.171 1.00 54.72 407 GLU A CA 1
ATOM 3364 C C . GLU A 1 407 ? 7.568 47.997 5.650 1.00 54.72 407 GLU A C 1
ATOM 3366 O O . GLU A 1 407 ? 7.917 49.021 5.052 1.00 54.72 407 GLU A O 1
ATOM 3371 N N . ALA A 1 408 ? 6.852 47.047 5.037 1.00 54.41 408 ALA A N 1
ATOM 3372 C CA . ALA A 1 408 ? 6.433 47.120 3.636 1.00 54.41 408 ALA A CA 1
ATOM 3373 C C . ALA A 1 408 ? 5.488 48.306 3.359 1.00 54.41 408 ALA A C 1
ATOM 3375 O O . ALA A 1 408 ? 5.655 49.014 2.359 1.00 54.41 408 ALA A O 1
ATOM 3376 N N . MET A 1 409 ? 4.539 48.600 4.259 1.00 59.06 409 MET A N 1
ATOM 3377 C CA . MET A 1 409 ? 3.672 49.781 4.129 1.00 59.06 409 MET A CA 1
ATOM 3378 C C . MET A 1 409 ? 4.437 51.102 4.289 1.00 59.06 409 MET A C 1
ATOM 3380 O O . MET A 1 409 ? 4.118 52.088 3.615 1.00 59.06 409 MET A O 1
ATOM 3384 N N . LYS A 1 410 ? 5.469 51.140 5.139 1.00 62.19 410 LYS A N 1
ATOM 3385 C CA . LYS A 1 410 ? 6.330 52.319 5.327 1.00 62.19 410 LYS A CA 1
ATOM 3386 C C . LYS A 1 410 ? 7.205 52.576 4.094 1.00 62.19 410 LYS A C 1
ATOM 3388 O O . LYS A 1 410 ? 7.328 53.722 3.658 1.00 62.19 410 LYS A O 1
ATOM 3393 N N . ILE A 1 411 ? 7.729 51.517 3.474 1.00 64.62 411 ILE A N 1
ATOM 3394 C CA . ILE A 1 411 ? 8.467 51.586 2.202 1.00 64.62 411 ILE A CA 1
ATOM 3395 C C . ILE A 1 411 ? 7.544 52.061 1.068 1.00 64.62 411 ILE A C 1
ATOM 3397 O O . ILE A 1 411 ? 7.908 52.974 0.324 1.00 64.62 411 ILE A O 1
ATOM 3401 N N . ALA A 1 412 ? 6.319 51.534 0.977 1.00 57.41 412 ALA A N 1
ATOM 3402 C CA . ALA A 1 412 ? 5.346 51.943 -0.037 1.00 57.41 412 ALA A CA 1
ATOM 3403 C C . ALA A 1 412 ? 4.903 53.415 0.105 1.00 57.41 412 ALA A C 1
ATOM 3405 O O . ALA A 1 412 ? 4.739 54.111 -0.902 1.00 57.41 412 ALA A O 1
ATOM 3406 N N . ARG A 1 413 ? 4.757 53.929 1.337 1.00 60.78 413 ARG A N 1
ATOM 3407 C CA . ARG A 1 413 ? 4.481 55.359 1.591 1.00 60.78 413 ARG A CA 1
ATOM 3408 C C . ARG A 1 413 ? 5.640 56.259 1.161 1.00 60.78 413 ARG A C 1
ATOM 3410 O O . ARG A 1 413 ? 5.402 57.239 0.459 1.00 60.78 413 ARG A O 1
ATOM 3417 N N . ASN A 1 414 ? 6.878 55.880 1.476 1.00 59.88 414 ASN A N 1
ATOM 3418 C CA . ASN A 1 414 ? 8.067 56.645 1.086 1.00 59.88 414 ASN A CA 1
ATOM 3419 C C . ASN A 1 414 ? 8.285 56.683 -0.439 1.00 59.88 414 ASN A C 1
ATOM 3421 O O . ASN A 1 414 ? 8.786 57.676 -0.966 1.00 59.88 414 ASN A O 1
ATOM 3425 N N . PHE A 1 415 ? 7.880 55.637 -1.170 1.00 55.00 415 PHE A N 1
ATOM 3426 C CA . PHE A 1 415 ? 7.904 55.639 -2.639 1.00 55.00 415 PHE A CA 1
ATOM 3427 C C . PHE A 1 415 ? 6.836 56.553 -3.253 1.00 55.00 415 PHE A C 1
ATOM 3429 O O . PHE A 1 415 ? 7.081 57.176 -4.285 1.00 55.00 415 PHE A O 1
ATOM 3436 N N . LYS A 1 416 ? 5.669 56.683 -2.613 1.00 55.69 416 LYS A N 1
ATOM 3437 C CA . LYS A 1 416 ? 4.570 57.530 -3.100 1.00 55.69 416 LYS A CA 1
ATOM 3438 C C . LYS A 1 416 ? 4.832 59.027 -2.887 1.00 55.69 416 LYS A C 1
ATOM 3440 O O . LYS A 1 416 ? 4.346 59.842 -3.665 1.00 55.69 416 LYS A O 1
ATOM 3445 N N . GLU A 1 417 ? 5.618 59.386 -1.873 1.00 58.03 417 GLU A N 1
ATOM 3446 C CA . GLU A 1 417 ? 6.010 60.776 -1.587 1.00 58.03 417 GLU A CA 1
ATOM 3447 C C . GLU A 1 417 ? 7.210 61.256 -2.417 1.00 58.03 417 GLU A C 1
ATOM 3449 O O . GLU A 1 417 ? 7.339 62.450 -2.659 1.00 58.03 417 GLU A O 1
ATOM 3454 N N . ARG A 1 418 ? 8.048 60.339 -2.921 1.00 52.41 418 ARG A N 1
ATOM 3455 C CA . ARG A 1 418 ? 9.171 60.653 -3.829 1.00 52.41 418 ARG A CA 1
ATOM 3456 C C . ARG A 1 418 ? 8.793 60.697 -5.315 1.00 52.41 418 ARG A C 1
ATOM 3458 O O . ARG A 1 418 ? 9.643 60.998 -6.144 1.00 52.41 418 ARG A O 1
ATOM 3465 N N . GLY A 1 419 ? 7.543 60.374 -5.646 1.00 53.38 419 GLY A N 1
ATOM 3466 C CA . GLY A 1 419 ? 6.996 60.405 -7.006 1.00 53.38 419 GLY A C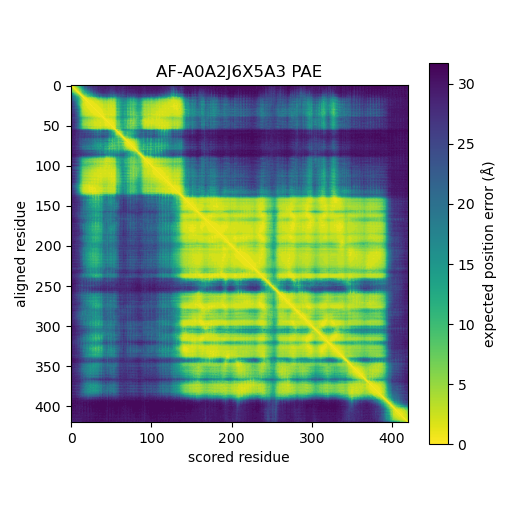A 1
ATOM 3467 C C . GLY A 1 419 ? 6.165 61.652 -7.331 1.00 53.38 419 GLY A C 1
ATOM 3468 O O . GLY A 1 419 ? 5.342 61.585 -8.244 1.00 53.38 419 GLY A O 1
ATOM 3469 N N . LYS A 1 420 ? 6.323 62.746 -6.577 1.00 43.66 420 LYS A N 1
ATOM 3470 C CA . LYS A 1 420 ? 5.749 64.063 -6.885 1.00 43.66 420 LYS A CA 1
ATOM 3471 C C . LYS A 1 420 ? 6.837 65.080 -7.172 1.00 43.66 420 LYS A C 1
ATOM 3473 O O . LYS A 1 420 ? 7.819 65.096 -6.399 1.00 43.66 420 LYS A O 1
#

Secondary structure (DSSP, 8-state):
-PPPP----TTSHHHHHHHHHHHHHHHHHHHHHHHHHHH-SS--HHHHHHHHTTS--TTTTTS-TT-HHHHHHHHHHHHHHHHT----PPPPHHHHIIIIIT-HHHHHHHHHHHHHHHHHHHTTS-HHHHHHHHT-----EEEGGGS-HHHHHTT-SSS-EEEEE--TTSSHHHHHHHHHHHHHHTT-EEEESS-BS-GGGGGGB--BHHHHHHHHHHHHHHHHHHHHTT-----EEEEE--TTTTT-STTTTTSS-S--HHHHHHHHGGGTEEEEEE-S-GGGS-HHHHHH-SEEEEE---SSHHHHHHTT-EEEEEEETTEEEEEEEE-PPPPS--B--SS----B--S-HHHHHHHHHHHHHH---HHHHHHHHHHHHHHHHHHHHHHHTS-SS-----HHHHHHHHHHHHHHHTT-

InterPro domains:
  IPR027417 P-loop containing nucleoside triphosphate hydrolase [G3DSA:3.40.50.300] (162-348)
  IPR027417 P-loop containing nucleoside triphosphate hydrolase [SSF52540] (109-249)

Solvent-accessible surface area (backbone atoms only — not comparable to full-atom values): 23478 Å² total; per-residue (Å²): 135,83,86,82,82,88,78,81,83,75,78,63,59,64,61,50,51,54,52,51,52,51,33,33,52,50,12,40,50,54,37,48,51,52,53,51,58,73,71,42,95,65,54,52,63,70,57,48,61,60,42,56,82,24,46,61,54,72,73,61,76,70,51,68,95,87,43,70,70,63,53,52,52,50,57,51,53,58,54,33,70,76,67,76,54,92,71,97,70,88,81,50,72,67,53,46,35,68,76,42,36,67,37,67,70,54,46,51,52,52,50,53,40,24,54,59,20,37,65,60,50,47,74,74,46,60,65,62,24,36,53,28,31,74,68,54,66,84,81,68,66,43,52,43,86,79,53,55,67,62,70,79,40,66,60,57,75,44,38,33,35,32,39,36,28,29,45,69,67,6,46,53,70,41,45,54,49,34,51,47,54,46,38,44,75,68,52,27,45,63,37,25,38,61,52,53,74,44,81,97,43,57,89,22,53,37,50,34,49,48,56,41,49,40,52,45,25,56,52,30,37,51,44,51,58,39,42,77,74,71,43,89,62,70,32,34,41,37,38,42,53,52,38,69,74,45,42,48,33,69,92,43,74,85,67,87,71,37,75,57,60,72,63,48,45,61,51,30,38,79,45,32,19,17,42,36,39,29,38,58,47,70,89,42,55,45,66,73,60,68,72,66,39,23,31,42,33,40,25,32,27,23,81,47,82,75,24,51,77,33,32,31,26,35,40,38,34,42,42,59,89,93,46,74,50,79,45,36,36,27,71,47,71,75,35,92,73,51,63,63,81,85,62,77,54,57,59,43,78,74,59,67,65,66,64,53,52,59,49,48,59,53,45,62,73,75,50,91,52,70,58,59,50,31,51,52,52,31,52,50,43,52,50,53,50,52,53,46,57,58,55,68,76,69,65,90,75,80,72,72,78,57,65,65,58,55,49,51,52,52,52,54,50,56,54,61,66,71,72,112

Organism: NCBI:txid693075

Radius of gyration: 28.69 Å; Cα contacts (8 Å, |Δi|>4): 556; chains: 1; bounding box: 68×80×83 Å